Protein AF-W7PZG3-F1 (afdb_monomer)

Foldseek 3Di:
DDDCCPPPVNLVVLQVVLLVQLLQADDLQLFLASAFLSVVSCVVSVNDSVVSVVPPPYLVRVPDDPDPPDDDDDDQCCWFDLAPWKTAHFSQDPPPCQLQCQCPVQQNNNQWDWDDDDSPITIAGHVNDRPNPGPDQQQCSSQLRGRRSSMHTPLQADPSSHGHPPQFPDKDWDWQLFWQLTFTKIFRHDPNDRSWIWGDCDPRFHRTGGNCRTGVRCVVVDLLDDPFDKDFDPPQDDDPDPPDDSSCNVVGTDGDHPVVNVVVVLCVLVVCCVVPNLVSDAEEDELSDDLVVLLVRCCCSCVVSVALRFAYPCVQWCPLQQVLCCVFVVGSAWQDHLLLLLVWQEEEEEADACVPQPSSSVSSPQNSLVVNRAYEYHDLDDYPCVVSHNYYDRWDQVLLLLLLLQLVLLCLVVVLFDPVLCVVPHPCVVVSSVVSPVSHLVVSCVSGVDHRVVSNVVSCSQSPIPEYEYEYTRSQQNDPCNNSSSNSVSCSCSRSVQGDDRRGTYYYRGGGRRPPSSVQSPSHSQAHHNRHGCPPPVVVPPPDDPDPDPDPDDPDDDPCVVPDDDDDDDDDDDDDDDDDDDDDDDDDDDDDDYDDDDDDDDDDDDDDDDDDDDDDDDDDDDDDDDDDDDDDDDDDDDDDDDDDDDDDDDDDDDDDDDDDDDDDDDDDDDDDDDDDDDDD

Mean predicted aligned error: 13.72 Å

Structure (mmCIF, N/CA/C/O backbone):
data_AF-W7PZG3-F1
#
_entry.id   AF-W7PZG3-F1
#
loop_
_atom_site.group_PDB
_atom_site.id
_atom_site.type_symbol
_atom_site.label_atom_id
_atom_site.label_alt_id
_atom_site.label_comp_id
_atom_site.label_asym_id
_atom_site.label_entity_id
_atom_site.label_seq_id
_atom_site.pdbx_PDB_ins_code
_atom_site.Cartn_x
_atom_site.Cartn_y
_atom_site.Cartn_z
_atom_site.occupancy
_atom_site.B_iso_or_equiv
_atom_site.auth_seq_id
_atom_site.auth_comp_id
_atom_site.auth_asym_id
_atom_site.auth_atom_id
_atom_site.pdbx_PDB_model_num
ATOM 1 N N . MET A 1 1 ? 8.598 -28.013 33.749 1.00 58.12 1 MET A N 1
ATOM 2 C CA . MET A 1 1 ? 8.012 -26.715 34.149 1.00 58.12 1 MET A CA 1
ATOM 3 C C . MET A 1 1 ? 6.601 -26.993 34.663 1.00 58.12 1 MET A C 1
ATOM 5 O O . MET A 1 1 ? 5.776 -27.444 33.877 1.00 58.12 1 MET A O 1
ATOM 9 N N . VAL A 1 2 ? 6.338 -26.855 35.967 1.00 53.47 2 VAL A N 1
ATOM 10 C CA . VAL A 1 2 ? 4.988 -27.071 36.526 1.00 53.47 2 VAL A CA 1
ATOM 11 C C . VAL A 1 2 ? 4.120 -25.869 36.146 1.00 53.47 2 VAL A C 1
ATOM 13 O O . VAL A 1 2 ? 4.429 -24.744 36.526 1.00 53.47 2 VAL A O 1
ATOM 16 N N . LYS A 1 3 ? 3.059 -26.085 35.361 1.00 64.00 3 LYS A N 1
ATOM 17 C CA . LYS A 1 3 ? 2.112 -25.033 34.957 1.00 64.00 3 LYS A CA 1
ATOM 18 C C . LYS A 1 3 ? 1.044 -24.863 36.045 1.00 64.00 3 LYS A C 1
ATOM 20 O O . LYS A 1 3 ? 0.023 -25.536 36.009 1.00 64.00 3 LYS A O 1
ATOM 25 N N . SER A 1 4 ? 1.261 -23.960 37.004 1.00 74.06 4 SER A N 1
ATOM 26 C CA . SER A 1 4 ? 0.306 -23.667 38.096 1.00 74.06 4 SER A CA 1
ATOM 27 C C . SER A 1 4 ? -0.739 -22.593 37.742 1.00 74.06 4 SER A C 1
ATOM 29 O O . SER A 1 4 ? -1.218 -21.870 38.618 1.00 74.06 4 SER A O 1
ATOM 31 N N . ALA A 1 5 ? -1.114 -22.474 36.463 1.00 76.88 5 ALA A N 1
ATOM 32 C CA . ALA A 1 5 ? -1.972 -21.398 35.953 1.00 76.88 5 ALA A CA 1
ATOM 33 C C . ALA A 1 5 ? -3.360 -21.305 36.628 1.00 76.88 5 ALA A C 1
ATOM 35 O O . ALA A 1 5 ? -4.021 -20.274 36.504 1.00 76.88 5 ALA A O 1
ATOM 36 N N . THR A 1 6 ? -3.777 -22.357 37.336 1.00 82.94 6 THR A N 1
ATOM 37 C CA . THR A 1 6 ? -5.038 -22.479 38.085 1.00 82.94 6 THR A CA 1
ATOM 38 C C . THR A 1 6 ? -4.846 -22.533 39.606 1.00 82.94 6 THR A C 1
ATOM 40 O O . THR A 1 6 ? -5.796 -22.798 40.336 1.00 82.94 6 THR A O 1
ATOM 43 N N . SER A 1 7 ? -3.629 -22.310 40.114 1.00 89.44 7 SER A N 1
ATOM 44 C CA . SER A 1 7 ? -3.376 -22.313 41.560 1.00 89.44 7 SER A CA 1
ATOM 45 C C . SER A 1 7 ? -4.135 -21.191 42.270 1.00 89.44 7 SER A C 1
ATOM 47 O O . SER A 1 7 ? -4.341 -20.116 41.705 1.00 89.44 7 SER A O 1
ATOM 49 N N . GLY A 1 8 ? -4.488 -21.409 43.543 1.00 91.50 8 GLY A N 1
ATOM 50 C CA . GLY A 1 8 ? -5.160 -20.392 44.360 1.00 91.50 8 GLY A CA 1
ATOM 51 C C . GLY A 1 8 ? -4.385 -19.072 44.411 1.00 91.50 8 GLY A C 1
ATOM 52 O O . GLY A 1 8 ? -4.976 -18.012 44.243 1.00 91.50 8 GLY A O 1
ATOM 53 N N . ARG A 1 9 ? -3.049 -19.135 44.511 1.00 91.69 9 ARG A N 1
ATOM 54 C CA . ARG A 1 9 ? -2.181 -17.950 44.435 1.00 91.69 9 ARG A CA 1
ATOM 55 C C . ARG A 1 9 ? -2.325 -17.211 43.103 1.00 91.69 9 ARG A C 1
ATOM 57 O O . ARG A 1 9 ? -2.458 -15.997 43.107 1.00 91.69 9 ARG A O 1
ATOM 64 N N . ALA A 1 10 ? -2.313 -17.926 41.976 1.00 91.75 10 ALA A N 1
ATOM 65 C CA . ALA A 1 10 ? -2.466 -17.305 40.660 1.00 91.75 10 ALA A CA 1
ATOM 66 C C . ALA A 1 10 ? -3.841 -16.642 40.488 1.00 91.75 10 ALA A C 1
ATOM 68 O O . ALA A 1 10 ? -3.922 -15.589 39.863 1.00 91.75 10 ALA A O 1
ATOM 69 N N . ARG A 1 11 ? -4.903 -17.237 41.048 1.00 90.94 11 ARG A N 1
ATOM 70 C CA . ARG A 1 11 ? -6.247 -16.646 41.054 1.00 90.94 11 ARG A CA 1
ATOM 71 C C . ARG A 1 11 ? -6.278 -15.339 41.852 1.00 90.94 11 ARG A C 1
ATOM 73 O O . ARG A 1 11 ? -6.574 -14.306 41.268 1.00 90.94 11 ARG A O 1
ATOM 80 N N . VAL A 1 12 ? -5.859 -15.375 43.120 1.00 93.81 12 VAL A N 1
ATOM 81 C CA . VAL A 1 12 ? -5.831 -14.193 44.004 1.00 93.81 12 VAL A CA 1
ATOM 82 C C . VAL A 1 12 ? -4.977 -13.067 43.413 1.00 93.81 12 VAL A C 1
ATOM 84 O O . VAL A 1 12 ? -5.359 -11.906 43.468 1.00 93.81 12 VAL A O 1
ATOM 87 N N . SER A 1 13 ? -3.834 -13.384 42.794 1.00 94.62 13 SER A N 1
ATOM 88 C CA . SER A 1 13 ? -3.009 -12.362 42.137 1.00 94.62 13 SER A CA 1
ATOM 89 C C . SER A 1 13 ? -3.694 -11.714 40.929 1.00 94.62 13 SER A C 1
ATOM 91 O O . SER A 1 13 ? -3.491 -10.527 40.702 1.00 94.62 13 SER A O 1
ATOM 93 N N . ARG A 1 14 ? -4.481 -12.461 40.143 1.00 94.88 14 ARG A N 1
ATOM 94 C CA . ARG A 1 14 ? -5.234 -11.894 39.010 1.00 94.88 14 ARG A CA 1
ATOM 95 C C . ARG A 1 14 ? -6.373 -11.004 39.491 1.00 94.88 14 ARG A C 1
ATOM 97 O O . ARG A 1 14 ? -6.522 -9.917 38.952 1.00 94.88 14 ARG A O 1
ATOM 104 N N . GLU A 1 15 ? -7.117 -11.460 40.496 1.00 94.81 15 GLU A N 1
ATOM 105 C CA . GLU A 1 15 ? -8.186 -10.690 41.145 1.00 94.81 15 GLU A CA 1
ATOM 106 C C . GLU A 1 15 ? -7.625 -9.371 41.688 1.00 94.81 15 GLU A C 1
ATOM 108 O O . GLU A 1 15 ? -8.046 -8.316 41.235 1.00 94.81 15 GLU A O 1
ATOM 113 N N . GLY A 1 16 ? -6.570 -9.409 42.510 1.00 95.38 16 GLY A N 1
ATOM 114 C CA . GLY A 1 16 ? -5.981 -8.189 43.075 1.00 95.38 16 GLY A CA 1
ATOM 115 C C . GLY A 1 16 ? -5.428 -7.210 42.030 1.00 95.38 16 GLY A C 1
ATOM 116 O O . GLY A 1 16 ? -5.561 -6.000 42.187 1.00 95.38 16 GLY A O 1
ATOM 117 N N . VAL A 1 17 ? -4.833 -7.695 40.931 1.00 95.81 17 VAL A N 1
ATOM 118 C CA . VAL A 1 17 ? -4.424 -6.814 39.816 1.00 95.81 17 VAL A CA 1
ATOM 119 C C . VAL A 1 17 ? -5.640 -6.177 39.150 1.00 95.81 17 VAL A C 1
ATOM 121 O O . VAL A 1 17 ? -5.621 -4.987 38.856 1.00 95.81 17 VAL A O 1
ATOM 124 N N . MET A 1 18 ? -6.692 -6.957 38.917 1.00 96.50 18 MET A N 1
ATOM 125 C CA . MET A 1 18 ? -7.915 -6.483 38.285 1.00 96.50 18 MET A CA 1
ATOM 126 C C . MET A 1 18 ? -8.642 -5.448 39.158 1.00 96.50 18 MET A C 1
ATOM 128 O O . MET A 1 18 ? -9.078 -4.432 38.630 1.00 96.50 18 MET A O 1
ATOM 132 N N . GLU A 1 19 ? -8.697 -5.647 40.478 1.00 95.38 19 GLU A N 1
ATOM 133 C CA . GLU A 1 19 ? -9.223 -4.673 41.448 1.00 95.38 19 GLU A CA 1
ATOM 134 C C . GLU A 1 19 ? -8.441 -3.351 41.388 1.00 95.38 19 GLU A C 1
ATOM 136 O O . GLU A 1 19 ? -9.031 -2.285 41.217 1.00 95.38 19 GLU A O 1
ATOM 141 N N . MET A 1 20 ? -7.103 -3.411 41.424 1.00 92.75 20 MET A N 1
ATOM 142 C CA . MET A 1 20 ? -6.255 -2.214 41.326 1.00 92.75 20 MET A CA 1
ATOM 143 C C . MET A 1 20 ? -6.423 -1.445 40.012 1.00 92.75 20 MET A C 1
ATOM 145 O O . MET A 1 20 ? -6.200 -0.242 39.999 1.00 92.75 20 MET A O 1
ATOM 149 N N . LEU A 1 21 ? -6.782 -2.114 38.914 1.00 93.88 21 LEU A N 1
ATOM 150 C CA . LEU A 1 21 ? -7.073 -1.439 37.648 1.00 93.88 21 LEU A CA 1
ATOM 151 C C . LEU A 1 21 ? -8.509 -0.901 37.603 1.00 93.88 21 LEU A C 1
ATOM 153 O O . LEU A 1 21 ? -8.745 0.174 37.064 1.00 93.88 21 LEU A O 1
ATOM 157 N N . ALA A 1 22 ? -9.473 -1.643 38.153 1.00 93.38 22 ALA A N 1
ATOM 158 C CA . ALA A 1 22 ? -10.894 -1.305 38.112 1.00 93.38 22 ALA A CA 1
ATOM 159 C C . ALA A 1 22 ? -11.249 -0.068 38.945 1.00 93.38 22 ALA A C 1
ATOM 161 O O . ALA A 1 22 ? -12.187 0.644 38.588 1.00 93.38 22 ALA A O 1
ATOM 162 N N . VAL A 1 23 ? -10.494 0.209 40.015 1.00 90.50 23 VAL A N 1
ATOM 163 C CA . VAL A 1 23 ? -10.723 1.380 40.875 1.00 90.50 23 VAL A CA 1
ATOM 164 C C . VAL A 1 23 ? -10.655 2.703 40.105 1.00 90.50 23 VAL A C 1
ATOM 166 O O . VAL A 1 23 ? -11.455 3.598 40.364 1.00 90.50 23 VAL A O 1
ATOM 169 N N . ASP A 1 24 ? -9.752 2.793 39.124 1.00 87.12 24 ASP A N 1
ATOM 170 C CA . ASP A 1 24 ? -9.492 4.007 38.344 1.00 87.12 24 ASP A CA 1
ATOM 171 C C . ASP A 1 24 ? -10.247 4.033 37.004 1.00 87.12 24 ASP A C 1
ATOM 173 O O . ASP A 1 24 ? -10.208 5.032 36.296 1.00 87.12 24 ASP A O 1
ATOM 177 N N . GLN A 1 25 ? -10.953 2.958 36.638 1.00 90.12 25 GLN A N 1
ATOM 178 C CA . GLN A 1 25 ? -11.765 2.949 35.421 1.00 90.12 25 GLN A CA 1
ATOM 179 C C . GLN A 1 25 ? -13.061 3.742 35.599 1.00 90.12 25 GLN A C 1
ATOM 181 O O . GLN A 1 25 ? -13.634 3.729 36.694 1.00 90.12 25 GLN A O 1
ATOM 186 N N . PRO A 1 26 ? -13.606 4.339 34.523 1.00 89.75 26 PRO A N 1
ATOM 187 C CA . PRO A 1 26 ? -14.952 4.897 34.545 1.00 89.75 26 PRO A CA 1
ATOM 188 C C . PRO A 1 26 ? -15.987 3.814 34.873 1.00 89.75 26 PRO A C 1
ATOM 190 O O . PRO A 1 26 ? -15.759 2.619 34.661 1.00 89.75 26 PRO A O 1
ATOM 193 N N . ALA A 1 27 ? -17.154 4.211 35.385 1.00 89.94 27 ALA A N 1
ATOM 194 C CA . ALA A 1 27 ? -18.266 3.275 35.522 1.00 89.94 27 ALA A CA 1
ATOM 195 C C . ALA A 1 27 ? -18.656 2.705 34.143 1.00 89.94 27 ALA A C 1
ATOM 197 O O . ALA A 1 27 ? -18.513 3.362 33.107 1.00 89.94 27 ALA A O 1
ATOM 198 N N . ARG A 1 28 ? -19.096 1.443 34.112 1.00 92.81 28 ARG A N 1
ATOM 199 C CA . ARG A 1 28 ? -19.264 0.685 32.859 1.00 92.81 28 ARG A CA 1
ATOM 200 C C . ARG A 1 28 ? -20.287 1.316 31.909 1.00 92.81 28 ARG A C 1
ATOM 202 O O . ARG A 1 28 ? -20.135 1.212 30.697 1.00 92.81 28 ARG A O 1
ATOM 209 N N . ASP A 1 29 ? -21.309 1.971 32.441 1.00 90.75 29 ASP A N 1
ATOM 210 C CA . ASP A 1 29 ? -22.375 2.655 31.702 1.00 90.75 29 ASP A CA 1
ATOM 211 C C . ASP A 1 29 ? -21.929 3.974 31.047 1.00 90.75 29 ASP A C 1
ATOM 213 O O . ASP A 1 29 ? -22.498 4.379 30.030 1.00 90.75 29 ASP A O 1
ATOM 217 N N . VAL A 1 30 ? -20.891 4.612 31.592 1.00 89.88 30 VAL A N 1
ATOM 218 C CA . VAL A 1 30 ? -20.271 5.828 31.040 1.00 89.88 30 VAL A CA 1
ATOM 219 C C . VAL A 1 30 ? -18.936 5.557 30.338 1.00 89.88 30 VAL A C 1
ATOM 221 O O . VAL A 1 30 ? -18.286 6.486 29.873 1.00 89.88 30 VAL A O 1
ATOM 224 N N . SER A 1 31 ? -18.531 4.290 30.231 1.00 92.56 31 SER A N 1
ATOM 225 C CA . SER A 1 31 ? -17.278 3.881 29.596 1.00 92.56 31 SER A CA 1
ATOM 226 C C . SER A 1 31 ? -17.294 4.123 28.075 1.00 92.56 31 SER A C 1
ATOM 228 O O . SER A 1 31 ? -18.329 3.914 27.423 1.00 92.56 31 SER A O 1
ATOM 230 N N . PRO A 1 32 ? -16.146 4.484 27.468 1.00 94.12 32 PRO A N 1
ATOM 231 C CA . PRO A 1 32 ? -16.021 4.584 26.014 1.00 94.12 32 PRO A CA 1
ATOM 232 C C . PRO A 1 32 ? -16.207 3.242 25.299 1.00 94.12 32 PRO A C 1
ATOM 234 O O . PRO A 1 32 ? -16.589 3.223 24.130 1.00 94.12 32 PRO A O 1
ATOM 237 N N . ASP A 1 33 ? -16.006 2.118 25.992 1.00 96.31 33 ASP A N 1
ATOM 238 C CA . ASP A 1 33 ? -16.429 0.804 25.519 1.00 96.31 33 ASP A CA 1
ATOM 239 C C . ASP A 1 33 ? -16.905 -0.081 26.681 1.00 96.31 33 ASP A C 1
ATOM 241 O O . ASP A 1 33 ? -16.124 -0.767 27.349 1.00 96.31 33 ASP A O 1
ATOM 245 N N . ARG A 1 34 ? -18.226 -0.118 26.888 1.00 95.75 34 ARG A N 1
ATOM 246 C CA . ARG A 1 34 ? -18.875 -0.944 27.925 1.00 95.75 34 ARG A CA 1
ATOM 247 C C . ARG A 1 34 ? -18.689 -2.458 27.737 1.00 95.75 34 ARG A C 1
ATOM 249 O O . ARG A 1 34 ? -18.932 -3.235 28.667 1.00 95.75 34 ARG A O 1
ATOM 256 N N . SER A 1 35 ? -18.295 -2.875 26.534 1.00 95.75 35 SER A N 1
ATOM 257 C CA . SER A 1 35 ? -18.116 -4.273 26.129 1.00 95.75 35 SER A CA 1
ATOM 258 C C . SER A 1 35 ? -16.652 -4.646 25.899 1.00 95.75 35 SER A C 1
ATOM 260 O O . SER A 1 35 ? -16.376 -5.717 25.349 1.00 95.75 35 SER A O 1
ATOM 262 N N . SER A 1 36 ? -15.730 -3.788 26.340 1.00 96.44 36 SER A N 1
ATOM 263 C CA . SER A 1 36 ? -14.297 -3.942 26.122 1.00 96.44 36 SER A CA 1
ATOM 264 C C . SER A 1 36 ? -13.727 -5.235 26.707 1.00 96.44 36 SER A C 1
ATOM 266 O O . SER A 1 36 ? -14.294 -5.872 27.604 1.00 96.44 36 SER A O 1
ATOM 268 N N . HIS A 1 37 ? -12.549 -5.621 26.214 1.00 96.69 37 HIS A N 1
ATOM 269 C CA . HIS A 1 37 ? -11.813 -6.769 26.741 1.00 96.69 37 HIS A CA 1
ATOM 270 C C . HIS A 1 37 ? -11.514 -6.618 28.242 1.00 96.69 37 HIS A C 1
ATOM 272 O O . HIS A 1 37 ? -11.531 -7.605 28.973 1.00 96.69 37 HIS A O 1
ATOM 278 N N . PHE A 1 38 ? -11.285 -5.393 28.718 1.00 97.25 38 PHE A N 1
ATOM 279 C CA . PHE A 1 38 ? -11.128 -5.099 30.139 1.00 97.25 38 PHE A CA 1
ATOM 280 C C . PHE A 1 38 ? -12.335 -5.560 30.966 1.00 97.25 38 PHE A C 1
ATOM 282 O O . PHE A 1 38 ? -12.168 -6.325 31.916 1.00 97.25 38 PHE A O 1
ATOM 289 N N . TRP A 1 39 ? -13.551 -5.165 30.577 1.00 96.75 39 TRP A N 1
ATOM 290 C CA . TRP A 1 39 ? -14.765 -5.568 31.290 1.00 96.75 39 TRP A CA 1
ATOM 291 C C . TRP A 1 39 ? -15.026 -7.068 31.178 1.00 96.75 39 TRP A C 1
ATOM 293 O O . TRP A 1 39 ? -15.426 -7.688 32.157 1.00 96.75 39 TRP A O 1
ATOM 303 N N . ALA A 1 40 ? -14.717 -7.679 30.031 1.00 96.75 40 ALA A N 1
ATOM 304 C CA . ALA A 1 40 ? -14.791 -9.132 29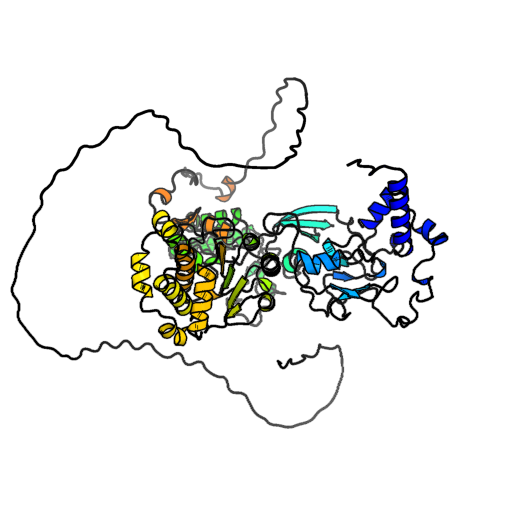.886 1.00 96.75 40 ALA A CA 1
ATOM 305 C C . ALA A 1 40 ? -13.858 -9.868 30.870 1.00 96.75 40 ALA A C 1
ATOM 307 O O . ALA A 1 40 ? -14.238 -10.898 31.426 1.00 96.75 40 ALA A O 1
ATOM 308 N N . MET A 1 41 ? -12.658 -9.333 31.118 1.00 96.38 41 MET A N 1
ATOM 309 C CA . MET A 1 41 ? -11.723 -9.877 32.107 1.00 96.38 41 MET A CA 1
ATOM 310 C C . MET A 1 41 ? -12.198 -9.655 33.548 1.00 96.38 41 MET A C 1
ATOM 312 O O . MET A 1 41 ? -12.063 -10.567 34.365 1.00 96.38 41 MET A O 1
ATOM 316 N N . ALA A 1 42 ? -12.774 -8.488 33.850 1.00 96.25 42 ALA A N 1
ATOM 317 C CA . ALA A 1 42 ? -13.382 -8.198 35.150 1.00 96.25 42 ALA A CA 1
ATOM 318 C C . ALA A 1 42 ? -14.513 -9.191 35.464 1.00 96.25 42 ALA A C 1
ATOM 320 O O . ALA A 1 42 ? -14.497 -9.840 36.511 1.00 96.25 42 ALA A O 1
ATOM 321 N N . ASP A 1 43 ? -15.421 -9.384 34.500 1.00 95.94 43 ASP A N 1
ATOM 322 C CA . ASP A 1 43 ? -16.542 -10.322 34.578 1.00 95.94 43 ASP A CA 1
ATOM 323 C C . ASP A 1 43 ? -16.034 -11.765 34.778 1.00 95.94 43 ASP A C 1
ATOM 325 O O . ASP A 1 43 ? -16.528 -12.501 35.633 1.00 95.94 43 ASP A O 1
ATOM 329 N N . GLN A 1 44 ? -14.995 -12.174 34.036 1.00 95.12 44 GLN A N 1
ATOM 330 C CA . GLN A 1 44 ? -14.407 -13.514 34.143 1.00 95.12 44 GLN A CA 1
ATOM 331 C C . GLN A 1 44 ? -13.781 -13.791 35.521 1.00 95.12 44 GLN A C 1
ATOM 333 O O . GLN A 1 44 ? -13.765 -14.940 35.970 1.00 95.12 44 GLN A O 1
ATOM 338 N N . LEU A 1 45 ? -13.236 -12.763 36.172 1.00 94.88 45 LEU A N 1
ATOM 339 C CA . LEU A 1 45 ? -12.630 -12.851 37.502 1.00 94.88 45 LEU A CA 1
ATOM 340 C C . LEU A 1 45 ? -13.623 -12.541 38.633 1.00 94.88 45 LEU A C 1
ATOM 342 O O . LEU A 1 45 ? -13.229 -12.607 39.793 1.00 94.88 45 LEU A O 1
ATOM 346 N N . ALA A 1 46 ? -14.885 -12.242 38.305 1.00 94.88 46 ALA A N 1
ATOM 347 C CA . ALA A 1 46 ? -15.921 -11.817 39.246 1.00 94.88 46 ALA A CA 1
ATOM 348 C C . ALA A 1 46 ? -15.515 -10.597 40.099 1.00 94.88 46 ALA A C 1
ATOM 350 O O . ALA A 1 46 ? -15.832 -10.527 41.285 1.00 94.88 46 ALA A O 1
ATOM 351 N N . VAL A 1 47 ? -14.805 -9.639 39.491 1.00 94.75 47 VAL A N 1
ATOM 352 C CA . VAL A 1 47 ? -14.411 -8.382 40.142 1.00 94.75 47 VAL A CA 1
ATOM 353 C C . VAL A 1 47 ? -15.488 -7.326 39.916 1.00 94.75 47 VAL A C 1
ATOM 355 O O . VAL A 1 47 ? -15.742 -6.921 38.783 1.00 94.75 47 VAL A O 1
ATOM 358 N N . ASP A 1 48 ? -16.094 -6.864 41.008 1.00 91.94 48 ASP A N 1
ATOM 359 C CA . ASP A 1 48 ? -17.063 -5.768 41.017 1.00 91.94 48 ASP A CA 1
ATOM 360 C C . ASP A 1 48 ? -16.339 -4.431 41.245 1.00 91.94 48 ASP A C 1
ATOM 362 O O . ASP A 1 48 ? -15.852 -4.147 42.341 1.00 91.94 48 ASP A O 1
ATOM 366 N N . ALA A 1 49 ? -16.258 -3.607 40.197 1.00 88.56 49 ALA A N 1
ATOM 367 C CA . ALA A 1 49 ? -15.580 -2.314 40.248 1.00 88.56 49 ALA A CA 1
ATOM 368 C C . ALA A 1 49 ? -16.218 -1.340 41.256 1.00 88.56 49 ALA A C 1
ATOM 370 O O . ALA A 1 49 ? -15.497 -0.565 41.884 1.00 88.56 49 ALA A O 1
ATOM 371 N N . ASP A 1 50 ? -17.539 -1.387 41.450 1.00 87.94 50 ASP A N 1
ATOM 372 C CA . ASP A 1 50 ? -18.230 -0.508 42.398 1.00 87.94 50 ASP A CA 1
ATOM 373 C C . ASP A 1 50 ? -17.927 -0.923 43.837 1.00 87.94 50 ASP A C 1
ATOM 375 O O . ASP A 1 50 ? -17.662 -0.069 44.684 1.00 87.94 50 ASP A O 1
ATOM 379 N N . ALA A 1 51 ? -17.883 -2.232 44.102 1.00 90.88 51 ALA A N 1
ATOM 380 C CA . ALA A 1 51 ? -17.440 -2.752 45.392 1.00 90.88 51 ALA A CA 1
ATOM 381 C C . ALA A 1 51 ? -15.975 -2.383 45.671 1.00 90.88 51 ALA A C 1
ATOM 383 O O . ALA A 1 51 ? -15.648 -1.990 46.789 1.00 90.88 51 ALA A O 1
ATOM 384 N N . VAL A 1 52 ? -15.097 -2.453 44.663 1.00 91.44 52 VAL A N 1
ATOM 385 C CA . VAL A 1 52 ? -13.680 -2.085 44.807 1.00 91.44 52 VAL A CA 1
ATOM 386 C C . VAL A 1 52 ? -13.499 -0.623 45.205 1.00 91.44 52 VAL A C 1
ATOM 388 O O . VAL A 1 52 ? -12.760 -0.339 46.147 1.00 91.44 52 VAL A O 1
ATOM 391 N N . ARG A 1 53 ? -14.211 0.302 44.552 1.00 88.50 53 ARG A N 1
ATOM 392 C CA . ARG A 1 53 ? -14.134 1.744 44.851 1.00 88.50 53 ARG A CA 1
ATOM 393 C C . ARG A 1 53 ? -14.582 2.104 46.272 1.00 88.50 53 ARG A C 1
ATOM 395 O O . ARG A 1 53 ? -14.222 3.164 46.765 1.00 88.50 53 ARG A O 1
ATOM 402 N N . GLN A 1 54 ? -15.341 1.240 46.952 1.00 88.12 54 GLN A N 1
ATOM 403 C CA . GLN A 1 54 ? -15.743 1.476 48.345 1.00 88.12 54 GLN A CA 1
ATOM 404 C C . GLN A 1 54 ? -14.601 1.276 49.350 1.00 88.12 54 GLN A C 1
ATOM 406 O O . GLN A 1 54 ? -14.672 1.818 50.452 1.00 88.12 54 GLN A O 1
ATOM 411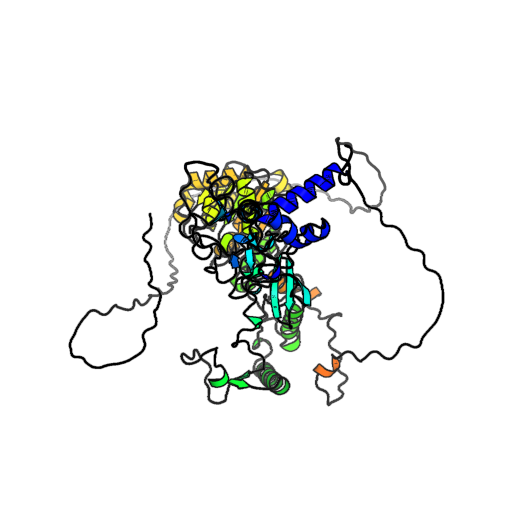 N N . TRP A 1 55 ? -13.572 0.490 49.013 1.00 88.06 55 TRP A N 1
ATOM 412 C CA . TRP A 1 55 ? -12.481 0.167 49.943 1.00 88.06 55 TRP A CA 1
ATOM 413 C C . TRP A 1 55 ? -11.091 0.558 49.435 1.00 88.06 55 TRP A C 1
ATOM 415 O O . TRP A 1 55 ? -10.194 0.784 50.249 1.00 88.06 55 TRP A O 1
ATOM 425 N N . LEU A 1 56 ? -10.902 0.654 48.118 1.00 86.31 56 LEU A N 1
ATOM 426 C CA . LEU A 1 56 ? -9.666 1.112 47.499 1.00 86.31 56 LEU A CA 1
ATOM 427 C C . LEU A 1 56 ? -9.879 2.537 46.953 1.00 86.31 56 LEU A C 1
ATOM 429 O O . LEU A 1 56 ? -10.747 2.718 46.103 1.00 86.31 56 LEU A O 1
ATOM 433 N N . PRO A 1 57 ? -9.118 3.550 47.408 1.00 77.75 57 PRO A N 1
ATOM 434 C CA . PRO A 1 57 ? -9.262 4.917 46.910 1.00 77.75 57 PRO A CA 1
ATOM 435 C C . PRO A 1 57 ? -8.710 5.056 45.485 1.00 77.75 57 PRO A C 1
ATOM 437 O O . PRO A 1 57 ? -7.630 4.540 45.167 1.00 77.75 57 PRO A O 1
ATOM 440 N N . GLY A 1 58 ? -9.432 5.795 44.640 1.00 72.19 58 GLY A N 1
ATOM 441 C CA . GLY A 1 58 ? -9.035 6.079 43.257 1.00 72.19 58 GLY A CA 1
ATOM 442 C C . GLY A 1 58 ? -7.872 7.075 43.142 1.00 72.19 58 GLY A C 1
ATOM 443 O O . GLY A 1 58 ? -7.414 7.665 44.119 1.00 72.19 58 GLY A O 1
ATOM 444 N N . GLN A 1 59 ? -7.349 7.287 41.933 1.00 65.00 59 GLN A N 1
ATOM 445 C CA . GLN A 1 59 ? -6.256 8.228 41.649 1.00 65.00 59 GLN A CA 1
ATOM 446 C C . GLN A 1 59 ? -6.607 9.669 42.037 1.00 65.00 59 GLN A C 1
ATOM 448 O O . GLN A 1 59 ? -5.778 10.342 42.642 1.00 65.00 59 GLN A O 1
ATOM 453 N N . GLY A 1 60 ? -7.831 10.126 41.751 1.00 61.97 60 GLY A N 1
ATOM 454 C CA . GLY A 1 60 ? -8.283 11.480 42.105 1.00 61.97 60 GLY A CA 1
ATOM 455 C C . GLY A 1 60 ? -8.372 11.733 43.615 1.00 61.97 60 GLY A C 1
ATOM 456 O O . GLY A 1 60 ? -8.253 12.871 44.059 1.00 61.97 60 GLY A O 1
ATOM 457 N N . GLU A 1 61 ? -8.526 10.673 44.410 1.00 57.94 61 GLU A N 1
ATOM 458 C CA . GLU A 1 61 ? -8.586 10.728 45.877 1.00 57.94 61 GLU A CA 1
ATOM 459 C C . GLU A 1 61 ? -7.205 10.534 46.524 1.00 57.94 61 GLU A C 1
ATOM 461 O O . GLU A 1 61 ? -6.994 10.883 47.687 1.00 57.94 61 GLU A O 1
ATOM 466 N N . ARG A 1 62 ? -6.218 10.053 45.755 1.00 54.72 62 ARG A N 1
ATOM 467 C CA . ARG A 1 62 ? -4.797 9.999 46.126 1.00 54.72 62 ARG A CA 1
ATOM 468 C C . ARG A 1 62 ? -4.154 11.383 45.939 1.00 54.72 62 ARG A C 1
ATOM 470 O O . ARG A 1 62 ? -3.181 11.545 45.214 1.00 54.72 62 ARG A O 1
ATOM 477 N N . GLY A 1 63 ? -4.699 12.394 46.617 1.00 45.47 63 GLY A N 1
ATOM 478 C CA . GLY A 1 63 ? -4.351 13.819 46.489 1.00 45.47 63 GLY A CA 1
ATOM 479 C C . GLY A 1 63 ? -2.974 14.251 47.018 1.00 45.47 63 GLY A C 1
ATOM 480 O O . GLY A 1 63 ? -2.776 15.431 47.291 1.00 45.47 63 GLY A O 1
ATOM 481 N N . GLN A 1 64 ? -2.018 13.336 47.198 1.00 46.38 64 GLN A N 1
ATOM 482 C CA . GLN A 1 64 ? -0.625 13.697 47.466 1.00 46.38 64 GLN A CA 1
ATOM 483 C C . GLN A 1 64 ? 0.259 13.157 46.343 1.00 46.38 64 GLN A C 1
ATOM 485 O O . GLN A 1 64 ? 0.314 11.937 46.160 1.00 46.38 64 GLN A O 1
ATOM 490 N N . PRO A 1 65 ? 1.000 14.021 45.623 1.00 48.16 65 PRO A N 1
ATOM 491 C CA . PRO A 1 65 ? 2.038 13.564 44.721 1.00 48.16 65 PRO A CA 1
ATOM 492 C C . PRO A 1 65 ? 2.987 12.659 45.508 1.00 48.16 65 PRO A C 1
ATOM 494 O O . PRO A 1 65 ? 3.716 13.115 46.387 1.00 48.16 65 PRO A O 1
ATOM 497 N N . THR A 1 66 ? 3.037 11.369 45.175 1.00 48.09 66 THR A N 1
ATOM 498 C CA . THR A 1 66 ? 4.033 10.436 45.739 1.00 48.09 66 THR A CA 1
ATOM 499 C C . THR A 1 66 ? 5.472 10.825 45.366 1.00 48.09 66 THR A C 1
ATOM 501 O O . THR A 1 66 ? 6.430 10.182 45.787 1.00 48.09 66 THR A O 1
ATOM 504 N N . VAL A 1 67 ? 5.640 11.878 44.557 1.00 47.31 67 VAL A N 1
ATOM 505 C CA . VAL A 1 67 ? 6.909 12.486 44.174 1.00 47.31 67 VAL A CA 1
ATOM 506 C C . VAL A 1 67 ? 6.785 14.003 44.361 1.00 47.31 67 VAL A C 1
ATOM 508 O O . VAL A 1 67 ? 6.022 14.643 43.645 1.00 47.31 67 VAL A O 1
ATOM 511 N N . HIS A 1 68 ? 7.560 14.591 45.277 1.00 47.41 68 HIS A N 1
ATOM 512 C CA . HIS A 1 68 ? 7.502 16.008 45.694 1.00 47.41 68 HIS A CA 1
ATOM 513 C C . HIS A 1 68 ? 7.832 17.065 44.606 1.00 47.41 68 HIS A C 1
ATOM 515 O O . HIS A 1 68 ? 8.101 18.219 44.934 1.00 47.41 68 HIS A O 1
ATOM 521 N N . HIS A 1 69 ? 7.867 16.696 43.322 1.00 49.00 69 HIS A N 1
ATOM 522 C CA . HIS A 1 69 ? 8.341 17.552 42.222 1.00 49.00 69 HIS A CA 1
ATOM 523 C C . HIS A 1 69 ? 7.442 17.535 40.977 1.00 49.00 69 HIS A C 1
ATOM 525 O O . HIS A 1 69 ? 7.851 18.041 39.935 1.00 49.00 69 HIS A O 1
ATOM 531 N N . VAL A 1 70 ? 6.251 16.936 41.044 1.00 46.09 70 VAL A N 1
ATOM 532 C CA . VAL A 1 70 ? 5.293 16.975 39.931 1.00 46.09 70 VAL A CA 1
ATOM 533 C C . VAL A 1 70 ? 4.266 18.052 40.255 1.00 46.09 70 VAL A C 1
ATOM 535 O O . VAL A 1 70 ? 3.577 17.946 41.265 1.00 46.09 70 VAL A O 1
ATOM 538 N N . ALA A 1 71 ? 4.239 19.117 39.452 1.00 47.38 71 ALA A N 1
ATOM 539 C CA . ALA A 1 71 ? 3.265 20.194 39.590 1.00 47.38 71 ALA A CA 1
ATOM 540 C C . ALA A 1 71 ? 1.835 19.653 39.438 1.00 47.38 71 ALA A C 1
ATOM 542 O O . ALA A 1 71 ? 1.603 18.738 38.644 1.00 47.38 71 ALA A O 1
ATOM 543 N N . ASP A 1 72 ? 0.896 20.236 40.185 1.00 46.09 72 ASP A N 1
ATOM 544 C CA . ASP A 1 72 ? -0.520 19.922 40.037 1.00 46.09 72 ASP A CA 1
ATOM 545 C C . ASP A 1 72 ? -1.045 20.336 38.657 1.00 46.09 72 ASP A C 1
ATOM 547 O O . ASP A 1 72 ? -0.602 21.295 38.025 1.00 46.09 72 ASP A O 1
ATOM 551 N N . ARG A 1 73 ? -1.987 19.523 38.196 1.00 49.69 73 ARG A N 1
ATOM 552 C CA . ARG A 1 73 ? -2.530 19.432 36.843 1.00 49.69 73 ARG A CA 1
ATOM 553 C C . ARG A 1 73 ? -3.302 20.689 36.418 1.00 49.69 73 ARG A C 1
ATOM 555 O O . ARG A 1 73 ? -4.419 20.898 36.879 1.00 49.69 73 ARG A O 1
ATOM 562 N N . GLU A 1 74 ? -2.805 21.421 35.421 1.00 40.72 74 GLU A N 1
ATOM 563 C CA . GLU A 1 74 ? -3.641 22.276 34.563 1.00 40.72 74 GLU A CA 1
ATOM 564 C C . GLU A 1 74 ? -3.898 21.572 33.217 1.00 40.72 74 GLU A C 1
ATOM 566 O O . GLU A 1 74 ? -2.982 21.278 32.458 1.00 40.72 74 GLU A O 1
ATOM 571 N N . ALA A 1 75 ? -5.173 21.243 32.976 1.00 41.38 75 ALA A N 1
ATOM 572 C CA . ALA A 1 75 ? -5.800 20.910 31.690 1.00 41.38 75 ALA A CA 1
ATOM 573 C C . ALA A 1 75 ? -5.029 20.001 30.700 1.00 41.38 75 ALA A C 1
ATOM 575 O O . ALA A 1 75 ? -4.774 20.381 29.563 1.00 41.38 75 ALA A O 1
ATOM 576 N N . SER A 1 76 ? -4.780 18.738 31.064 1.00 41.38 76 SER A N 1
ATOM 577 C CA . SER A 1 76 ? -4.667 17.682 30.041 1.00 41.38 76 SER A CA 1
ATOM 578 C C . SER A 1 76 ? -6.072 17.324 29.552 1.00 41.38 76 SER A C 1
ATOM 580 O O . SER A 1 76 ? -6.933 17.010 30.383 1.00 41.38 76 SER A O 1
ATOM 582 N N . LEU A 1 77 ? -6.304 17.336 28.234 1.00 55.97 77 LEU A N 1
ATOM 583 C CA . LEU A 1 77 ? -7.540 16.831 27.628 1.00 55.97 77 LEU A CA 1
ATOM 584 C C . LEU A 1 77 ? -7.616 15.318 27.860 1.00 55.97 77 LEU A C 1
ATOM 586 O O . LEU A 1 77 ? -7.028 14.529 27.130 1.00 55.97 77 LEU A O 1
ATOM 590 N N . VAL A 1 78 ? -8.306 14.917 28.925 1.00 69.12 78 VAL A N 1
ATOM 591 C CA . VAL A 1 78 ? -8.654 13.513 29.199 1.00 69.12 78 VAL A CA 1
ATOM 592 C C . VAL A 1 78 ? -9.351 12.901 27.997 1.00 69.12 78 VAL A C 1
ATOM 594 O O . VAL A 1 78 ? -9.061 11.781 27.588 1.00 69.12 78 VAL A O 1
ATOM 597 N N . GLN A 1 79 ? -10.265 13.679 27.433 1.00 84.69 79 GLN A N 1
ATOM 598 C CA . GLN A 1 79 ? -11.027 13.334 26.261 1.00 84.69 79 GLN A CA 1
ATOM 599 C C . GLN A 1 79 ? -10.540 14.198 25.112 1.00 84.69 79 GLN A C 1
ATOM 601 O O . GLN A 1 79 ? -10.610 15.426 25.173 1.00 84.69 79 GLN A O 1
ATOM 606 N N . ASP A 1 80 ? -10.073 13.548 24.056 1.00 89.88 80 ASP A N 1
ATOM 607 C CA . ASP A 1 80 ? -9.639 14.212 22.839 1.00 89.88 80 ASP A CA 1
ATOM 608 C C . ASP A 1 80 ? -10.463 13.707 21.644 1.00 89.88 80 ASP A C 1
ATOM 610 O O . ASP A 1 80 ? -10.695 12.507 21.435 1.00 89.88 80 ASP A O 1
ATOM 614 N N . ARG A 1 81 ? -10.998 14.678 20.903 1.00 91.81 81 ARG A N 1
ATOM 615 C CA . ARG A 1 81 ? -11.869 14.520 19.730 1.00 91.81 81 ARG A CA 1
ATOM 616 C C . ARG A 1 81 ? -11.353 15.330 18.535 1.00 91.81 81 ARG A C 1
ATOM 618 O O . ARG A 1 81 ? -12.080 15.517 17.565 1.00 91.81 81 ARG A O 1
ATOM 625 N N . SER A 1 82 ? -10.109 15.810 18.598 1.00 93.56 82 SER A N 1
ATOM 626 C CA . SER A 1 82 ? -9.456 16.565 17.522 1.00 93.56 82 SER A CA 1
ATOM 627 C C . SER A 1 82 ? -9.327 15.752 16.228 1.00 93.56 82 SER A C 1
ATOM 629 O O . SER A 1 82 ? -9.361 16.314 15.134 1.00 93.56 82 SER A O 1
ATOM 631 N N . HIS A 1 83 ? -9.217 14.421 16.320 1.00 94.69 83 HIS A N 1
ATOM 632 C CA . HIS A 1 83 ? -9.122 13.551 15.153 1.00 94.69 83 HIS A CA 1
ATOM 633 C C . HIS A 1 83 ? -10.505 13.149 14.612 1.00 94.69 83 HIS A C 1
ATOM 635 O O . HIS A 1 83 ? -11.357 12.610 15.311 1.00 94.69 83 HIS A O 1
ATOM 641 N N . SER A 1 84 ? -10.695 13.274 13.297 1.00 92.94 84 SER A N 1
ATOM 642 C CA . SER A 1 84 ? -11.966 12.981 12.607 1.00 92.94 84 SER A CA 1
ATOM 643 C C . SER A 1 84 ? -12.440 11.518 12.619 1.00 92.94 84 SER A C 1
ATOM 645 O O . SER A 1 84 ? -13.578 11.247 12.247 1.00 92.94 84 SER A O 1
ATOM 647 N N . ALA A 1 85 ? -11.586 10.565 12.995 1.00 94.06 85 ALA A N 1
ATOM 648 C CA . ALA A 1 85 ? -11.829 9.129 12.833 1.00 94.06 85 ALA A CA 1
ATOM 649 C C . ALA A 1 85 ? -11.522 8.321 14.098 1.00 94.06 85 ALA A C 1
ATOM 651 O O . ALA A 1 85 ? -11.919 7.159 14.189 1.00 94.06 85 ALA A O 1
ATOM 652 N N . MET A 1 86 ? -10.811 8.913 15.060 1.00 95.44 86 MET A N 1
ATOM 653 C CA . MET A 1 86 ? -10.444 8.270 16.314 1.00 95.44 86 MET A CA 1
ATOM 654 C C . MET A 1 86 ? -10.776 9.188 17.487 1.00 95.44 86 MET A C 1
ATOM 656 O O . MET A 1 86 ? -10.599 10.401 17.415 1.00 95.44 86 MET A O 1
ATOM 660 N N . ALA A 1 87 ? -11.248 8.573 18.559 1.00 95.50 87 ALA A N 1
ATOM 661 C CA . ALA A 1 87 ? -11.636 9.194 19.807 1.00 95.50 87 ALA A CA 1
ATOM 662 C C . ALA A 1 87 ? -10.702 8.689 20.913 1.00 95.50 87 ALA A C 1
ATOM 664 O O . ALA A 1 87 ? -10.476 7.481 21.025 1.00 95.50 87 ALA A O 1
ATOM 665 N N . VAL A 1 88 ? -10.162 9.609 21.713 1.00 95.00 88 VAL A N 1
ATOM 666 C CA . VAL A 1 88 ? -9.303 9.300 22.862 1.00 95.00 88 VAL A CA 1
ATOM 667 C C . VAL A 1 88 ? -10.058 9.604 24.151 1.00 95.00 88 VAL A C 1
ATOM 669 O O . VAL A 1 88 ? -10.671 10.665 24.269 1.00 95.00 88 VAL A O 1
ATOM 672 N N . ASP A 1 89 ? -10.030 8.681 25.102 1.00 93.31 89 ASP A N 1
ATOM 673 C CA . ASP A 1 89 ? -10.518 8.879 26.464 1.00 93.31 89 ASP A CA 1
ATOM 674 C C . ASP A 1 89 ? -9.551 8.215 27.453 1.00 93.31 89 ASP A C 1
ATOM 676 O O . ASP A 1 89 ? -9.552 6.997 27.651 1.00 93.31 89 ASP A O 1
ATOM 680 N N . LEU A 1 90 ? -8.659 9.022 28.025 1.00 91.81 90 LEU A N 1
ATOM 681 C CA . LEU A 1 90 ? -7.599 8.542 28.901 1.00 91.81 90 LEU A CA 1
ATOM 682 C C . LEU A 1 90 ? -8.082 8.203 30.316 1.00 91.81 90 LEU A C 1
ATOM 684 O O . LEU A 1 90 ? -7.333 7.519 31.010 1.00 91.81 90 LEU A O 1
ATOM 688 N N . ASP A 1 91 ? -9.311 8.557 30.717 1.00 87.62 91 ASP A N 1
ATOM 689 C CA . ASP A 1 91 ? -9.882 8.064 31.984 1.00 87.62 91 ASP A CA 1
ATOM 690 C C . ASP A 1 91 ? -10.088 6.542 31.926 1.00 87.62 91 ASP A C 1
ATOM 692 O O . ASP A 1 91 ? -9.976 5.842 32.927 1.00 87.62 91 ASP A O 1
ATOM 696 N N . ALA A 1 92 ? -10.317 5.988 30.731 1.00 92.75 92 ALA A N 1
ATOM 697 C CA . ALA A 1 92 ? -10.373 4.545 30.520 1.00 92.75 92 ALA A CA 1
ATOM 698 C C . ALA A 1 92 ? -8.987 3.905 30.298 1.00 92.75 92 ALA A C 1
ATOM 700 O O . ALA A 1 92 ? -8.897 2.704 30.023 1.00 92.75 92 ALA A O 1
ATOM 701 N N . CYS A 1 93 ? -7.880 4.646 30.373 1.00 93.50 93 CYS A N 1
ATOM 702 C CA . CYS A 1 93 ? -6.548 4.092 30.132 1.00 93.50 93 CYS A CA 1
ATOM 703 C C . CYS A 1 93 ? -6.045 3.280 31.337 1.00 93.50 93 CYS A C 1
ATOM 705 O O . CYS A 1 93 ? -6.126 3.714 32.475 1.00 93.50 93 CYS A O 1
ATOM 707 N N . ILE A 1 94 ? -5.454 2.112 31.070 1.00 94.38 94 ILE A N 1
ATOM 708 C CA . ILE A 1 94 ? -4.759 1.282 32.079 1.00 94.38 94 ILE A CA 1
ATOM 709 C C . ILE A 1 94 ? -3.239 1.253 31.874 1.00 94.38 94 ILE A C 1
ATOM 711 O O . ILE A 1 94 ? -2.562 0.347 32.351 1.00 94.38 94 ILE A O 1
ATOM 715 N N . GLU A 1 95 ? -2.708 2.155 31.044 1.00 93.31 95 GLU A N 1
ATOM 716 C CA . GLU A 1 95 ? -1.262 2.331 30.817 1.00 93.31 95 GLU A CA 1
ATOM 717 C C . GLU A 1 95 ? -0.518 1.055 30.368 1.00 93.31 95 GLU A C 1
ATOM 719 O O . GLU A 1 95 ? 0.699 0.920 30.497 1.00 93.31 95 GLU A O 1
ATOM 724 N N . CYS A 1 96 ? -1.232 0.112 29.749 1.00 96.19 96 CYS A N 1
ATOM 725 C CA . CYS A 1 96 ? -0.682 -1.176 29.313 1.00 96.19 96 CYS A CA 1
ATOM 726 C C . CYS A 1 96 ? 0.383 -1.075 28.202 1.00 96.19 96 CYS A C 1
ATOM 728 O O . CYS A 1 96 ? 0.968 -2.086 27.814 1.00 96.19 96 CYS A O 1
ATOM 730 N N . ASN A 1 97 ? 0.608 0.126 27.654 1.00 96.94 97 ASN A N 1
ATOM 731 C CA . ASN A 1 97 ? 1.533 0.423 26.558 1.00 96.94 97 ASN A CA 1
ATOM 732 C C . ASN A 1 97 ? 1.247 -0.317 25.234 1.00 96.94 97 ASN A C 1
ATOM 734 O O . ASN A 1 97 ? 2.043 -0.227 24.301 1.00 96.94 97 ASN A O 1
ATOM 738 N N . LEU A 1 98 ? 0.105 -1.000 25.083 1.00 98.00 98 LEU A N 1
ATOM 739 C CA . LEU A 1 98 ? -0.240 -1.675 23.824 1.00 98.00 98 LEU A CA 1
ATOM 740 C C . LEU A 1 98 ? -0.354 -0.692 22.652 1.00 98.00 98 LEU A C 1
ATOM 742 O O . LEU A 1 98 ? 0.129 -0.994 21.565 1.00 98.00 98 LEU A O 1
ATOM 746 N N . CYS A 1 99 ? -0.903 0.506 22.873 1.00 97.69 99 CYS A N 1
ATOM 747 C CA . CYS A 1 99 ? -0.971 1.562 21.859 1.00 97.69 99 CYS A CA 1
ATOM 748 C C . CYS A 1 99 ? 0.419 2.079 21.442 1.00 97.69 99 CYS A C 1
ATOM 750 O O . CYS A 1 99 ? 0.677 2.238 20.247 1.00 97.69 99 CYS A O 1
ATOM 752 N N . VAL A 1 100 ? 1.330 2.266 22.406 1.00 97.81 100 VAL A N 1
ATOM 753 C CA . VAL A 1 100 ? 2.732 2.648 22.169 1.00 97.81 100 VAL A CA 1
ATOM 754 C C . VAL A 1 100 ? 3.414 1.584 21.316 1.00 97.81 100 VAL A C 1
ATOM 756 O O . VAL A 1 100 ? 3.966 1.888 20.260 1.00 97.81 100 VAL A O 1
ATOM 759 N N . ARG A 1 101 ? 3.308 0.313 21.717 1.00 97.44 101 ARG A N 1
ATOM 760 C CA . ARG A 1 101 ? 3.901 -0.821 20.996 1.00 97.44 101 ARG A CA 1
ATOM 761 C C . ARG A 1 101 ? 3.290 -1.008 19.607 1.00 97.44 101 ARG A C 1
ATOM 763 O O . ARG A 1 101 ? 4.020 -1.227 18.649 1.00 97.44 101 ARG A O 1
ATOM 770 N N . ALA A 1 102 ? 1.981 -0.834 19.449 1.00 97.06 102 ALA A N 1
ATOM 771 C CA . ALA A 1 102 ? 1.315 -0.842 18.147 1.00 97.06 102 ALA A CA 1
ATOM 772 C C . ALA A 1 102 ? 1.856 0.258 17.210 1.00 97.06 102 ALA A C 1
ATOM 774 O O . ALA A 1 102 ? 2.204 -0.000 16.056 1.00 97.06 102 ALA A O 1
ATOM 775 N N . CYS A 1 103 ? 1.990 1.490 17.704 1.00 97.19 103 CYS A N 1
ATOM 776 C CA . CYS A 1 103 ? 2.499 2.604 16.904 1.00 97.19 103 CYS A CA 1
ATOM 777 C C . CYS A 1 103 ? 3.991 2.444 16.560 1.00 97.19 103 CYS A C 1
ATOM 779 O O . CYS A 1 103 ? 4.410 2.673 15.420 1.00 97.19 103 CYS A O 1
ATOM 781 N N . ARG A 1 104 ? 4.791 2.014 17.539 1.00 95.06 104 ARG A N 1
ATOM 782 C CA . ARG A 1 104 ? 6.247 1.894 17.442 1.00 95.06 104 ARG A CA 1
ATOM 783 C C . ARG A 1 104 ? 6.687 0.599 16.776 1.00 95.06 104 ARG A C 1
ATOM 785 O O . ARG A 1 104 ? 7.379 0.657 15.771 1.00 95.06 104 ARG A O 1
ATOM 792 N N . GLU A 1 105 ? 6.308 -0.558 17.301 1.00 93.69 105 GLU A N 1
ATOM 793 C CA . GLU A 1 105 ? 6.808 -1.870 16.861 1.00 93.69 105 GLU A CA 1
ATOM 794 C C . GLU A 1 105 ? 6.105 -2.348 15.583 1.00 93.69 105 GLU A C 1
ATOM 796 O O . GLU A 1 105 ? 6.753 -2.864 14.674 1.00 93.69 105 GLU A O 1
ATOM 801 N N . VAL A 1 106 ? 4.784 -2.157 15.483 1.00 93.94 106 VAL A N 1
ATOM 802 C CA . VAL A 1 106 ? 3.987 -2.714 14.376 1.00 93.94 106 VAL A CA 1
ATOM 803 C C . VAL A 1 106 ? 3.982 -1.788 13.161 1.00 93.94 106 VAL A C 1
ATOM 805 O O . VAL A 1 106 ? 4.253 -2.247 12.049 1.00 93.94 106 VAL A O 1
ATOM 808 N N . GLN A 1 107 ? 3.680 -0.501 13.360 1.00 94.00 107 GLN A N 1
ATOM 809 C CA . GLN A 1 107 ? 3.525 0.482 12.276 1.00 94.00 107 GLN A CA 1
ATOM 810 C C . GLN A 1 107 ? 4.807 1.286 11.986 1.00 94.00 107 GLN A C 1
ATOM 812 O O . GLN A 1 107 ? 5.015 1.745 10.858 1.00 94.00 107 GLN A O 1
ATOM 817 N N . GLY A 1 108 ? 5.680 1.453 12.985 1.00 93.31 108 GLY A N 1
ATOM 818 C CA . GLY A 1 108 ? 6.917 2.225 12.864 1.00 93.31 108 GLY A CA 1
ATOM 819 C C . GLY A 1 108 ? 6.673 3.715 12.623 1.00 93.31 108 GLY A C 1
ATOM 820 O O . GLY A 1 108 ? 7.269 4.295 11.715 1.00 93.31 108 GLY A O 1
ATOM 821 N N . ASN A 1 109 ? 5.729 4.322 13.344 1.00 92.75 109 ASN A N 1
ATOM 822 C CA . ASN A 1 109 ? 5.483 5.767 13.258 1.00 92.75 109 ASN A CA 1
ATOM 823 C C . ASN A 1 109 ? 6.024 6.539 14.471 1.00 92.75 109 ASN A C 1
ATOM 825 O O . ASN A 1 109 ? 6.313 7.713 14.317 1.00 92.75 109 ASN A O 1
ATOM 829 N N . ASP A 1 110 ? 6.180 5.887 15.632 1.00 93.12 110 ASP A N 1
ATOM 830 C CA . ASP A 1 110 ? 6.755 6.478 16.859 1.00 93.12 110 ASP A CA 1
ATOM 831 C C . ASP A 1 110 ? 6.042 7.745 17.379 1.00 93.12 110 ASP A C 1
ATOM 833 O O . ASP A 1 110 ? 6.649 8.559 18.058 1.00 93.12 110 ASP A O 1
ATOM 837 N N . VAL A 1 111 ? 4.738 7.873 17.111 1.00 96.12 111 VAL A N 1
ATOM 838 C CA . VAL A 1 111 ? 3.924 9.042 17.509 1.00 96.12 111 VAL A CA 1
ATOM 839 C C . VAL A 1 111 ? 3.437 8.959 18.958 1.00 96.12 111 VAL A C 1
ATOM 841 O O . VAL A 1 111 ? 3.229 9.974 19.606 1.00 96.12 111 VAL A O 1
ATOM 844 N N . ILE A 1 112 ? 3.203 7.748 19.477 1.00 96.75 112 ILE A N 1
ATOM 845 C CA . ILE A 1 112 ? 2.593 7.552 20.803 1.00 96.75 112 ILE A CA 1
ATOM 846 C C . ILE A 1 112 ? 3.686 7.256 21.829 1.00 96.75 112 ILE A C 1
ATOM 848 O O . ILE A 1 112 ? 4.458 6.311 21.646 1.00 96.75 112 ILE A O 1
ATOM 852 N N . GLY A 1 113 ? 3.705 8.017 22.923 1.00 94.69 113 GLY A N 1
ATOM 853 C CA . GLY A 1 113 ? 4.615 7.851 24.055 1.00 94.69 113 GLY A CA 1
ATOM 854 C C . GLY A 1 113 ? 3.895 7.643 25.390 1.00 94.69 113 GLY A C 1
ATOM 855 O O . GLY A 1 113 ? 2.670 7.708 25.473 1.00 94.69 113 GLY A O 1
ATOM 856 N N . LEU A 1 114 ? 4.684 7.400 26.441 1.00 93.06 114 LEU A N 1
ATOM 857 C CA . LEU A 1 114 ? 4.251 7.421 27.840 1.00 93.06 114 LEU A CA 1
ATOM 858 C C . LEU A 1 114 ? 5.054 8.511 28.559 1.00 93.06 114 LEU A C 1
ATOM 860 O O . LEU A 1 114 ? 6.274 8.391 28.682 1.00 93.06 114 LEU A O 1
ATOM 864 N N . ALA A 1 115 ? 4.385 9.573 28.994 1.00 87.81 115 ALA A N 1
ATOM 865 C CA . ALA A 1 115 ? 5.003 10.680 29.717 1.00 87.81 115 ALA A CA 1
ATOM 866 C C . ALA A 1 115 ? 4.851 10.518 31.237 1.00 87.81 115 ALA A C 1
ATOM 868 O O . ALA A 1 115 ? 4.027 9.738 31.712 1.00 87.81 115 ALA A O 1
ATOM 869 N N . HIS A 1 116 ? 5.632 11.301 31.987 1.00 85.38 116 HIS A N 1
ATOM 870 C CA . HIS A 1 116 ? 5.658 11.349 33.457 1.00 85.38 116 HIS A CA 1
ATOM 871 C C . HIS A 1 116 ? 6.047 10.011 34.128 1.00 85.38 116 HIS A C 1
ATOM 873 O O . HIS A 1 116 ? 6.794 9.217 33.555 1.00 85.38 116 HIS A O 1
ATOM 879 N N . ARG A 1 117 ? 5.667 9.806 35.401 1.00 82.44 117 ARG A N 1
ATOM 880 C CA . ARG A 1 117 ? 6.081 8.648 36.213 1.00 82.44 117 ARG A CA 1
ATOM 881 C C . ARG A 1 117 ? 5.083 8.331 37.329 1.00 82.44 117 ARG A C 1
ATOM 883 O O . ARG A 1 117 ? 4.600 9.241 37.998 1.00 82.44 117 ARG A O 1
ATOM 890 N N . GLY A 1 118 ? 4.905 7.041 37.623 1.00 82.56 118 GLY A N 1
ATOM 891 C CA . GLY A 1 118 ? 4.031 6.573 38.705 1.00 82.56 118 GLY A CA 1
ATOM 892 C C . GLY A 1 118 ? 2.568 6.848 38.373 1.00 82.56 118 GLY A C 1
ATOM 893 O O . GLY A 1 118 ? 2.213 6.828 37.210 1.00 82.56 118 GLY A O 1
ATOM 894 N N . ALA A 1 119 ? 1.741 7.176 39.364 1.00 77.19 119 ALA A N 1
ATOM 895 C CA . ALA A 1 119 ? 0.319 7.468 39.139 1.00 77.19 119 ALA A CA 1
ATOM 896 C C . ALA A 1 119 ? 0.047 8.687 38.230 1.00 77.19 119 ALA A C 1
ATOM 898 O O . ALA A 1 119 ? -1.082 8.891 37.812 1.00 77.19 119 ALA A O 1
ATOM 899 N N . ALA A 1 120 ? 1.063 9.504 37.935 1.00 75.94 120 ALA A N 1
ATOM 900 C CA . ALA A 1 120 ? 0.946 10.628 37.010 1.00 75.94 120 ALA A CA 1
ATOM 901 C C . ALA A 1 120 ? 1.270 10.252 35.555 1.00 75.94 120 ALA A C 1
ATOM 903 O O . ALA A 1 120 ? 1.293 11.144 34.705 1.00 75.94 120 ALA A O 1
ATOM 904 N N . SER A 1 121 ? 1.616 8.989 35.262 1.00 85.81 121 SER A N 1
ATOM 905 C CA . SER A 1 121 ? 1.914 8.601 33.887 1.00 85.81 121 SER A CA 1
ATOM 906 C C . SER A 1 121 ? 0.698 8.750 32.981 1.00 85.81 121 SER A C 1
ATOM 908 O O . SER A 1 121 ? -0.445 8.707 33.419 1.00 85.81 121 SER A O 1
ATOM 910 N N . LYS A 1 122 ? 0.946 9.018 31.700 1.00 87.12 122 LYS A N 1
ATOM 911 C CA . LYS A 1 122 ? -0.130 9.087 30.711 1.00 87.12 122 LYS A CA 1
ATOM 912 C C . LYS A 1 122 ? 0.384 8.823 29.314 1.00 87.12 122 LYS A C 1
ATOM 914 O O . LYS A 1 122 ? 1.556 9.058 29.007 1.00 87.12 122 LYS A O 1
ATOM 919 N N . ILE A 1 123 ? -0.520 8.357 28.466 1.00 93.12 123 ILE A N 1
ATOM 920 C CA . ILE A 1 123 ? -0.271 8.272 27.033 1.00 93.12 123 ILE A CA 1
ATOM 921 C C . ILE A 1 123 ? -0.267 9.685 26.450 1.00 93.12 123 ILE A C 1
ATOM 923 O O . ILE A 1 123 ? -1.158 10.472 26.753 1.00 93.12 123 ILE A O 1
ATOM 927 N N . VAL A 1 124 ? 0.727 9.979 25.616 1.00 93.38 124 VAL A N 1
ATOM 928 C CA . VAL A 1 124 ? 0.873 11.261 24.909 1.00 93.38 124 VAL A CA 1
ATOM 929 C C . VAL A 1 124 ? 1.090 11.027 23.420 1.00 93.38 124 VAL A C 1
ATOM 931 O O . VAL A 1 124 ? 1.588 9.966 23.026 1.00 93.38 124 VAL A O 1
ATOM 934 N N . PHE A 1 125 ? 0.740 12.014 22.600 1.00 94.75 125 PHE A N 1
ATOM 935 C CA . PHE A 1 125 ? 1.030 12.036 21.166 1.00 94.75 125 PHE A CA 1
ATOM 936 C C . PHE A 1 125 ? 2.072 13.121 20.893 1.00 94.75 125 PHE A C 1
ATOM 938 O O . PHE A 1 125 ? 1.910 14.241 21.365 1.00 94.75 125 PHE A O 1
ATOM 945 N N . ASP A 1 126 ? 3.152 12.785 20.187 1.00 94.31 126 ASP A N 1
ATOM 946 C CA . ASP A 1 126 ? 4.307 13.665 19.961 1.00 94.31 126 ASP A CA 1
ATOM 947 C C . ASP A 1 126 ? 4.749 14.422 21.227 1.00 94.31 126 ASP A C 1
ATOM 949 O O . ASP A 1 126 ? 5.260 13.800 22.162 1.00 94.31 126 ASP A O 1
ATOM 953 N N . PHE A 1 127 ? 4.546 15.744 21.279 1.00 90.06 127 PHE A N 1
ATOM 954 C CA . PHE A 1 127 ? 4.892 16.600 22.415 1.00 90.06 127 PHE A CA 1
ATOM 955 C C . PHE A 1 127 ? 3.687 16.902 23.318 1.00 90.06 127 PHE A C 1
ATOM 957 O O . PHE A 1 127 ? 3.568 18.010 23.832 1.00 90.06 127 PHE A O 1
ATOM 964 N N . ASP A 1 128 ? 2.842 15.890 23.550 1.00 89.44 128 ASP A N 1
ATOM 965 C CA . ASP A 1 128 ? 1.552 16.011 24.256 1.00 89.44 128 ASP A CA 1
ATOM 966 C C . ASP A 1 128 ? 0.515 16.836 23.473 1.00 89.44 128 ASP A C 1
ATOM 968 O O . ASP A 1 128 ? -0.369 17.473 24.043 1.00 89.44 128 ASP A O 1
ATOM 972 N N . ASP A 1 129 ? 0.624 16.795 22.144 1.00 91.94 129 ASP A N 1
ATOM 973 C CA . ASP A 1 129 ? -0.317 17.429 21.227 1.00 91.94 129 ASP A CA 1
ATOM 974 C C . ASP A 1 129 ? -1.651 16.655 21.204 1.00 91.94 129 ASP A C 1
ATOM 976 O O . ASP A 1 129 ? -1.667 15.428 21.395 1.00 91.94 129 ASP A O 1
ATOM 980 N N . PRO A 1 130 ? -2.785 17.314 20.896 1.00 92.19 130 PRO A N 1
ATOM 981 C CA . PRO A 1 130 ? -4.005 16.605 20.525 1.00 92.19 130 PRO A CA 1
ATOM 982 C C . PRO A 1 130 ? -3.733 15.612 19.385 1.00 92.19 130 PRO A C 1
ATOM 984 O O . PRO A 1 130 ? -2.995 15.897 18.440 1.00 92.19 130 PRO A O 1
ATOM 987 N N . MET A 1 131 ? -4.354 14.435 19.423 1.00 93.56 131 MET A N 1
ATOM 988 C CA . MET A 1 131 ? -4.116 13.345 18.478 1.00 93.56 131 MET A CA 1
ATOM 989 C C . MET A 1 131 ? -4.293 13.783 17.019 1.00 93.56 131 MET A C 1
ATOM 991 O O . MET A 1 131 ? -3.515 13.372 16.158 1.00 93.56 131 MET A O 1
ATOM 995 N N . GLY A 1 132 ? -5.313 14.595 16.733 1.00 93.44 132 GLY A N 1
ATOM 996 C CA . GLY A 1 132 ? -5.593 15.131 15.400 1.00 93.44 132 GLY A CA 1
ATOM 997 C C . GLY A 1 132 ? -4.596 16.190 14.926 1.00 93.44 132 GLY A C 1
ATOM 998 O O . GLY A 1 132 ? -4.530 16.452 13.727 1.00 93.44 132 GLY A O 1
ATOM 999 N N . GLU A 1 133 ? -3.821 16.768 15.842 1.00 94.31 133 GLU A N 1
ATOM 1000 C CA . GLU A 1 133 ? -2.793 17.781 15.570 1.00 94.31 133 GLU A CA 1
ATOM 1001 C C . GLU A 1 133 ? -1.372 17.188 15.556 1.00 94.31 133 GLU A C 1
ATOM 1003 O O . GLU A 1 133 ? -0.462 17.785 14.984 1.00 94.31 133 GLU A O 1
ATOM 1008 N N . SER A 1 134 ? -1.197 15.984 16.108 1.00 95.31 134 SER A N 1
ATOM 1009 C CA . SER A 1 134 ? 0.051 15.217 16.050 1.00 95.31 134 SER A CA 1
ATOM 1010 C C . SER A 1 134 ? 0.408 14.732 14.631 1.00 95.31 134 SER A C 1
ATOM 1012 O O . SER A 1 134 ? -0.393 14.730 13.695 1.00 95.31 134 SER A O 1
ATOM 1014 N N . THR A 1 135 ? 1.610 14.186 14.480 1.00 95.12 135 THR A N 1
ATOM 1015 C CA . THR A 1 135 ? 2.138 13.510 13.286 1.00 95.12 135 THR A CA 1
ATOM 1016 C C . THR A 1 135 ? 1.494 12.141 13.011 1.00 95.12 135 THR A C 1
ATOM 1018 O O . THR A 1 135 ? 1.934 11.394 12.127 1.00 95.12 135 THR A O 1
ATOM 1021 N N . CYS A 1 136 ? 0.422 11.789 13.729 1.00 95.12 136 CYS A N 1
ATOM 1022 C CA . CYS A 1 136 ? -0.348 10.570 13.520 1.00 95.12 136 CYS A CA 1
ATOM 1023 C C . CYS A 1 136 ? -0.839 10.437 12.070 1.00 95.12 136 CYS A C 1
ATOM 1025 O O . CYS A 1 136 ? -1.573 11.263 11.539 1.00 95.12 136 CYS A O 1
ATOM 1027 N N . VAL A 1 137 ? -0.515 9.308 11.434 1.00 94.12 137 VAL A N 1
ATOM 1028 C CA . VAL A 1 137 ? -0.945 8.994 10.055 1.00 94.12 137 VAL A CA 1
ATOM 1029 C C . VAL A 1 137 ? -2.310 8.296 9.978 1.00 94.12 137 VAL A C 1
ATOM 1031 O O . VAL A 1 137 ? -2.650 7.697 8.955 1.00 94.12 137 VAL A O 1
ATOM 1034 N N . ALA A 1 138 ? -3.069 8.293 11.075 1.00 95.19 138 ALA A N 1
ATOM 1035 C CA . ALA A 1 138 ? -4.406 7.711 11.164 1.00 95.19 138 ALA A CA 1
ATOM 1036 C C . ALA A 1 138 ? -4.504 6.214 10.794 1.00 95.19 138 ALA A C 1
ATOM 1038 O O . ALA A 1 138 ? -5.509 5.751 10.258 1.00 95.19 138 ALA A O 1
ATOM 1039 N N . CYS A 1 139 ? -3.462 5.415 11.061 1.00 95.75 139 CYS A N 1
ATOM 1040 C CA . CYS A 1 139 ? -3.491 3.977 10.750 1.00 95.75 139 CYS A CA 1
ATOM 1041 C C . CYS A 1 139 ? -4.464 3.172 11.631 1.00 95.75 139 CYS A C 1
ATOM 1043 O O . CYS A 1 139 ? -4.871 2.090 11.219 1.00 95.75 139 CYS A O 1
ATOM 1045 N N . GLY A 1 140 ? -4.806 3.685 12.821 1.00 96.44 140 GLY A N 1
ATOM 1046 C CA . GLY A 1 140 ? -5.700 3.072 13.812 1.00 96.44 140 GLY A CA 1
ATOM 1047 C C . GLY A 1 140 ? -5.251 1.714 14.362 1.00 96.44 140 GLY A C 1
ATOM 1048 O O . GLY A 1 140 ? -6.074 0.956 14.864 1.00 96.44 140 GLY A O 1
ATOM 1049 N N . GLU A 1 141 ? -3.956 1.395 14.294 1.00 97.06 141 GLU A N 1
ATOM 1050 C CA . GLU A 1 141 ? -3.410 0.199 14.956 1.00 97.06 141 GLU A CA 1
ATOM 1051 C C . GLU A 1 141 ? -3.548 0.288 16.483 1.00 97.06 141 GLU A C 1
ATOM 1053 O O . GLU A 1 141 ? -3.831 -0.701 17.148 1.00 97.06 141 GLU A O 1
ATOM 1058 N N . CYS A 1 142 ? -3.395 1.493 17.039 1.00 96.69 142 CYS A N 1
ATOM 1059 C CA . CYS A 1 142 ? -3.561 1.748 18.466 1.00 96.69 142 CYS A CA 1
ATOM 1060 C C . CYS A 1 142 ? -5.003 1.528 18.947 1.00 96.69 142 CYS A C 1
ATOM 1062 O O . CYS A 1 142 ? -5.189 1.025 20.050 1.00 96.69 142 CYS A O 1
ATOM 1064 N N . VAL A 1 143 ? -5.994 1.846 18.107 1.00 96.19 143 VAL A N 1
ATOM 1065 C CA . VAL A 1 143 ? -7.418 1.589 18.364 1.00 96.19 143 VAL A CA 1
ATOM 1066 C C . VAL A 1 143 ? -7.688 0.087 18.406 1.00 96.19 143 VAL A C 1
ATOM 1068 O O . VAL A 1 143 ? -8.258 -0.403 19.369 1.00 96.19 143 VAL A O 1
ATOM 1071 N N . GLN A 1 144 ? -7.192 -0.666 17.418 1.00 94.75 144 GLN A N 1
ATOM 1072 C CA . GLN A 1 144 ? -7.329 -2.130 17.396 1.00 94.75 144 GLN A CA 1
ATOM 1073 C C . GLN A 1 144 ? -6.650 -2.813 18.594 1.00 94.75 144 GLN A C 1
ATOM 1075 O O . GLN A 1 144 ? -7.090 -3.867 19.039 1.00 94.75 144 GLN A O 1
ATOM 1080 N N . ALA A 1 145 ? -5.559 -2.237 19.101 1.00 96.44 145 ALA A N 1
ATOM 1081 C CA . ALA A 1 145 ? -4.802 -2.798 20.214 1.00 96.44 145 ALA A CA 1
ATOM 1082 C C . ALA A 1 145 ? -5.339 -2.401 21.603 1.00 96.44 145 ALA A C 1
ATOM 1084 O O . ALA A 1 145 ? -4.875 -2.954 22.601 1.00 96.44 145 ALA A O 1
ATOM 1085 N N . CYS A 1 146 ? -6.247 -1.424 21.702 1.00 97.62 146 CYS A N 1
ATOM 1086 C CA . CYS A 1 146 ? -6.696 -0.883 22.982 1.00 97.62 146 CYS A CA 1
ATOM 1087 C C . CYS A 1 146 ? -7.698 -1.829 23.673 1.00 97.62 146 CYS A C 1
ATOM 1089 O O . CYS A 1 146 ? -8.770 -2.074 23.126 1.00 97.62 146 CYS A O 1
ATOM 1091 N N . PRO A 1 147 ? -7.413 -2.342 24.887 1.00 97.50 147 PRO A N 1
ATOM 1092 C CA . PRO A 1 147 ? -8.283 -3.322 25.537 1.00 97.50 147 PRO A CA 1
ATOM 1093 C C . PRO A 1 147 ? -9.442 -2.709 26.336 1.00 97.50 147 PRO A C 1
ATOM 1095 O O . PRO A 1 147 ? -10.309 -3.456 26.781 1.00 97.50 147 PRO A O 1
ATOM 1098 N N . THR A 1 148 ? -9.439 -1.394 26.570 1.00 96.56 148 THR A N 1
ATOM 1099 C CA . THR A 1 148 ? -10.399 -0.698 27.450 1.00 96.56 148 THR A CA 1
ATOM 1100 C C . THR A 1 148 ? -11.364 0.221 26.708 1.00 96.56 148 THR A C 1
ATOM 1102 O O . THR A 1 148 ? -12.336 0.676 27.299 1.00 96.56 148 THR A O 1
ATOM 1105 N N . GLY A 1 149 ? -11.096 0.524 25.434 1.00 95.31 149 GLY A N 1
ATOM 1106 C CA . GLY A 1 149 ? -11.799 1.579 24.701 1.00 95.31 149 GLY A CA 1
ATOM 1107 C C . GLY A 1 149 ? -11.246 2.989 24.940 1.00 95.31 149 GLY A C 1
ATOM 1108 O O . GLY A 1 149 ? -11.833 3.953 24.466 1.00 95.31 149 GLY A O 1
ATOM 1109 N N . ALA A 1 150 ? -10.098 3.142 25.611 1.00 96.06 150 ALA A N 1
ATOM 1110 C CA . ALA A 1 150 ? -9.428 4.445 25.728 1.00 96.06 150 ALA A CA 1
ATOM 1111 C C . ALA A 1 150 ? -9.031 5.051 24.367 1.00 96.06 150 ALA A C 1
ATOM 1113 O O . ALA A 1 150 ? -8.849 6.258 24.242 1.00 96.06 150 ALA A O 1
ATOM 1114 N N . LEU A 1 151 ? -8.879 4.214 23.338 1.00 96.62 151 LEU A N 1
ATOM 1115 C CA . LEU A 1 151 ? -8.722 4.618 21.944 1.00 96.62 151 LEU A CA 1
ATOM 1116 C C . LEU A 1 151 ? -9.763 3.866 21.119 1.00 96.62 151 LEU A C 1
ATOM 1118 O O . LEU A 1 151 ? -9.686 2.643 21.016 1.00 96.62 151 LEU A O 1
ATOM 1122 N N . MET A 1 152 ? -10.706 4.587 20.519 1.00 95.81 152 MET A N 1
ATOM 1123 C CA . MET A 1 152 ? -11.846 4.015 19.794 1.00 95.81 152 MET A CA 1
ATOM 1124 C C . MET A 1 152 ? -12.017 4.659 18.415 1.00 95.81 152 MET A C 1
ATOM 1126 O O . MET A 1 152 ? -11.593 5.799 18.214 1.00 95.81 152 MET A O 1
ATOM 1130 N N . PRO A 1 153 ? -12.654 3.983 17.441 1.00 95.62 153 PRO A N 1
ATOM 1131 C CA . PRO A 1 153 ? -13.170 4.655 16.255 1.00 95.62 153 PRO A CA 1
ATOM 1132 C C . PRO A 1 153 ? -14.196 5.715 16.672 1.00 95.62 153 PRO A C 1
ATOM 1134 O O . PRO A 1 153 ? -15.102 5.413 17.450 1.00 95.62 153 PRO A O 1
ATOM 1137 N N . SER A 1 154 ? -14.121 6.930 16.123 1.00 93.50 154 SER A N 1
ATOM 1138 C CA . SER A 1 154 ? -15.079 7.998 16.465 1.00 93.50 154 SER A CA 1
ATOM 1139 C C . SER A 1 154 ? -16.527 7.633 16.125 1.00 93.50 154 SER A C 1
ATOM 1141 O O . SER A 1 154 ? -17.450 8.183 16.709 1.00 93.50 154 SER A O 1
ATOM 1143 N N . THR A 1 155 ? -16.747 6.688 15.205 1.00 91.81 155 THR A N 1
ATOM 1144 C CA . THR A 1 155 ? -18.082 6.186 14.845 1.00 91.81 155 THR A CA 1
ATOM 1145 C C . THR A 1 155 ? -18.736 5.325 15.929 1.00 91.81 155 THR A C 1
ATOM 1147 O O . THR A 1 155 ? -19.941 5.093 15.858 1.00 91.81 155 THR A O 1
ATOM 1150 N N . LEU A 1 156 ? -17.972 4.847 16.918 1.00 94.00 156 LEU A N 1
ATOM 1151 C CA . LEU A 1 156 ? -18.460 4.000 18.014 1.00 94.00 156 LEU A CA 1
ATOM 1152 C C . LEU A 1 156 ? -18.738 4.761 19.312 1.00 94.00 156 LEU A C 1
ATOM 1154 O O . LEU A 1 156 ? -19.194 4.152 20.278 1.00 94.00 156 LEU A O 1
ATOM 1158 N N . VAL A 1 157 ? -18.456 6.063 19.346 1.00 93.50 157 VAL A N 1
ATOM 1159 C CA . VAL A 1 157 ? -18.487 6.862 20.570 1.00 93.50 157 VAL A CA 1
ATOM 1160 C C . VAL A 1 157 ? -19.430 8.051 20.390 1.00 93.50 157 VAL A C 1
ATOM 1162 O O . VAL A 1 157 ? -19.385 8.740 19.373 1.00 93.50 157 VAL A O 1
ATOM 1165 N N . ASP A 1 158 ? -20.303 8.290 21.369 1.00 92.19 158 ASP A N 1
ATOM 1166 C CA . ASP A 1 158 ? -21.225 9.427 21.368 1.00 92.19 158 ASP A CA 1
ATOM 1167 C C . ASP A 1 158 ? -20.536 10.749 21.775 1.00 92.19 158 ASP A C 1
ATOM 1169 O O . ASP A 1 158 ? -19.357 10.797 22.137 1.00 92.19 158 ASP A O 1
ATOM 1173 N N . ALA A 1 159 ? -21.285 11.855 21.726 1.00 88.06 159 ALA A N 1
ATOM 1174 C CA . ALA A 1 159 ? -20.776 13.178 22.097 1.00 88.06 159 ALA A CA 1
ATOM 1175 C C . ALA A 1 159 ? -20.343 13.284 23.573 1.00 88.06 159 ALA A C 1
ATOM 1177 O O . ALA A 1 159 ? -19.553 14.162 23.906 1.00 88.06 159 ALA A O 1
ATOM 1178 N N . ALA A 1 160 ? -20.848 12.402 24.443 1.00 87.12 160 ALA A N 1
ATOM 1179 C CA . ALA A 1 160 ? -20.477 12.321 25.853 1.00 87.12 160 ALA A CA 1
ATOM 1180 C C . ALA A 1 160 ? -19.308 11.349 26.102 1.00 87.12 160 ALA A C 1
ATOM 1182 O O . ALA A 1 160 ? -18.920 11.143 27.247 1.00 87.12 160 ALA A O 1
ATOM 1183 N N . GLY A 1 161 ? -18.753 10.744 25.049 1.00 88.44 161 GLY A N 1
ATOM 1184 C CA . GLY A 1 161 ? -17.638 9.816 25.155 1.00 88.44 161 GLY A CA 1
ATOM 1185 C C . GLY A 1 161 ? -18.012 8.373 25.460 1.00 88.44 161 GLY A C 1
ATOM 1186 O O . GLY A 1 161 ? -17.120 7.582 25.732 1.00 88.44 161 GLY A O 1
ATOM 1187 N N . ARG A 1 162 ? -19.291 8.001 25.358 1.00 93.31 162 ARG A N 1
ATOM 1188 C CA . ARG A 1 162 ? -19.775 6.651 25.676 1.00 93.31 162 ARG A CA 1
ATOM 1189 C C . ARG A 1 162 ? -19.913 5.807 24.418 1.00 93.31 162 ARG A C 1
ATOM 1191 O O . ARG A 1 162 ? -20.415 6.291 23.403 1.00 93.31 162 ARG A O 1
ATOM 1198 N N . GLY A 1 163 ? -19.542 4.532 24.496 1.00 94.38 163 GLY A N 1
ATOM 1199 C CA . GLY A 1 163 ? -19.559 3.633 23.340 1.00 94.38 163 GLY A CA 1
ATOM 1200 C C . GLY A 1 163 ? -19.791 2.163 23.681 1.00 94.38 163 GLY A C 1
ATOM 1201 O O . GLY A 1 163 ? -20.060 1.786 24.828 1.00 94.38 163 GLY A O 1
ATOM 1202 N N . ASP A 1 164 ? -19.787 1.330 22.642 1.00 95.19 164 ASP A N 1
ATOM 1203 C CA . ASP A 1 164 ? -19.948 -0.124 22.749 1.00 95.19 164 ASP A CA 1
ATOM 1204 C C . ASP A 1 164 ? -19.422 -0.829 21.490 1.00 95.19 164 ASP A C 1
ATOM 1206 O O . ASP A 1 164 ? -20.002 -0.699 20.408 1.00 95.19 164 ASP A O 1
ATOM 1210 N N . SER A 1 165 ? -18.343 -1.602 21.623 1.00 91.25 165 SER A N 1
ATOM 1211 C CA . SER A 1 165 ? -17.778 -2.381 20.513 1.00 91.25 165 SER A CA 1
ATOM 1212 C C . SER A 1 165 ? -18.663 -3.555 20.074 1.00 91.25 165 SER A C 1
ATOM 1214 O O . SER A 1 165 ? -18.564 -4.004 18.935 1.00 91.25 165 SER A O 1
ATOM 1216 N N . LYS A 1 166 ? -19.594 -4.025 20.916 1.00 93.19 166 LYS A N 1
ATOM 1217 C CA . LYS A 1 166 ? -20.514 -5.133 20.591 1.00 93.19 166 LYS A CA 1
ATOM 1218 C C . LYS A 1 166 ? -21.835 -4.688 19.973 1.00 93.19 166 LYS A C 1
ATOM 1220 O O . LYS A 1 166 ? -22.745 -5.498 19.824 1.00 93.19 166 LYS A O 1
ATOM 1225 N N . VAL A 1 167 ? -21.959 -3.419 19.592 1.00 94.50 167 VAL A N 1
ATOM 1226 C CA . VAL A 1 167 ? -23.203 -2.895 19.012 1.00 94.50 167 VAL A CA 1
ATOM 1227 C C . VAL A 1 167 ? -23.457 -3.373 17.570 1.00 94.50 167 VAL A C 1
ATOM 1229 O O . VAL A 1 167 ? -24.557 -3.179 17.050 1.00 94.50 167 VAL A O 1
ATOM 1232 N N . ALA A 1 168 ? -22.458 -3.969 16.912 1.00 94.81 168 ALA A N 1
ATOM 1233 C CA . ALA A 1 168 ? -22.605 -4.554 15.583 1.00 94.81 168 ALA A CA 1
ATOM 1234 C C . ALA A 1 168 ? -23.547 -5.775 15.605 1.00 94.81 168 ALA A C 1
ATOM 1236 O O . ALA A 1 168 ? -23.439 -6.635 16.477 1.00 94.81 168 ALA A O 1
ATOM 1237 N N . ASP A 1 169 ? -24.452 -5.867 14.627 1.00 96.00 169 ASP A N 1
ATOM 1238 C CA . ASP A 1 169 ? -25.392 -6.987 14.486 1.00 96.00 169 ASP A CA 1
ATOM 1239 C C . ASP A 1 169 ? -24.778 -8.183 13.740 1.00 96.00 169 ASP A C 1
ATOM 1241 O O . ASP A 1 169 ? -25.149 -9.335 13.986 1.00 96.00 169 ASP A O 1
ATOM 1245 N N . ARG A 1 170 ? -23.806 -7.930 12.854 1.00 96.94 170 ARG A N 1
ATOM 1246 C CA . ARG A 1 170 ? -23.062 -8.960 12.122 1.00 96.94 170 ARG A CA 1
ATOM 1247 C C . ARG A 1 170 ? -21.666 -8.508 11.725 1.00 96.94 170 ARG A C 1
ATOM 1249 O O . ARG A 1 170 ? -21.377 -7.319 11.588 1.00 96.94 170 ARG A O 1
ATOM 1256 N N . THR A 1 171 ? -20.824 -9.494 11.437 1.00 97.50 171 THR A N 1
ATOM 1257 C CA . THR A 1 171 ? -19.493 -9.292 10.866 1.00 97.50 171 THR A CA 1
ATOM 1258 C C . THR A 1 171 ? -19.368 -9.960 9.501 1.00 97.50 171 THR A C 1
ATOM 1260 O O . THR A 1 171 ? -20.018 -10.970 9.223 1.00 97.50 171 THR A O 1
ATOM 1263 N N . VAL A 1 172 ? -18.562 -9.371 8.613 1.00 97.56 172 VAL A N 1
ATOM 1264 C CA . VAL A 1 172 ? -18.309 -9.900 7.264 1.00 97.56 172 VAL A CA 1
ATOM 1265 C C . VAL A 1 172 ? -16.830 -9.775 6.918 1.00 97.56 172 VAL A C 1
ATOM 1267 O O . VAL A 1 172 ? -16.297 -8.671 6.816 1.00 97.56 172 VAL A O 1
ATOM 1270 N N . ASP A 1 173 ? -16.185 -10.911 6.673 1.00 98.00 173 ASP A N 1
ATOM 1271 C CA . ASP A 1 173 ? -14.805 -10.964 6.194 1.00 98.00 173 ASP A CA 1
ATOM 1272 C C . ASP A 1 173 ? -14.705 -10.554 4.723 1.00 98.00 173 ASP A C 1
ATOM 1274 O O . ASP A 1 173 ? -15.504 -10.973 3.882 1.00 98.00 173 ASP A O 1
ATOM 1278 N N . SER A 1 174 ? -13.698 -9.743 4.402 1.00 96.06 174 SER A N 1
ATOM 1279 C CA . SER A 1 174 ? -13.482 -9.226 3.052 1.00 96.06 174 SER A CA 1
ATOM 1280 C C . SER A 1 174 ? -12.028 -8.781 2.820 1.00 96.06 174 SER A C 1
ATOM 1282 O O . SER A 1 174 ? -11.108 -9.109 3.575 1.00 96.06 174 SER A O 1
ATOM 1284 N N . VAL A 1 175 ? -11.808 -8.046 1.728 1.00 95.81 175 VAL A N 1
ATOM 1285 C CA . VAL A 1 175 ? -10.516 -7.509 1.298 1.00 95.81 175 VAL A CA 1
ATOM 1286 C C . VAL A 1 175 ? -10.644 -6.016 1.000 1.00 95.81 175 VAL A C 1
ATOM 1288 O O . VAL A 1 175 ? -11.631 -5.542 0.443 1.00 95.81 175 VAL A O 1
ATOM 1291 N N . CYS A 1 176 ? -9.607 -5.264 1.351 1.00 96.56 176 CYS A N 1
ATOM 1292 C CA . CYS A 1 176 ? -9.498 -3.831 1.121 1.00 96.56 176 CYS A CA 1
ATOM 1293 C C . CYS A 1 176 ? -9.586 -3.459 -0.382 1.00 96.56 176 CYS A C 1
ATOM 1295 O O . CYS A 1 176 ? -8.730 -3.884 -1.163 1.00 96.56 176 CYS A O 1
ATOM 1297 N N . PRO A 1 177 ? -10.529 -2.591 -0.810 1.00 95.50 177 PRO A N 1
ATOM 1298 C CA . PRO A 1 177 ? -10.723 -2.234 -2.223 1.00 95.50 177 PRO A CA 1
ATOM 1299 C C . PRO A 1 177 ? -9.791 -1.107 -2.720 1.00 95.50 177 PRO A C 1
ATOM 1301 O O . PRO A 1 177 ? -10.030 -0.486 -3.761 1.00 95.50 177 PRO A O 1
ATOM 1304 N N . TYR A 1 178 ? -8.733 -0.770 -1.974 1.00 96.06 178 TYR A N 1
ATOM 1305 C CA . TYR A 1 178 ? -7.888 0.392 -2.267 1.00 96.06 178 TYR A CA 1
ATOM 1306 C C . TYR A 1 178 ? -6.682 0.074 -3.146 1.00 96.06 178 TYR A C 1
ATOM 1308 O O . TYR A 1 178 ? -6.740 0.297 -4.360 1.00 96.06 178 TYR A O 1
ATOM 1316 N N . CYS A 1 179 ? -5.579 -0.357 -2.533 1.00 95.25 179 CYS A N 1
ATOM 1317 C CA . CYS A 1 179 ? -4.311 -0.571 -3.219 1.00 95.25 179 CYS A CA 1
ATOM 1318 C C . CYS A 1 179 ? -4.007 -2.059 -3.428 1.00 95.25 179 CYS A C 1
ATOM 1320 O O . CYS A 1 179 ? -4.636 -2.921 -2.816 1.00 95.25 179 CYS A O 1
ATOM 1322 N N . GLY A 1 180 ? -3.011 -2.353 -4.263 1.00 94.44 180 GLY A N 1
ATOM 1323 C CA . GLY A 1 180 ? -2.587 -3.707 -4.627 1.00 94.44 180 GLY A CA 1
ATOM 1324 C C . GLY A 1 180 ? -1.940 -4.529 -3.506 1.00 94.44 180 GLY A C 1
ATOM 1325 O O . GLY A 1 180 ? -1.466 -5.623 -3.780 1.00 94.44 180 GLY A O 1
ATOM 1326 N N . VAL A 1 181 ? -1.904 -4.035 -2.259 1.00 96.69 181 VAL A N 1
ATOM 1327 C CA . VAL A 1 181 ? -1.454 -4.833 -1.100 1.00 96.69 181 VAL A CA 1
ATOM 1328 C C . VAL A 1 181 ? -2.450 -5.952 -0.788 1.00 96.69 181 VAL A C 1
ATOM 1330 O O . VAL A 1 181 ? -2.036 -7.032 -0.386 1.00 96.69 181 VAL A O 1
ATOM 1333 N N . GLY A 1 182 ? -3.753 -5.699 -0.967 1.00 95.50 182 GLY A N 1
ATOM 1334 C CA . GLY A 1 182 ? -4.792 -6.704 -0.728 1.00 95.50 182 GLY A CA 1
ATOM 1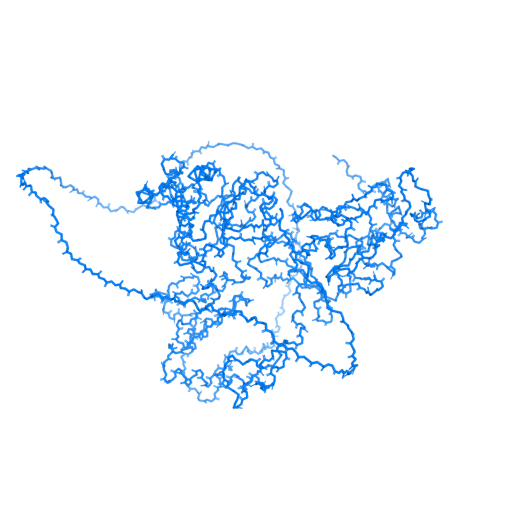335 C C . GLY A 1 182 ? -5.028 -7.037 0.749 1.00 95.50 182 GLY A C 1
ATOM 1336 O O . GLY A 1 182 ? -5.292 -8.191 1.069 1.00 95.50 182 GLY A O 1
ATOM 1337 N N . CYS A 1 183 ? -4.937 -6.049 1.653 1.00 97.44 183 CYS A N 1
ATOM 1338 C CA . CYS A 1 183 ? -5.138 -6.272 3.089 1.00 97.44 183 CYS A CA 1
ATOM 1339 C C . CYS A 1 183 ? -6.480 -6.957 3.385 1.00 97.44 183 CYS A C 1
ATOM 1341 O O . CYS A 1 183 ? -7.526 -6.485 2.931 1.00 97.44 183 CYS A O 1
ATOM 1343 N N . GLN A 1 184 ? -6.440 -8.016 4.193 1.00 97.44 184 GLN A N 1
ATOM 1344 C CA . GLN A 1 184 ? -7.633 -8.704 4.675 1.00 97.44 184 GLN A CA 1
ATOM 1345 C C . GLN A 1 184 ? -8.233 -7.955 5.865 1.00 97.44 184 GLN A C 1
ATOM 1347 O O . GLN A 1 184 ? -7.504 -7.446 6.722 1.00 97.44 184 GLN A O 1
ATOM 1352 N N . LEU A 1 185 ? -9.559 -7.871 5.902 1.00 97.62 185 LEU A N 1
ATOM 1353 C CA . LEU A 1 185 ? -10.296 -7.094 6.894 1.00 97.62 185 LEU A CA 1
ATOM 1354 C C . LEU A 1 185 ? -11.627 -7.754 7.246 1.00 97.62 185 LEU A C 1
ATOM 1356 O O . LEU A 1 185 ? -12.124 -8.596 6.496 1.00 97.62 185 LEU A O 1
ATOM 1360 N N . THR A 1 186 ? -12.208 -7.320 8.357 1.00 97.75 186 THR A N 1
ATOM 1361 C CA . THR A 1 186 ? -13.553 -7.700 8.788 1.00 97.75 186 THR A CA 1
ATOM 1362 C C . THR A 1 186 ? -14.383 -6.433 8.965 1.00 97.75 186 THR A C 1
ATOM 1364 O O . THR A 1 186 ? -14.005 -5.517 9.699 1.00 97.75 186 THR A O 1
ATOM 1367 N N . TYR A 1 187 ? -15.505 -6.364 8.251 1.00 97.38 187 TYR A N 1
ATOM 1368 C CA . TYR A 1 187 ? -16.513 -5.326 8.425 1.00 97.38 187 TYR A CA 1
ATOM 1369 C C . TYR A 1 187 ? -17.379 -5.655 9.632 1.00 97.38 187 TYR A C 1
ATOM 1371 O O . TYR A 1 187 ? -17.915 -6.759 9.709 1.00 97.38 187 TYR A O 1
ATOM 1379 N N . HIS A 1 188 ? -17.575 -4.680 10.513 1.00 96.75 188 HIS A N 1
ATOM 1380 C CA . HIS A 1 188 ? -18.581 -4.725 11.567 1.00 96.75 188 HIS A CA 1
ATOM 1381 C C . HIS A 1 188 ? -19.772 -3.886 11.127 1.00 96.75 188 HIS A C 1
ATOM 1383 O O . HIS A 1 188 ? -19.615 -2.713 10.779 1.00 96.75 188 HIS A O 1
ATOM 1389 N N . ILE A 1 189 ? -20.944 -4.507 11.054 1.00 95.88 189 ILE A N 1
ATOM 1390 C CA . ILE A 1 189 ? -22.131 -3.944 10.410 1.00 95.88 189 ILE A CA 1
ATOM 1391 C C . ILE A 1 189 ? -23.216 -3.724 11.459 1.00 95.88 189 ILE A C 1
ATOM 1393 O O . ILE A 1 189 ? -23.328 -4.482 12.419 1.00 95.88 189 ILE A O 1
ATOM 1397 N N . LYS A 1 190 ? -23.990 -2.656 11.277 1.00 94.50 190 LYS A N 1
ATOM 1398 C CA . LYS A 1 190 ? -25.228 -2.396 12.003 1.00 94.50 190 LYS A CA 1
ATOM 1399 C C . LYS A 1 190 ? -26.222 -1.723 11.068 1.00 94.50 190 LYS A C 1
ATOM 1401 O O . LYS A 1 190 ? -25.845 -0.775 10.379 1.00 94.50 190 LYS A O 1
ATOM 1406 N N . ASP A 1 191 ? -27.467 -2.191 11.033 1.00 94.38 191 ASP A N 1
ATOM 1407 C CA . ASP A 1 191 ? -28.533 -1.597 10.208 1.00 94.38 191 ASP A CA 1
ATOM 1408 C C . ASP A 1 191 ? -28.129 -1.488 8.718 1.00 94.38 191 ASP A C 1
ATOM 1410 O O . ASP A 1 191 ? -28.345 -0.467 8.059 1.00 94.38 191 ASP A O 1
ATOM 1414 N N . GLU A 1 192 ? -27.469 -2.533 8.197 1.00 93.31 192 GLU A N 1
ATOM 1415 C CA . GLU A 1 192 ? -26.900 -2.595 6.836 1.00 93.31 192 GLU A CA 1
ATOM 1416 C C . GLU A 1 192 ? -25.858 -1.505 6.512 1.00 93.31 192 GLU A C 1
ATOM 1418 O O . GLU A 1 192 ? -25.543 -1.249 5.346 1.00 93.31 192 GLU A O 1
ATOM 1423 N N . LYS A 1 193 ? -25.271 -0.880 7.537 1.00 93.50 193 LYS A N 1
ATOM 1424 C CA . LYS A 1 193 ? -24.178 0.085 7.405 1.00 93.50 193 LYS A CA 1
ATOM 1425 C C . LYS A 1 193 ? -22.901 -0.440 8.040 1.00 93.50 193 LYS A C 1
ATOM 1427 O O . LYS A 1 193 ? -22.909 -1.016 9.123 1.00 93.50 193 LYS A O 1
ATOM 1432 N N . ILE A 1 194 ? -21.785 -0.198 7.361 1.00 94.94 194 ILE A N 1
ATOM 1433 C CA . ILE A 1 194 ? -20.442 -0.439 7.894 1.00 94.94 194 ILE A CA 1
ATOM 1434 C C . ILE A 1 194 ? -20.230 0.546 9.041 1.00 94.94 194 ILE A C 1
ATOM 1436 O O . ILE A 1 194 ? -20.166 1.754 8.817 1.00 94.94 194 ILE A O 1
ATOM 1440 N N . LEU A 1 195 ? -20.137 0.016 10.254 1.00 93.31 195 LEU A N 1
ATOM 1441 C CA . LEU A 1 195 ? -19.954 0.789 11.472 1.00 93.31 195 LEU A CA 1
ATOM 1442 C C . LEU A 1 195 ? -18.471 1.092 11.710 1.00 93.31 195 LEU A C 1
ATOM 1444 O O . LEU A 1 195 ? -18.092 2.239 11.951 1.00 93.31 195 LEU A O 1
ATOM 1448 N N . TYR A 1 196 ? -17.633 0.060 11.616 1.00 94.75 196 TYR A N 1
ATOM 1449 C CA . TYR A 1 196 ? -16.177 0.161 11.682 1.00 94.75 196 TYR A CA 1
ATOM 1450 C C . TYR A 1 196 ? -15.513 -1.071 11.048 1.00 94.75 196 TYR A C 1
ATOM 1452 O O . TYR A 1 196 ? -16.186 -2.029 10.653 1.00 94.75 196 TYR A O 1
ATOM 1460 N N . VAL A 1 197 ? -14.185 -1.026 10.904 1.00 96.50 197 VAL A N 1
ATOM 1461 C CA . VAL A 1 197 ? -13.400 -2.075 10.241 1.00 96.50 197 VAL A CA 1
ATOM 1462 C C . VAL A 1 197 ? -12.181 -2.453 11.064 1.00 96.50 197 VAL A C 1
ATOM 1464 O O . VAL A 1 197 ? -11.436 -1.593 11.540 1.00 96.50 197 VAL A O 1
ATOM 1467 N N . GLU A 1 198 ? -11.942 -3.756 11.161 1.00 95.19 198 GLU A N 1
ATOM 1468 C CA . GLU A 1 198 ? -10.764 -4.332 11.803 1.00 95.19 198 GLU A CA 1
ATOM 1469 C C . GLU A 1 198 ? -9.889 -5.059 10.787 1.00 95.19 198 GLU A C 1
ATOM 1471 O O . GLU A 1 198 ? -10.361 -5.571 9.768 1.00 95.19 198 GLU A O 1
ATOM 1476 N N . GLY A 1 199 ? -8.583 -5.081 11.047 1.00 96.62 199 GLY A N 1
ATOM 1477 C CA . GLY A 1 199 ? -7.653 -5.838 10.229 1.00 96.62 199 GLY A CA 1
ATOM 1478 C C . GLY A 1 199 ? -7.715 -7.309 10.598 1.00 96.62 199 GLY A C 1
ATOM 1479 O O . GLY A 1 199 ? -7.617 -7.660 11.769 1.00 96.62 199 GLY A O 1
ATOM 1480 N N . ARG A 1 200 ? -7.828 -8.168 9.586 1.00 96.00 200 ARG A N 1
ATOM 1481 C CA . ARG A 1 200 ? -7.807 -9.619 9.757 1.00 96.00 200 ARG A CA 1
ATOM 1482 C C . ARG A 1 200 ? -6.415 -10.165 9.468 1.00 96.00 200 ARG A C 1
ATOM 1484 O O . ARG A 1 200 ? -5.686 -9.615 8.632 1.00 96.00 200 ARG A O 1
ATOM 1491 N N . ASP A 1 201 ? -6.053 -11.248 10.144 1.00 94.19 201 ASP A N 1
ATOM 1492 C CA . ASP A 1 201 ? -4.765 -11.892 9.941 1.00 94.19 201 ASP A CA 1
ATOM 1493 C C . ASP A 1 201 ? -4.731 -12.481 8.539 1.00 94.19 201 ASP A C 1
ATOM 1495 O O . ASP A 1 201 ? -5.674 -13.136 8.094 1.00 94.19 201 ASP A O 1
ATOM 1499 N N . GLY A 1 202 ? -3.662 -12.186 7.813 1.00 90.88 202 GLY A N 1
ATOM 1500 C CA . GLY A 1 202 ? -3.615 -12.438 6.388 1.00 90.88 202 GLY A CA 1
ATOM 1501 C C . GLY A 1 202 ? -2.205 -12.316 5.831 1.00 90.88 202 GLY A C 1
ATOM 1502 O O . GLY A 1 202 ? -1.384 -11.565 6.369 1.00 90.88 202 GLY A O 1
ATOM 1503 N N . PRO A 1 203 ? -1.924 -13.000 4.709 1.00 90.38 203 PRO A N 1
ATOM 1504 C CA . PRO A 1 203 ? -0.584 -13.118 4.139 1.00 90.38 203 PRO A CA 1
ATOM 1505 C C . PRO A 1 203 ? -0.036 -11.796 3.592 1.00 90.38 203 PRO A C 1
ATOM 1507 O O . PRO A 1 203 ? 1.119 -11.736 3.206 1.00 90.38 203 PRO A O 1
ATOM 1510 N N . SER A 1 204 ? -0.844 -10.743 3.510 1.00 93.00 204 SER A N 1
ATOM 1511 C CA . SER A 1 204 ? -0.425 -9.415 3.052 1.00 93.00 204 SER A CA 1
ATOM 1512 C C . SER A 1 204 ? -0.215 -8.421 4.193 1.00 93.00 204 SER A C 1
ATOM 1514 O O . SER A 1 204 ? 0.521 -7.449 4.049 1.00 93.00 204 SER A O 1
ATOM 1516 N N . ASN A 1 205 ? -0.908 -8.593 5.317 1.00 95.62 205 ASN A N 1
ATOM 1517 C CA . ASN A 1 205 ? -1.059 -7.514 6.290 1.00 95.62 205 ASN A CA 1
ATOM 1518 C C . ASN A 1 205 ? -0.891 -7.935 7.749 1.00 95.62 205 ASN A C 1
ATOM 1520 O O . ASN A 1 205 ? -0.554 -7.068 8.549 1.00 95.62 205 ASN A O 1
ATOM 1524 N N . GLN A 1 206 ? -1.056 -9.214 8.096 1.00 94.81 206 GLN A N 1
ATOM 1525 C CA . GLN A 1 206 ? -0.955 -9.709 9.474 1.00 94.81 206 GLN A CA 1
ATOM 1526 C C . GLN A 1 206 ? -1.735 -8.829 10.475 1.00 94.81 206 GLN A C 1
ATOM 1528 O O . GLN A 1 206 ? -1.161 -8.282 11.416 1.00 94.81 206 GLN A O 1
ATOM 1533 N N . ASN A 1 207 ? -3.033 -8.615 10.218 1.00 94.81 207 ASN A N 1
ATOM 1534 C CA . ASN A 1 207 ? -3.942 -7.724 10.965 1.00 94.81 207 ASN A CA 1
ATOM 1535 C C . ASN A 1 207 ? -3.696 -6.207 10.828 1.00 94.81 207 ASN A C 1
ATOM 1537 O O . ASN A 1 207 ? -4.480 -5.416 11.353 1.00 94.81 207 ASN A O 1
ATOM 1541 N N . ARG A 1 208 ? -2.661 -5.758 10.107 1.00 95.94 208 ARG A N 1
ATOM 1542 C CA . ARG A 1 208 ? -2.410 -4.321 9.893 1.00 95.94 208 ARG A CA 1
ATOM 1543 C C . ARG A 1 208 ? -3.388 -3.730 8.880 1.00 95.94 208 ARG A C 1
ATOM 1545 O O . ARG A 1 208 ? -3.731 -4.363 7.880 1.00 95.94 208 ARG A O 1
ATOM 1552 N N . LEU A 1 209 ? -3.752 -2.466 9.072 1.00 97.31 209 LEU A N 1
ATOM 1553 C CA . LEU A 1 209 ? -4.449 -1.642 8.079 1.00 97.31 209 LEU A CA 1
ATOM 1554 C C . LEU A 1 209 ? -3.839 -0.236 8.036 1.00 97.31 209 LEU A C 1
ATOM 1556 O O . LEU A 1 209 ? -3.074 0.158 8.913 1.00 97.31 209 LEU A O 1
ATOM 1560 N N . CYS A 1 210 ? -4.179 0.520 6.993 1.00 97.06 210 CYS A N 1
ATOM 1561 C CA . CYS A 1 210 ? -3.912 1.958 6.917 1.00 97.06 210 CYS A CA 1
ATOM 1562 C C . CYS A 1 210 ? -5.221 2.744 7.041 1.00 97.06 210 CYS A C 1
ATOM 1564 O O . CYS A 1 210 ? -6.295 2.151 6.951 1.00 97.06 210 CYS A O 1
ATOM 1566 N N . VAL A 1 211 ? -5.133 4.075 7.135 1.00 96.12 211 VAL A N 1
ATOM 1567 C CA . VAL A 1 211 ? -6.299 4.974 7.244 1.00 96.12 211 VAL A CA 1
ATOM 1568 C C . VAL A 1 211 ? -7.412 4.650 6.242 1.00 96.12 211 VAL A C 1
ATOM 1570 O O . VAL A 1 211 ? -8.572 4.522 6.620 1.00 96.12 211 VAL A O 1
ATOM 1573 N N . LYS A 1 212 ? -7.057 4.395 4.975 1.00 96.12 212 LYS A N 1
ATOM 1574 C CA . LYS A 1 212 ? -8.022 4.071 3.913 1.00 96.12 212 LYS A CA 1
ATOM 1575 C C . LYS A 1 212 ? -8.769 2.771 4.205 1.00 96.12 212 LYS A C 1
ATOM 1577 O O . LYS A 1 212 ? -9.984 2.718 4.109 1.00 96.12 212 LYS A O 1
ATOM 1582 N N . GLY A 1 213 ? -8.026 1.728 4.571 1.00 96.06 213 GLY A N 1
ATOM 1583 C CA . GLY A 1 213 ? -8.580 0.399 4.820 1.00 96.06 213 GLY A CA 1
ATOM 1584 C C . GLY A 1 213 ? -9.265 0.250 6.175 1.00 96.06 213 GLY A C 1
ATOM 1585 O O . GLY A 1 213 ? -9.928 -0.757 6.367 1.00 96.06 213 GLY A O 1
ATOM 1586 N N . ARG A 1 214 ? -9.093 1.203 7.099 1.00 96.62 214 ARG A N 1
ATOM 1587 C CA . ARG A 1 214 ? -9.695 1.160 8.438 1.00 96.62 214 ARG A CA 1
ATOM 1588 C C . ARG A 1 214 ? -10.885 2.108 8.588 1.00 96.62 214 ARG A C 1
ATOM 1590 O O . ARG A 1 214 ? -11.872 1.740 9.209 1.00 96.62 214 ARG A O 1
ATOM 1597 N N . PHE A 1 215 ? -10.810 3.295 7.986 1.00 96.12 215 PHE A N 1
ATOM 1598 C CA . PHE A 1 215 ? -11.803 4.356 8.180 1.00 96.12 215 PHE A CA 1
ATOM 1599 C C . PHE A 1 215 ? -12.480 4.830 6.885 1.00 96.12 215 PHE A C 1
ATOM 1601 O O . PHE A 1 215 ? -13.510 5.486 6.946 1.00 96.12 215 PHE A O 1
ATOM 1608 N N . GLY A 1 216 ? -11.955 4.494 5.703 1.00 95.06 216 GLY A N 1
ATOM 1609 C CA . GLY A 1 216 ? -12.395 5.072 4.424 1.00 95.06 216 GLY A CA 1
ATOM 1610 C C . GLY A 1 216 ? -13.728 4.569 3.852 1.00 95.06 216 GLY A C 1
ATOM 1611 O O . GLY A 1 216 ? -13.895 4.597 2.642 1.00 95.06 216 GLY A O 1
ATOM 1612 N N . PHE A 1 217 ? -14.675 4.066 4.642 1.00 94.88 217 PHE A N 1
ATOM 1613 C CA . PHE A 1 217 ? -15.885 3.402 4.116 1.00 94.88 217 PHE A CA 1
ATOM 1614 C C . PHE A 1 217 ? -17.169 4.236 4.211 1.00 94.88 217 PHE A C 1
ATOM 1616 O O . PHE A 1 217 ? -18.265 3.684 4.264 1.00 94.88 217 PHE A O 1
ATOM 1623 N N . ASP A 1 218 ? -17.046 5.558 4.193 1.00 91.19 218 ASP A N 1
ATOM 1624 C CA . ASP A 1 218 ? -18.154 6.518 4.174 1.00 91.19 218 ASP A CA 1
ATOM 1625 C C . ASP A 1 218 ? -18.751 6.724 2.766 1.00 91.19 218 ASP A C 1
ATOM 1627 O O . ASP A 1 218 ? -19.964 6.890 2.612 1.00 91.19 218 ASP A O 1
ATOM 1631 N N . TYR A 1 219 ? -17.927 6.628 1.717 1.00 93.44 219 TYR A N 1
ATOM 1632 C CA . TYR A 1 219 ? -18.339 6.851 0.325 1.00 93.44 219 TYR A CA 1
ATOM 1633 C C . TYR A 1 219 ? -19.521 5.997 -0.192 1.00 93.44 219 TYR A C 1
ATOM 1635 O O . TYR A 1 219 ? -20.256 6.502 -1.046 1.00 93.44 219 TYR A O 1
ATOM 1643 N N . PRO A 1 220 ? -19.789 4.752 0.269 1.00 93.62 220 PRO A N 1
ATOM 1644 C CA . PRO A 1 220 ? -20.976 4.005 -0.152 1.00 93.62 220 PRO A CA 1
ATOM 1645 C C . PRO A 1 220 ? -22.293 4.667 0.272 1.00 93.62 220 PRO A C 1
ATOM 1647 O O . PRO A 1 220 ? -23.326 4.370 -0.329 1.00 93.62 220 PRO A O 1
ATOM 1650 N N . TYR A 1 221 ? -22.266 5.545 1.275 1.00 91.69 221 TYR A N 1
ATOM 1651 C CA . TYR A 1 221 ? -23.437 6.257 1.797 1.00 91.69 221 TYR A CA 1
ATOM 1652 C C . TYR A 1 221 ? -23.437 7.739 1.420 1.00 91.69 221 TYR A C 1
ATOM 1654 O O . TYR A 1 221 ? -24.335 8.475 1.829 1.00 91.69 221 TYR A O 1
ATOM 1662 N N . HIS A 1 222 ? -22.441 8.190 0.655 1.00 92.94 222 HIS A N 1
ATOM 1663 C CA . HIS A 1 222 ? -22.346 9.583 0.253 1.00 92.94 222 HIS A CA 1
ATOM 1664 C C . HIS A 1 222 ? -23.558 9.973 -0.617 1.00 92.94 222 HIS A C 1
ATOM 1666 O O . HIS A 1 222 ? -23.883 9.230 -1.550 1.00 92.94 222 HIS A O 1
ATOM 1672 N N . PRO A 1 223 ? -24.200 11.137 -0.387 1.00 90.00 223 PRO A N 1
ATOM 1673 C CA . PRO A 1 223 ? -25.389 11.557 -1.139 1.00 90.00 223 PRO A CA 1
ATOM 1674 C C . PRO A 1 223 ? -25.194 11.616 -2.660 1.00 90.00 223 PRO A C 1
ATOM 1676 O O . PRO A 1 223 ? -26.137 11.405 -3.413 1.00 90.00 223 PRO A O 1
ATOM 1679 N N . SER A 1 224 ? -23.964 11.850 -3.129 1.00 90.56 224 SER A N 1
ATOM 1680 C CA . SER A 1 224 ? -23.630 11.854 -4.565 1.00 90.56 224 SER A CA 1
ATOM 1681 C C . SER A 1 224 ? -23.552 10.462 -5.209 1.00 90.56 224 SER A C 1
ATOM 1683 O O . SER A 1 224 ? -23.274 10.361 -6.405 1.00 90.56 224 SER A O 1
ATOM 1685 N N . ARG A 1 225 ? -23.741 9.367 -4.460 1.00 92.81 225 ARG A N 1
ATOM 1686 C CA . ARG A 1 225 ? -23.740 8.016 -5.032 1.00 92.81 225 ARG A CA 1
ATOM 1687 C C . ARG A 1 225 ? -24.946 7.841 -5.955 1.00 92.81 225 ARG A C 1
ATOM 1689 O O . ARG A 1 225 ? -26.090 7.924 -5.524 1.00 92.81 225 ARG A O 1
ATOM 1696 N N . LEU A 1 226 ? -24.688 7.505 -7.217 1.00 93.88 226 LEU A N 1
ATOM 1697 C CA . LEU A 1 226 ? -25.747 7.165 -8.165 1.00 93.88 226 LEU A CA 1
ATOM 1698 C C . LEU A 1 226 ? -26.381 5.815 -7.797 1.00 93.88 226 LEU A C 1
ATOM 1700 O O . LEU A 1 226 ? -25.690 4.798 -7.717 1.00 93.88 226 LEU A O 1
ATOM 1704 N N . THR A 1 227 ? -27.698 5.808 -7.592 1.00 94.00 227 THR A N 1
ATOM 1705 C CA . THR A 1 227 ? -28.490 4.615 -7.231 1.00 94.00 227 THR A CA 1
ATOM 1706 C C . THR A 1 227 ? -29.444 4.165 -8.339 1.00 94.00 227 THR A C 1
ATOM 1708 O O . THR A 1 227 ? -30.023 3.083 -8.249 1.00 94.00 227 THR A O 1
ATOM 1711 N N . ARG A 1 228 ? -29.590 4.964 -9.404 1.00 96.12 228 ARG A N 1
ATOM 1712 C CA . ARG A 1 228 ? -30.427 4.673 -10.575 1.00 96.12 228 ARG A CA 1
ATOM 1713 C C . ARG A 1 228 ? -29.675 4.976 -11.876 1.00 96.12 228 ARG A C 1
ATOM 1715 O O . ARG A 1 228 ? -28.829 5.874 -11.882 1.00 96.12 228 ARG A O 1
ATOM 1722 N N . PRO A 1 229 ? -29.972 4.264 -12.978 1.00 97.81 229 PRO A N 1
ATOM 1723 C CA . PRO A 1 229 ? -29.482 4.630 -14.301 1.00 97.81 229 PRO A CA 1
ATOM 1724 C C . PRO A 1 229 ? -29.885 6.057 -14.683 1.00 97.81 229 PRO A C 1
ATOM 1726 O O . PRO A 1 229 ? -31.009 6.491 -14.422 1.00 97.81 229 PRO A O 1
ATOM 1729 N N . LEU A 1 230 ? -28.968 6.771 -15.336 1.00 96.62 230 LEU A N 1
ATOM 1730 C CA . LEU A 1 230 ? -29.172 8.139 -15.797 1.00 96.62 230 LEU A CA 1
ATOM 1731 C C . LEU A 1 230 ? -28.964 8.232 -17.313 1.00 96.62 230 LEU A C 1
ATOM 1733 O O . LEU A 1 230 ? -27.954 7.767 -17.842 1.00 96.62 230 LEU A O 1
ATOM 1737 N N . ILE A 1 231 ? -29.897 8.883 -18.009 1.00 96.50 231 ILE A N 1
ATOM 1738 C CA . ILE A 1 231 ? -29.820 9.174 -19.446 1.00 96.50 231 ILE A CA 1
ATOM 1739 C C . ILE A 1 231 ? -29.670 10.683 -19.624 1.00 96.50 231 ILE A C 1
ATOM 1741 O O . ILE A 1 231 ? -30.404 11.466 -19.023 1.00 96.50 231 ILE A O 1
ATOM 1745 N N . ARG A 1 232 ? -28.713 11.116 -20.451 1.00 94.25 232 ARG A N 1
ATOM 1746 C CA . ARG A 1 232 ? -28.504 12.545 -20.732 1.00 94.25 232 ARG A CA 1
ATOM 1747 C C . ARG A 1 232 ? -29.759 13.145 -21.372 1.00 94.25 232 ARG A C 1
ATOM 1749 O O . ARG A 1 232 ? -30.347 12.539 -22.267 1.00 94.25 232 ARG A O 1
ATOM 1756 N N . ARG A 1 233 ? -30.168 14.332 -20.919 1.00 95.00 233 ARG A N 1
ATOM 1757 C CA . ARG A 1 233 ? -31.331 15.043 -21.466 1.00 95.00 233 ARG A CA 1
ATOM 1758 C C . ARG A 1 233 ? -31.074 15.474 -22.911 1.00 95.00 233 ARG A C 1
ATOM 1760 O O . ARG A 1 233 ? -29.948 15.792 -23.289 1.00 95.00 233 ARG A O 1
ATOM 1767 N N . SER A 1 234 ? -32.138 15.504 -23.713 1.00 93.19 234 SER A N 1
ATOM 1768 C CA . SER A 1 234 ? -32.074 16.055 -25.070 1.00 93.19 234 SER A CA 1
ATOM 1769 C C . SER A 1 234 ? -31.724 17.545 -25.026 1.00 93.19 234 SER A C 1
ATOM 1771 O O . SER A 1 234 ? -32.146 18.246 -24.109 1.00 93.19 234 SER A O 1
ATOM 1773 N N . GLY A 1 235 ? -30.944 18.020 -25.996 1.00 89.25 235 GLY A N 1
ATOM 1774 C CA . GLY A 1 235 ? -30.497 19.416 -26.074 1.00 89.25 235 GLY A CA 1
ATOM 1775 C C . GLY A 1 235 ? -29.335 19.782 -25.145 1.00 89.25 235 GLY A C 1
ATOM 1776 O O . GLY A 1 235 ? -28.740 20.836 -25.336 1.00 89.25 235 GLY A O 1
ATOM 1777 N N . VAL A 1 236 ? -28.955 18.914 -24.198 1.00 91.19 236 VAL A N 1
ATOM 1778 C CA . VAL A 1 236 ? -27.786 19.138 -23.337 1.00 91.19 236 VAL A CA 1
ATOM 1779 C C . VAL A 1 236 ? -26.523 18.636 -24.053 1.00 91.19 236 VAL A C 1
ATOM 1781 O O . VAL A 1 236 ? -26.397 17.423 -24.278 1.00 91.19 236 VAL A O 1
ATOM 1784 N N . PRO A 1 237 ? -25.577 19.520 -24.422 1.00 86.94 237 PRO A N 1
ATOM 1785 C CA . PRO A 1 237 ? -24.393 19.134 -25.180 1.00 86.94 237 PRO A CA 1
ATOM 1786 C C . PRO A 1 237 ? -23.473 18.199 -24.382 1.00 86.94 237 PRO A C 1
ATOM 1788 O O . PRO A 1 237 ? -23.495 18.136 -23.152 1.00 86.94 237 PRO A O 1
ATOM 1791 N N . LYS A 1 238 ? -22.656 17.426 -25.104 1.00 88.19 238 LYS A N 1
ATOM 1792 C CA . LYS A 1 238 ? -21.533 16.684 -24.518 1.00 88.19 238 LYS A CA 1
ATOM 1793 C C . LYS A 1 238 ? -20.311 17.601 -24.523 1.00 88.19 238 LYS A C 1
ATOM 1795 O O . LYS A 1 238 ? -19.955 18.110 -25.580 1.00 88.19 238 LYS A O 1
ATOM 1800 N N . GLY A 1 239 ? -19.655 17.767 -23.381 1.00 82.94 239 GLY A N 1
ATOM 1801 C CA . GLY A 1 239 ? -18.448 18.581 -23.272 1.00 82.94 239 GLY A CA 1
ATOM 1802 C C . GLY A 1 239 ? -17.949 18.689 -21.836 1.00 82.94 239 GLY A C 1
ATOM 1803 O O . GLY A 1 239 ? -18.548 18.122 -20.921 1.00 82.94 239 GLY A O 1
ATOM 1804 N N . LEU A 1 240 ? -16.842 19.413 -21.670 1.00 82.06 240 LEU A N 1
ATOM 1805 C CA . LEU A 1 240 ? -16.446 19.970 -20.381 1.00 82.06 240 LEU A CA 1
ATOM 1806 C C . LEU A 1 240 ? -17.414 21.108 -20.086 1.00 82.06 240 LEU A C 1
ATOM 1808 O O . LEU A 1 240 ? -17.264 22.204 -20.620 1.00 82.06 240 LEU A O 1
ATOM 1812 N N . ASP A 1 241 ? -18.448 20.791 -19.322 1.00 78.62 241 ASP A N 1
ATOM 1813 C CA . ASP A 1 241 ? -19.434 21.770 -18.906 1.00 78.62 241 ASP A CA 1
ATOM 1814 C C . ASP A 1 241 ? -18.975 22.383 -17.575 1.00 78.62 241 ASP A C 1
ATOM 1816 O O . ASP A 1 241 ? -18.888 21.649 -16.584 1.00 78.62 241 ASP A O 1
ATOM 1820 N N . PRO A 1 242 ? -18.610 23.677 -17.542 1.00 78.69 242 PRO A N 1
ATOM 1821 C CA . PRO A 1 242 ? -18.197 24.334 -16.307 1.00 78.69 242 PRO A CA 1
ATOM 1822 C C . PRO A 1 242 ? -19.334 24.420 -15.277 1.00 78.69 242 PRO A C 1
ATOM 1824 O O . PRO A 1 242 ? -19.041 24.545 -14.090 1.00 78.69 242 PRO A O 1
ATOM 1827 N N . ASP A 1 243 ? -20.595 24.299 -15.709 1.00 82.31 243 ASP A N 1
ATOM 1828 C CA . ASP A 1 243 ? -21.783 24.381 -14.856 1.00 82.31 243 ASP A CA 1
ATOM 1829 C C . ASP A 1 243 ? -22.275 22.992 -14.401 1.00 82.31 243 ASP A C 1
ATOM 1831 O O . ASP A 1 243 ? -23.250 22.880 -13.650 1.00 82.31 243 ASP A O 1
ATOM 1835 N N . PHE A 1 244 ? -21.623 21.902 -14.832 1.00 87.75 244 PHE A N 1
ATOM 1836 C CA . PHE A 1 244 ? -21.957 20.564 -14.351 1.00 87.75 244 PHE A CA 1
ATOM 1837 C C . PHE A 1 244 ? -21.458 20.358 -12.921 1.00 87.75 244 PHE A C 1
ATOM 1839 O O . PHE A 1 244 ? -20.271 20.141 -12.675 1.00 87.75 244 PHE A O 1
ATOM 1846 N N . ASP A 1 245 ? -22.402 20.326 -11.987 1.00 87.62 245 ASP A N 1
ATOM 1847 C CA . ASP A 1 245 ? -22.168 19.905 -10.614 1.00 87.62 245 ASP A CA 1
ATOM 1848 C C . ASP A 1 245 ? -22.482 18.399 -10.442 1.00 87.62 245 ASP A C 1
ATOM 1850 O O . ASP A 1 245 ? -23.643 17.983 -10.560 1.00 87.62 245 ASP A O 1
ATOM 1854 N N . PRO A 1 246 ? -21.481 17.552 -10.122 1.00 85.44 246 PRO A N 1
ATOM 1855 C CA . PRO A 1 246 ? -21.691 16.132 -9.847 1.00 85.44 246 PRO A CA 1
ATOM 1856 C C . PRO A 1 246 ? -22.628 15.849 -8.666 1.00 85.44 246 PRO A C 1
ATOM 1858 O O . PRO A 1 246 ? -23.168 14.745 -8.586 1.00 85.44 246 PRO A O 1
ATOM 1861 N N . ALA A 1 247 ? -22.823 16.802 -7.748 1.00 87.06 247 ALA A N 1
ATOM 1862 C CA . ALA A 1 247 ? -23.782 16.664 -6.656 1.00 87.06 247 ALA A CA 1
ATOM 1863 C C . ALA A 1 247 ? -25.236 16.846 -7.122 1.00 87.06 247 ALA A C 1
ATOM 1865 O O . ALA A 1 247 ? -26.154 16.358 -6.463 1.00 87.06 247 ALA A O 1
ATOM 1866 N N . THR A 1 248 ? -25.460 17.470 -8.281 1.00 89.25 248 THR A N 1
ATOM 1867 C CA . THR A 1 248 ? -26.788 17.707 -8.860 1.00 89.25 248 THR A CA 1
ATOM 1868 C C . THR A 1 248 ? -26.874 17.218 -10.315 1.00 89.25 248 THR A C 1
ATOM 1870 O O . THR A 1 248 ? -27.200 17.974 -11.237 1.00 89.25 248 THR A O 1
ATOM 1873 N N . PRO A 1 249 ? -26.673 15.906 -10.568 1.00 91.56 249 PRO A N 1
ATOM 1874 C CA . PRO A 1 249 ? -26.552 15.374 -11.927 1.00 91.56 249 PRO A CA 1
ATOM 1875 C C . PRO A 1 249 ? -27.838 15.521 -12.760 1.00 91.56 249 PRO A C 1
ATOM 1877 O O . PRO A 1 249 ? -27.798 15.484 -13.989 1.00 91.56 249 PRO A O 1
ATOM 1880 N N . LEU A 1 250 ? -28.999 15.721 -12.128 1.00 92.88 250 LEU A N 1
ATOM 1881 C CA . LEU A 1 250 ? -30.295 15.805 -12.811 1.00 92.88 250 LEU A CA 1
ATOM 1882 C C . LEU A 1 250 ? -30.516 17.098 -13.618 1.00 92.88 250 LEU A C 1
ATOM 1884 O O . LEU A 1 250 ? -31.482 17.187 -14.386 1.00 92.88 250 LEU A O 1
ATOM 1888 N N . THR A 1 251 ? -29.610 18.070 -13.488 1.00 91.38 251 THR A N 1
ATOM 1889 C CA . THR A 1 251 ? -29.521 19.246 -14.370 1.00 91.38 251 THR A CA 1
ATOM 1890 C C . THR A 1 251 ? -29.229 18.827 -15.816 1.00 91.38 251 THR A C 1
ATOM 1892 O O . THR A 1 251 ? -29.847 19.325 -16.754 1.00 91.38 251 THR A O 1
ATOM 1895 N N . HIS A 1 252 ? -28.361 17.829 -15.998 1.00 93.62 252 HIS A N 1
ATOM 1896 C CA . HIS A 1 252 ? -27.899 17.358 -17.308 1.00 93.62 252 HIS A CA 1
ATOM 1897 C C . HIS A 1 252 ? -28.492 16.004 -17.702 1.00 93.62 252 HIS A C 1
ATOM 1899 O O . HIS A 1 252 ? -28.567 15.656 -18.885 1.00 93.62 252 HIS A O 1
ATOM 1905 N N . PHE A 1 253 ? -28.923 15.226 -16.715 1.00 95.50 253 PHE A N 1
ATOM 1906 C CA . PHE A 1 253 ? -29.442 13.881 -16.894 1.00 95.50 253 PHE A CA 1
ATOM 1907 C C . PHE A 1 253 ? -30.878 13.764 -16.380 1.00 95.50 253 PHE A C 1
ATOM 1909 O O . PHE A 1 253 ? -31.365 14.583 -15.605 1.00 95.50 253 PHE A O 1
ATOM 1916 N N . ARG A 1 254 ? -31.585 12.734 -16.826 1.00 96.62 254 ARG A N 1
ATOM 1917 C CA . ARG A 1 254 ? -32.836 12.274 -16.226 1.00 96.62 254 ARG A CA 1
ATOM 1918 C C . ARG A 1 254 ? -32.658 10.846 -15.743 1.00 96.62 254 ARG A C 1
ATOM 1920 O O . ARG A 1 254 ? -31.855 10.101 -16.304 1.00 96.62 254 ARG A O 1
ATOM 1927 N N . GLU A 1 255 ? -33.433 10.470 -14.741 1.00 97.50 255 GLU A N 1
ATOM 1928 C CA . GLU A 1 255 ? -33.514 9.074 -14.330 1.00 97.50 255 GLU A CA 1
ATOM 1929 C C . GLU A 1 255 ? -34.163 8.217 -15.424 1.00 97.50 255 GLU A C 1
ATOM 1931 O O . GLU A 1 255 ? -34.976 8.695 -16.226 1.00 97.50 255 GLU A O 1
ATOM 1936 N N . ALA A 1 256 ? -33.771 6.949 -15.444 1.00 97.81 256 ALA A N 1
ATOM 1937 C CA . ALA A 1 256 ? -34.321 5.901 -16.287 1.00 97.81 256 ALA A CA 1
ATOM 1938 C C . ALA A 1 256 ? -34.392 4.593 -15.491 1.00 97.81 256 ALA A C 1
ATOM 1940 O O . ALA A 1 256 ? -33.686 4.416 -14.491 1.00 97.81 256 ALA A O 1
ATOM 1941 N N . ASP A 1 257 ? -35.239 3.666 -15.929 1.00 98.06 257 ASP A N 1
ATOM 1942 C CA . ASP A 1 257 ? -35.138 2.284 -15.471 1.00 98.06 257 ASP A CA 1
ATOM 1943 C C . ASP A 1 257 ? -34.015 1.536 -16.213 1.00 98.06 257 ASP A C 1
ATOM 1945 O O . ASP A 1 257 ? -33.377 2.045 -17.142 1.00 98.06 257 ASP A O 1
ATOM 1949 N N . TRP A 1 258 ? -33.726 0.320 -15.751 1.00 98.25 258 TRP A N 1
ATOM 1950 C CA . TRP A 1 258 ? -32.670 -0.502 -16.333 1.00 98.25 258 TRP A CA 1
ATOM 1951 C C . TRP A 1 258 ? -32.980 -0.948 -17.763 1.00 98.25 258 TRP A C 1
ATOM 1953 O O . TRP A 1 258 ? -32.053 -1.032 -18.566 1.00 98.25 258 TRP A O 1
ATOM 1963 N N . GLU A 1 259 ? -34.240 -1.231 -18.096 1.00 98.25 259 GLU A N 1
ATOM 1964 C CA . GLU A 1 259 ? -34.612 -1.722 -19.426 1.00 98.25 259 GLU A CA 1
ATOM 1965 C C . GLU A 1 259 ? -34.428 -0.622 -20.472 1.00 98.25 259 GLU A C 1
ATOM 1967 O O . GLU A 1 259 ? -33.765 -0.848 -21.485 1.00 98.25 259 GLU A O 1
ATOM 1972 N N . GLU A 1 260 ? -34.918 0.586 -20.190 1.00 97.75 260 GLU A N 1
ATOM 1973 C CA . GLU A 1 260 ? -34.753 1.762 -21.037 1.00 97.75 260 GLU A CA 1
ATOM 1974 C C . GLU A 1 260 ? -33.271 2.110 -21.230 1.00 97.75 260 GLU A C 1
ATOM 1976 O O . GLU A 1 260 ? -32.810 2.291 -22.361 1.00 97.75 260 GLU A O 1
ATOM 1981 N N . ALA A 1 261 ? -32.509 2.195 -20.134 1.00 97.94 261 ALA A N 1
ATOM 1982 C CA . ALA A 1 261 ? -31.104 2.584 -20.190 1.00 97.94 261 ALA A CA 1
ATOM 1983 C C . ALA A 1 261 ? -30.256 1.573 -20.977 1.00 97.94 261 ALA A C 1
ATOM 1985 O O . ALA A 1 261 ? -29.429 1.967 -21.807 1.00 97.94 261 ALA A O 1
ATOM 1986 N N . LEU A 1 262 ? -30.471 0.273 -20.748 1.00 97.81 262 LEU A N 1
ATOM 1987 C CA . LEU A 1 262 ? -29.751 -0.787 -21.451 1.00 97.81 262 LEU A CA 1
ATOM 1988 C C . LEU A 1 262 ? -30.165 -0.886 -22.920 1.00 97.81 262 LEU A C 1
ATOM 1990 O O . LEU A 1 262 ? -29.293 -1.068 -23.767 1.00 97.81 262 LEU A O 1
ATOM 1994 N N . ASP A 1 263 ? -31.452 -0.741 -23.245 1.00 98.19 263 ASP A N 1
ATOM 1995 C CA . ASP A 1 263 ? -31.932 -0.762 -24.630 1.00 98.19 263 ASP A CA 1
ATOM 1996 C C . ASP A 1 263 ? -31.385 0.429 -25.430 1.00 98.19 263 ASP A C 1
ATOM 1998 O O . ASP A 1 263 ? -30.877 0.248 -26.540 1.00 98.19 263 ASP A O 1
ATOM 2002 N N . LEU A 1 264 ? -31.378 1.632 -24.843 1.00 97.25 264 LEU A N 1
ATOM 2003 C CA . LEU A 1 264 ? -30.775 2.814 -25.460 1.00 97.25 264 LEU A CA 1
ATOM 2004 C C . LEU A 1 264 ? -29.273 2.614 -25.716 1.00 97.25 264 LEU A C 1
ATOM 2006 O O . LEU A 1 264 ? -28.795 2.864 -26.828 1.00 97.25 264 LEU A O 1
ATOM 2010 N N . ALA A 1 265 ? -28.530 2.142 -24.709 1.00 95.88 265 ALA A N 1
ATOM 2011 C CA . ALA A 1 265 ? -27.097 1.886 -24.832 1.00 95.88 265 ALA A CA 1
ATOM 2012 C C . ALA A 1 265 ? -26.803 0.806 -25.887 1.00 95.88 265 ALA A C 1
ATOM 2014 O O . ALA A 1 265 ? -25.958 1.003 -26.764 1.00 95.88 265 ALA A O 1
ATOM 2015 N N . ALA A 1 266 ? -27.533 -0.312 -25.853 1.00 96.56 266 ALA A N 1
ATOM 2016 C CA . ALA A 1 266 ? -27.363 -1.419 -26.786 1.00 96.56 266 ALA A CA 1
ATOM 2017 C C . ALA A 1 266 ? -27.680 -1.010 -28.229 1.00 96.56 266 ALA A C 1
ATOM 2019 O O . ALA A 1 266 ? -26.894 -1.314 -29.125 1.00 96.56 266 ALA A O 1
ATOM 2020 N N . LYS A 1 267 ? -28.780 -0.282 -28.466 1.00 97.69 267 LYS A N 1
ATOM 2021 C CA . LYS A 1 267 ? -29.134 0.239 -29.798 1.00 97.69 267 LYS A CA 1
ATOM 2022 C C . LYS A 1 267 ? -28.033 1.126 -30.367 1.00 97.69 267 LYS A C 1
ATOM 2024 O O . LYS A 1 267 ? -27.665 0.953 -31.528 1.00 97.69 267 LYS A O 1
ATOM 2029 N N . GLY A 1 268 ? -27.473 2.024 -29.553 1.00 95.88 268 GLY A N 1
ATOM 2030 C CA . GLY A 1 268 ? -26.353 2.875 -29.958 1.00 95.88 268 GLY A CA 1
ATOM 2031 C C . GLY A 1 268 ? -25.118 2.063 -30.363 1.00 95.88 268 GLY A C 1
ATOM 2032 O O . GLY A 1 268 ? -24.580 2.260 -31.452 1.00 95.88 268 GLY A O 1
ATOM 2033 N N . LEU A 1 269 ? -24.707 1.105 -29.526 1.00 96.19 269 LEU A N 1
ATOM 2034 C CA . LEU A 1 269 ? -23.543 0.249 -29.787 1.00 96.19 269 LEU A CA 1
ATOM 2035 C C . LEU A 1 269 ? -23.738 -0.643 -31.024 1.00 96.19 269 LEU A C 1
ATOM 2037 O O . LEU A 1 269 ? -22.847 -0.738 -31.866 1.00 96.19 269 LEU A O 1
ATOM 2041 N N . VAL A 1 270 ? -24.910 -1.270 -31.167 1.00 97.06 270 VAL A N 1
ATOM 2042 C CA . VAL A 1 270 ? -25.246 -2.114 -32.326 1.00 97.06 270 VAL A CA 1
ATOM 2043 C C . VAL A 1 270 ? -25.302 -1.288 -33.608 1.00 97.06 270 VAL A C 1
ATOM 2045 O O . VAL A 1 270 ? -24.780 -1.729 -34.630 1.00 97.06 270 VAL A O 1
ATOM 2048 N N . GLY A 1 271 ? -25.890 -0.089 -33.558 1.00 97.88 271 GLY A N 1
ATOM 2049 C CA . GLY A 1 271 ? -25.942 0.827 -34.696 1.00 97.88 271 GLY A CA 1
ATOM 2050 C C . GLY A 1 271 ? -24.548 1.231 -35.173 1.00 97.88 271 GLY A C 1
ATOM 2051 O O . GLY A 1 271 ? -24.249 1.105 -36.359 1.00 97.88 271 GLY A O 1
ATOM 2052 N N . LEU A 1 272 ? -23.665 1.627 -34.249 1.00 97.06 272 LEU A N 1
ATOM 2053 C CA . LEU A 1 272 ? -22.271 1.961 -34.563 1.00 97.06 272 LEU A CA 1
ATOM 2054 C C . LEU A 1 272 ? -21.514 0.768 -35.151 1.00 97.06 272 LEU A C 1
ATOM 2056 O O . LEU A 1 272 ? -20.844 0.916 -36.170 1.00 97.06 272 LEU A O 1
ATOM 2060 N N . LYS A 1 273 ? -21.669 -0.424 -34.564 1.00 96.50 273 LYS A N 1
ATOM 2061 C CA . LYS A 1 273 ? -21.065 -1.655 -35.090 1.00 96.50 273 LYS A CA 1
ATOM 2062 C C . LYS A 1 273 ? -21.555 -1.984 -36.502 1.00 96.50 273 LYS A C 1
ATOM 2064 O O . LYS A 1 273 ? -20.761 -2.423 -37.328 1.00 96.50 273 LYS A O 1
ATOM 2069 N N . ALA A 1 274 ? -22.842 -1.792 -36.789 1.00 97.00 274 ALA A N 1
ATOM 2070 C CA . ALA A 1 274 ? -23.400 -2.030 -38.119 1.00 97.00 274 ALA A CA 1
ATOM 2071 C C . ALA A 1 274 ? -22.901 -1.007 -39.153 1.00 97.00 274 ALA A C 1
ATOM 2073 O O . ALA A 1 274 ? -22.652 -1.376 -40.296 1.00 97.00 274 ALA A O 1
ATOM 2074 N N . ALA A 1 275 ? -22.740 0.257 -38.750 1.00 98.19 275 ALA A N 1
ATOM 2075 C CA . ALA A 1 275 ? -22.314 1.340 -39.634 1.00 98.19 275 ALA A CA 1
ATOM 2076 C C . ALA A 1 275 ? -20.796 1.367 -39.894 1.00 98.19 275 ALA A C 1
ATOM 2078 O O . ALA A 1 275 ? -20.375 1.705 -40.997 1.00 98.19 275 ALA A O 1
ATOM 2079 N N . HIS A 1 276 ? -19.977 1.021 -38.895 1.00 97.88 276 HIS A N 1
ATOM 2080 C CA . HIS A 1 276 ? -18.520 1.222 -38.923 1.00 97.88 276 HIS A CA 1
ATOM 2081 C C . HIS A 1 276 ? -17.700 -0.047 -38.643 1.00 97.88 276 HIS A C 1
ATOM 2083 O O . HIS A 1 276 ? -16.472 0.001 -38.657 1.00 97.88 276 HIS A O 1
ATOM 2089 N N . GLY A 1 277 ? -18.353 -1.186 -38.403 1.00 96.56 277 GLY A N 1
ATOM 2090 C CA . GLY A 1 277 ? -17.693 -2.442 -38.051 1.00 96.56 277 GLY A CA 1
ATOM 2091 C C . GLY A 1 277 ? -17.377 -2.581 -36.552 1.00 96.56 277 GLY A C 1
ATOM 2092 O O . GLY A 1 277 ? -17.589 -1.656 -35.765 1.00 96.56 277 GLY A O 1
ATOM 2093 N N . PRO A 1 278 ? -16.891 -3.761 -36.123 1.00 95.06 278 PRO A N 1
ATOM 2094 C CA . PRO A 1 278 ? -16.618 -4.062 -34.712 1.00 95.06 278 PRO A CA 1
ATOM 2095 C C . PRO A 1 278 ? -15.497 -3.203 -34.106 1.00 95.06 278 PRO A C 1
ATOM 2097 O O . PRO A 1 278 ? -15.536 -2.897 -32.915 1.00 95.06 278 PRO A O 1
ATOM 2100 N N . ASP A 1 279 ? -14.538 -2.771 -34.923 1.00 95.00 279 ASP A N 1
ATOM 2101 C CA . ASP A 1 279 ? -13.368 -2.001 -34.490 1.00 95.00 279 ASP A CA 1
ATOM 2102 C C . ASP A 1 279 ? -13.709 -0.562 -34.071 1.00 95.00 279 ASP A C 1
ATOM 2104 O O . ASP A 1 279 ? -12.921 0.087 -33.387 1.00 95.00 279 ASP A O 1
ATOM 2108 N N . ALA A 1 280 ? -14.912 -0.079 -34.400 1.00 96.88 280 ALA A N 1
ATOM 2109 C CA . ALA A 1 280 ? -15.423 1.209 -33.934 1.00 96.88 280 ALA A CA 1
ATOM 2110 C C . ALA A 1 280 ? -15.816 1.214 -32.444 1.00 96.88 280 ALA A C 1
ATOM 2112 O O . ALA A 1 280 ? -16.119 2.271 -31.889 1.00 96.88 280 ALA A O 1
ATOM 2113 N N . LEU A 1 281 ? -15.843 0.046 -31.794 1.00 96.69 281 LEU A N 1
ATOM 2114 C CA . LEU A 1 281 ? -16.188 -0.103 -30.384 1.00 96.69 281 LEU A CA 1
ATOM 2115 C C . LEU A 1 281 ? -14.956 -0.454 -29.548 1.00 96.69 281 LEU A C 1
ATOM 2117 O O . LEU A 1 281 ? -14.109 -1.244 -29.969 1.00 96.69 281 LEU A O 1
ATOM 2121 N N . ALA A 1 282 ? -14.910 0.083 -28.330 1.00 96.44 282 ALA A N 1
ATOM 2122 C CA . ALA A 1 282 ? -13.900 -0.223 -27.325 1.00 96.44 282 ALA A CA 1
ATOM 2123 C C . ALA A 1 282 ? -14.530 -0.318 -25.928 1.00 96.44 282 ALA A C 1
ATOM 2125 O O . ALA A 1 282 ? -15.580 0.274 -25.666 1.00 96.44 282 ALA A O 1
ATOM 2126 N N . GLY A 1 283 ? -13.881 -1.056 -25.028 1.00 95.88 283 GLY A N 1
ATOM 2127 C CA . GLY A 1 283 ? -14.275 -1.182 -23.629 1.00 95.88 283 GLY A CA 1
ATOM 2128 C C . GLY A 1 283 ? -13.111 -0.901 -22.684 1.00 95.88 283 GLY A C 1
ATOM 2129 O O . GLY A 1 283 ? -12.061 -1.528 -22.781 1.00 95.88 283 GLY A O 1
ATOM 2130 N N . PHE A 1 284 ? -13.327 0.001 -21.728 1.00 96.12 284 PHE A N 1
ATOM 2131 C CA . PHE A 1 284 ? -12.382 0.287 -20.650 1.00 96.12 284 PHE A CA 1
ATOM 2132 C C . PHE A 1 284 ? -12.919 -0.281 -19.344 1.00 96.12 284 PHE A C 1
ATOM 2134 O O . PHE A 1 284 ? -13.900 0.227 -18.801 1.00 96.12 284 PHE A O 1
ATOM 2141 N N . GLY A 1 285 ? -12.304 -1.356 -18.863 1.00 94.81 285 GLY A N 1
ATOM 2142 C CA . GLY A 1 285 ? -12.724 -1.992 -17.623 1.00 94.81 285 GLY A CA 1
ATOM 2143 C C . GLY A 1 285 ? -11.984 -1.453 -16.402 1.00 94.81 285 GLY A C 1
ATOM 2144 O O . GLY A 1 285 ? -11.003 -0.712 -16.502 1.00 94.81 285 GLY A O 1
ATOM 2145 N N . SER A 1 286 ? -12.478 -1.823 -15.223 1.00 95.38 286 SER A N 1
ATOM 2146 C CA . SER A 1 286 ? -12.003 -1.298 -13.944 1.00 95.38 286 SER A CA 1
ATOM 2147 C C . SER A 1 286 ? -11.256 -2.361 -13.148 1.00 95.38 286 SER A C 1
ATOM 2149 O O . SER A 1 286 ? -11.802 -3.423 -12.869 1.00 95.38 286 SER A O 1
ATOM 2151 N N . ALA A 1 287 ? -10.043 -2.048 -12.690 1.00 94.69 287 ALA A N 1
ATOM 2152 C CA . ALA A 1 287 ? -9.313 -2.892 -11.739 1.00 94.69 287 ALA A CA 1
ATOM 2153 C C . ALA A 1 287 ? -9.736 -2.669 -10.274 1.00 94.69 287 ALA A C 1
ATOM 2155 O O . ALA A 1 287 ? -9.091 -3.177 -9.356 1.00 94.69 287 ALA A O 1
ATOM 2156 N N . LYS A 1 288 ? -10.800 -1.887 -10.042 1.00 94.94 288 LYS A N 1
ATOM 2157 C CA . LYS A 1 288 ? -11.511 -1.855 -8.756 1.00 94.94 288 LYS A CA 1
ATOM 2158 C C . LYS A 1 288 ? -12.523 -2.992 -8.626 1.00 94.94 288 LYS A C 1
ATOM 2160 O O . LYS A 1 288 ? -12.846 -3.367 -7.504 1.00 94.94 288 LYS A O 1
ATOM 2165 N N . CYS A 1 289 ? -12.990 -3.513 -9.759 1.00 95.38 289 CYS A N 1
ATOM 2166 C CA . CYS A 1 289 ? -13.917 -4.633 -9.859 1.00 95.38 289 CYS A CA 1
ATOM 2167 C C . CYS A 1 289 ? -13.220 -5.979 -9.615 1.00 95.38 289 CYS A C 1
ATOM 2169 O O . CYS A 1 289 ? -11.989 -6.075 -9.598 1.00 95.38 289 CYS A O 1
ATOM 2171 N N . SER A 1 290 ? -14.031 -7.016 -9.438 1.00 96.31 290 SER A N 1
ATOM 2172 C CA . SER A 1 290 ? -13.600 -8.404 -9.244 1.00 96.31 290 SER A CA 1
ATOM 2173 C C . SER A 1 290 ? -13.007 -9.039 -10.514 1.00 96.31 290 SER A C 1
ATOM 2175 O O . SER A 1 290 ? -13.096 -8.486 -11.615 1.00 96.31 290 SER A O 1
ATOM 2177 N N . ASN A 1 291 ? -12.396 -10.220 -10.368 1.00 96.00 291 ASN A N 1
ATOM 2178 C CA . ASN A 1 291 ? -11.870 -10.994 -11.500 1.00 96.00 291 ASN A CA 1
ATOM 2179 C C . ASN A 1 291 ? -12.996 -11.487 -12.408 1.00 96.00 291 ASN A C 1
ATOM 2181 O O . ASN A 1 291 ? -12.864 -11.505 -13.629 1.00 96.00 291 ASN A O 1
ATOM 2185 N N . GLU A 1 292 ? -14.115 -11.857 -11.801 1.00 97.50 292 GLU A N 1
ATOM 2186 C CA . GLU A 1 292 ? -15.322 -12.338 -12.450 1.00 97.50 292 GLU A CA 1
ATOM 2187 C C . GLU A 1 292 ? -15.925 -11.244 -13.336 1.00 97.50 292 GLU A C 1
ATOM 2189 O O . GLU A 1 292 ? -16.224 -11.483 -14.508 1.00 97.50 292 GLU A O 1
ATOM 2194 N N . GLU A 1 293 ? -16.035 -10.020 -12.818 1.00 97.31 293 GLU A N 1
ATOM 2195 C CA . GLU A 1 293 ? -16.501 -8.861 -13.584 1.00 97.31 293 GLU A CA 1
ATOM 2196 C C . GLU A 1 293 ? -15.521 -8.486 -14.699 1.00 97.31 293 GLU A C 1
ATOM 2198 O O . GLU A 1 293 ? -15.957 -8.224 -15.820 1.00 97.31 293 GLU A O 1
ATOM 2203 N N . ALA A 1 294 ? -14.208 -8.514 -14.439 1.00 97.31 294 ALA A N 1
ATOM 2204 C CA . ALA A 1 294 ? -13.195 -8.285 -15.470 1.00 97.31 294 ALA A CA 1
ATOM 2205 C C . ALA A 1 294 ? -13.296 -9.318 -16.606 1.00 97.31 294 ALA A C 1
ATOM 2207 O O . ALA A 1 294 ? -13.252 -8.960 -17.787 1.00 97.31 294 ALA A O 1
ATOM 2208 N N . TRP A 1 295 ? -13.507 -10.593 -16.263 1.00 97.12 295 TRP A N 1
ATOM 2209 C CA . TRP A 1 295 ? -13.702 -11.665 -17.235 1.00 97.12 295 TRP A CA 1
ATOM 2210 C C . TRP A 1 295 ? -14.986 -11.480 -18.050 1.00 97.12 295 TRP A C 1
ATOM 2212 O O . TRP A 1 295 ? -14.959 -11.609 -19.278 1.00 97.12 295 TRP A O 1
ATOM 2222 N N . LEU A 1 296 ? -16.106 -11.149 -17.396 1.00 97.75 296 LEU A N 1
ATOM 2223 C CA . LEU A 1 296 ? -17.375 -10.859 -18.070 1.00 97.75 296 LEU A CA 1
ATOM 2224 C C . LEU A 1 296 ? -17.241 -9.656 -19.006 1.00 97.75 296 LEU A C 1
ATOM 2226 O O . LEU A 1 296 ? -17.717 -9.702 -20.142 1.00 97.75 296 LEU A O 1
ATOM 2230 N N . PHE A 1 297 ? -16.555 -8.606 -18.557 1.00 97.50 297 PHE A N 1
ATOM 2231 C CA . PHE A 1 297 ? -16.361 -7.383 -19.321 1.00 97.50 297 PHE A CA 1
ATOM 2232 C C . PHE A 1 297 ? -15.516 -7.620 -20.573 1.00 97.50 297 PHE A C 1
ATOM 2234 O O . PHE A 1 297 ? -15.943 -7.281 -21.677 1.00 97.50 297 PHE A O 1
ATOM 2241 N N . GLN A 1 298 ? -14.355 -8.273 -20.452 1.00 96.88 298 GLN A N 1
ATOM 2242 C CA . GLN A 1 298 ? -13.546 -8.570 -21.636 1.00 96.88 298 GLN A CA 1
ATOM 2243 C C . GLN A 1 298 ? -14.268 -9.520 -22.596 1.00 96.88 298 GLN A C 1
ATOM 2245 O O . GLN A 1 298 ? -14.162 -9.368 -23.813 1.00 96.88 298 GLN A O 1
ATOM 2250 N N . LYS A 1 299 ? -15.067 -10.459 -22.066 1.00 96.50 299 LYS A N 1
ATOM 2251 C CA . LYS A 1 299 ? -15.871 -11.370 -22.882 1.00 96.50 299 LYS A CA 1
ATOM 2252 C C . LYS A 1 299 ? -16.942 -10.607 -23.652 1.00 96.50 299 LYS A C 1
ATOM 2254 O O . LYS A 1 299 ? -17.143 -10.897 -24.830 1.00 96.50 299 LYS A O 1
ATOM 2259 N N . LEU A 1 300 ? -17.603 -9.629 -23.030 1.00 96.06 300 LEU A N 1
ATOM 2260 C CA . LEU A 1 300 ? -18.559 -8.745 -23.699 1.00 96.06 300 LEU A CA 1
ATOM 2261 C C . LEU A 1 300 ? -17.900 -7.997 -24.863 1.00 96.06 300 LEU A C 1
ATOM 2263 O O . LEU A 1 300 ? -18.458 -7.980 -25.958 1.00 96.06 300 LEU A O 1
ATOM 2267 N N . VAL A 1 301 ? -16.707 -7.437 -24.664 1.00 96.75 301 VAL A N 1
ATOM 2268 C CA . VAL A 1 301 ? -15.982 -6.736 -25.736 1.00 96.75 301 VAL A CA 1
ATOM 2269 C C . VAL A 1 301 ? -15.609 -7.713 -26.858 1.00 96.75 301 VAL A C 1
ATOM 2271 O O . VAL A 1 301 ? -16.007 -7.533 -28.008 1.00 96.75 301 VAL A O 1
ATOM 2274 N N . ARG A 1 302 ? -14.951 -8.827 -26.531 1.00 95.44 302 ARG A N 1
ATOM 2275 C CA . ARG A 1 302 ? -14.463 -9.773 -27.545 1.00 95.44 302 ARG A CA 1
ATOM 2276 C C . ARG A 1 302 ? -15.561 -10.500 -28.303 1.00 95.44 302 ARG A C 1
ATOM 2278 O O . ARG A 1 302 ? -15.454 -10.675 -29.509 1.00 95.44 302 ARG A O 1
ATOM 2285 N N . THR A 1 303 ? -16.619 -10.925 -27.620 1.00 94.12 303 THR A N 1
ATOM 2286 C CA . THR A 1 303 ? -17.689 -11.729 -28.237 1.00 94.12 303 THR A CA 1
ATOM 2287 C C . THR A 1 303 ? -18.894 -10.892 -28.654 1.00 94.12 303 THR A C 1
ATOM 2289 O O . THR A 1 303 ? -19.473 -11.132 -29.711 1.00 94.12 303 THR A O 1
ATOM 2292 N N . GLY A 1 304 ? -19.264 -9.890 -27.854 1.00 92.25 304 GLY A N 1
ATOM 2293 C CA . GLY A 1 304 ? -20.376 -8.989 -28.142 1.00 92.25 304 GLY A CA 1
ATOM 2294 C C . GLY A 1 304 ? -19.989 -7.933 -29.173 1.00 92.25 304 GLY A C 1
ATOM 2295 O O . GLY A 1 304 ? -20.632 -7.828 -30.225 1.00 92.25 304 GLY A O 1
ATOM 2296 N N . PHE A 1 305 ? -18.914 -7.178 -28.920 1.00 94.81 305 PHE A N 1
ATOM 2297 C CA . PHE A 1 305 ? -18.449 -6.172 -29.884 1.00 94.81 305 PHE A CA 1
ATOM 2298 C C . PHE A 1 305 ? -17.751 -6.844 -31.061 1.00 94.81 305 PHE A C 1
ATOM 2300 O O . PHE A 1 305 ? -18.020 -6.473 -32.201 1.00 94.81 305 PHE A O 1
ATOM 2307 N N . GLY A 1 306 ? -17.012 -7.930 -30.823 1.00 93.56 306 GLY A N 1
ATOM 2308 C CA . GLY A 1 306 ? -16.284 -8.644 -31.874 1.00 93.56 306 GLY A CA 1
ATOM 2309 C C . GLY A 1 306 ? -14.915 -8.032 -32.160 1.00 93.56 306 GLY A C 1
ATOM 2310 O O . GLY A 1 306 ? -14.423 -8.179 -33.272 1.00 93.56 306 GLY A O 1
ATOM 2311 N N . SER A 1 307 ? -14.338 -7.318 -31.190 1.00 93.00 307 SER A N 1
ATOM 2312 C CA . SER A 1 307 ? -13.033 -6.663 -31.295 1.00 93.00 307 SER A CA 1
ATOM 2313 C C . SER A 1 307 ? -12.163 -6.996 -30.082 1.00 93.00 307 SER A C 1
ATOM 2315 O O . SER A 1 307 ? -12.652 -7.402 -29.029 1.00 93.00 307 SER A O 1
ATOM 2317 N N . ASN A 1 308 ? -10.852 -6.800 -30.215 1.00 95.19 308 ASN A N 1
ATOM 2318 C CA . ASN A 1 308 ? -9.905 -6.906 -29.101 1.00 95.19 308 ASN A CA 1
ATOM 2319 C C . ASN A 1 308 ? -9.636 -5.548 -28.431 1.00 95.19 308 ASN A C 1
ATOM 2321 O O . ASN A 1 308 ? -8.673 -5.411 -27.684 1.00 95.19 308 ASN A O 1
ATOM 2325 N N . HIS A 1 309 ? -10.474 -4.537 -28.679 1.00 96.06 309 HIS A N 1
ATOM 2326 C CA . HIS A 1 309 ? -10.327 -3.188 -28.125 1.00 96.06 309 HIS A CA 1
ATOM 2327 C C . HIS A 1 309 ? -10.801 -3.122 -26.667 1.00 96.06 309 HIS A C 1
ATOM 2329 O O . HIS A 1 309 ? -11.720 -2.383 -26.318 1.00 96.06 309 HIS A O 1
ATOM 2335 N N . VAL A 1 310 ? -10.186 -3.936 -25.814 1.00 96.38 310 VAL A N 1
ATOM 2336 C CA . VAL A 1 310 ? -10.380 -3.938 -24.367 1.00 96.38 310 VAL A CA 1
ATOM 2337 C C . VAL A 1 310 ? -9.102 -3.467 -23.689 1.00 96.38 310 VAL A C 1
ATOM 2339 O O . VAL A 1 310 ? -8.016 -3.914 -24.047 1.00 96.38 310 VAL A O 1
ATOM 2342 N N . ASP A 1 311 ? -9.219 -2.578 -22.711 1.00 95.94 311 ASP A N 1
ATOM 2343 C CA . ASP A 1 311 ? -8.080 -2.152 -21.898 1.00 95.94 311 ASP A CA 1
ATOM 2344 C C . ASP A 1 311 ? -8.516 -1.814 -20.468 1.00 95.94 311 ASP A C 1
ATOM 2346 O O . ASP A 1 311 ? -9.709 -1.764 -20.148 1.00 95.94 311 ASP A O 1
ATOM 2350 N N . HIS A 1 312 ? -7.543 -1.562 -19.593 1.00 95.12 312 HIS A N 1
ATOM 2351 C CA . HIS A 1 312 ? -7.793 -1.087 -18.231 1.00 95.12 312 HIS A CA 1
ATOM 2352 C C . HIS A 1 312 ? -6.647 -0.225 -17.697 1.00 95.12 312 HIS A C 1
ATOM 2354 O O . HIS A 1 312 ? -5.668 0.065 -18.386 1.00 95.12 312 HIS A O 1
ATOM 2360 N N . CYS A 1 313 ? -6.754 0.190 -16.436 1.00 93.56 313 CYS A N 1
ATOM 2361 C CA . CYS A 1 313 ? -5.831 1.130 -15.802 1.00 93.56 313 CYS A CA 1
ATOM 2362 C C . CYS A 1 313 ? -4.355 0.679 -15.778 1.00 93.56 313 CYS A C 1
ATOM 2364 O O . CYS A 1 313 ? -3.474 1.534 -15.655 1.00 93.56 313 CYS A O 1
ATOM 2366 N N . THR A 1 314 ? -4.043 -0.619 -15.945 1.00 90.81 314 THR A N 1
ATOM 2367 C CA . THR A 1 314 ? -2.641 -1.081 -16.037 1.00 90.81 314 THR A CA 1
ATOM 2368 C C . THR A 1 314 ? -1.875 -0.392 -17.161 1.00 90.81 314 THR A C 1
ATOM 2370 O O . THR A 1 314 ? -0.674 -0.164 -17.005 1.00 90.81 314 THR A O 1
ATOM 2373 N N . ARG A 1 315 ? -2.563 0.001 -18.250 1.00 92.00 315 ARG A N 1
ATOM 2374 C CA . ARG A 1 315 ? -1.972 0.713 -19.391 1.00 92.00 315 ARG A CA 1
ATOM 2375 C C . ARG A 1 315 ? -1.161 1.922 -18.947 1.00 92.00 315 ARG A C 1
ATOM 2377 O O . ARG A 1 315 ? -0.050 2.118 -19.425 1.00 92.00 315 ARG A O 1
ATOM 2384 N N . LEU A 1 316 ? -1.716 2.687 -18.008 1.00 88.94 316 LEU A N 1
ATOM 2385 C CA . LEU A 1 316 ? -1.110 3.900 -17.470 1.00 88.94 316 LEU A CA 1
ATOM 2386 C C . LEU A 1 316 ? -0.158 3.619 -16.307 1.00 88.94 316 LEU A C 1
ATOM 2388 O O . LEU A 1 316 ? 0.773 4.388 -16.098 1.00 88.94 316 LEU A O 1
ATOM 2392 N N . CYS A 1 317 ? -0.390 2.565 -15.520 1.00 90.81 317 CYS A N 1
ATOM 2393 C CA . CYS A 1 317 ? 0.390 2.321 -14.305 1.00 90.81 317 CYS A CA 1
ATOM 2394 C C . CYS A 1 317 ? 1.607 1.414 -14.507 1.00 90.81 317 CYS A C 1
ATOM 2396 O O . CYS A 1 317 ? 2.695 1.791 -14.099 1.00 90.81 317 CYS A O 1
ATOM 2398 N N . HIS A 1 318 ? 1.452 0.207 -15.058 1.00 94.31 318 HIS A N 1
ATOM 2399 C CA . HIS A 1 318 ? 2.511 -0.818 -15.031 1.00 94.31 318 HIS A CA 1
ATOM 2400 C C . HIS A 1 318 ? 2.600 -1.662 -16.310 1.00 94.31 318 HIS A C 1
ATOM 2402 O O . HIS A 1 318 ? 3.200 -2.736 -16.289 1.00 94.31 318 HIS A O 1
ATOM 2408 N N . ALA A 1 319 ? 2.041 -1.203 -17.432 1.00 92.56 319 ALA A N 1
ATOM 2409 C CA . ALA A 1 319 ? 2.163 -1.915 -18.703 1.00 92.56 319 ALA A CA 1
ATOM 2410 C C . ALA A 1 319 ? 3.628 -2.128 -19.121 1.00 92.56 319 ALA A C 1
ATOM 2412 O O . ALA A 1 319 ? 3.979 -3.222 -19.552 1.00 92.56 319 ALA A O 1
ATOM 2413 N N . SER A 1 320 ? 4.493 -1.133 -18.911 1.00 94.81 320 SER A N 1
ATOM 2414 C CA . SER A 1 320 ? 5.940 -1.248 -19.139 1.00 94.81 320 SER A CA 1
ATOM 2415 C C . SER A 1 320 ? 6.601 -2.295 -18.240 1.00 94.81 320 SER A C 1
ATOM 2417 O O . SER A 1 320 ? 7.414 -3.085 -18.710 1.00 94.81 320 SER A O 1
ATOM 2419 N N . SER A 1 321 ? 6.203 -2.369 -16.964 1.00 95.31 321 SER A N 1
ATOM 2420 C CA . SER A 1 321 ? 6.685 -3.411 -16.048 1.00 95.31 321 SER A CA 1
ATOM 2421 C C . SER A 1 321 ? 6.235 -4.808 -16.482 1.00 95.31 321 SER A C 1
ATOM 2423 O O . SER A 1 321 ? 7.035 -5.731 -16.444 1.00 95.31 321 SER A O 1
ATOM 2425 N N . VAL A 1 322 ? 4.976 -4.965 -16.915 1.00 93.25 322 VAL A N 1
ATOM 2426 C CA . VAL A 1 322 ? 4.457 -6.247 -17.430 1.00 93.25 322 VAL A CA 1
ATOM 2427 C C . VAL A 1 322 ? 5.228 -6.675 -18.672 1.00 93.25 322 VAL A C 1
ATOM 2429 O O . VAL A 1 322 ? 5.612 -7.834 -18.759 1.00 93.25 322 VAL A O 1
ATOM 2432 N N . ALA A 1 323 ? 5.474 -5.753 -19.606 1.00 93.75 323 ALA A N 1
ATOM 2433 C CA . ALA A 1 323 ? 6.216 -6.046 -20.826 1.00 93.75 323 ALA A CA 1
ATOM 2434 C C . ALA A 1 323 ? 7.640 -6.535 -20.519 1.00 93.75 323 ALA A C 1
ATOM 2436 O O . ALA A 1 323 ? 8.024 -7.602 -20.988 1.00 93.75 323 ALA A O 1
ATOM 2437 N N . ALA A 1 324 ? 8.382 -5.807 -19.677 1.00 96.38 324 ALA A N 1
ATOM 2438 C CA . ALA A 1 324 ? 9.749 -6.174 -19.309 1.00 96.38 324 ALA A CA 1
ATOM 2439 C C . ALA A 1 324 ? 9.817 -7.494 -18.520 1.00 96.38 324 ALA A C 1
ATOM 2441 O O . ALA A 1 324 ? 10.672 -8.331 -18.786 1.00 96.38 324 ALA A O 1
ATOM 2442 N N . LEU A 1 325 ? 8.904 -7.714 -17.569 1.00 95.94 325 LEU A N 1
ATOM 2443 C CA . LEU A 1 325 ? 8.874 -8.954 -16.789 1.00 95.94 325 LEU A CA 1
ATOM 2444 C C . LEU A 1 325 ? 8.478 -10.167 -17.644 1.00 95.94 325 LEU A C 1
ATOM 2446 O O . LEU A 1 325 ? 9.073 -11.231 -17.502 1.00 95.94 325 LEU A O 1
ATOM 2450 N N . MET A 1 326 ? 7.534 -10.012 -18.574 1.00 93.56 326 MET A N 1
ATOM 2451 C CA . MET A 1 326 ? 7.204 -11.077 -19.524 1.00 93.56 326 MET A CA 1
ATOM 2452 C C . MET A 1 326 ? 8.382 -11.427 -20.430 1.00 93.56 326 MET A C 1
ATOM 2454 O O . MET A 1 326 ? 8.641 -12.603 -20.648 1.00 93.56 326 MET A O 1
ATOM 2458 N N . GLU A 1 327 ? 9.104 -10.425 -20.929 1.00 94.19 327 GLU A N 1
ATOM 2459 C CA . GLU A 1 327 ? 10.265 -10.626 -21.799 1.00 94.19 327 GLU A CA 1
ATOM 2460 C C . GLU A 1 327 ? 11.439 -11.291 -21.069 1.00 94.19 327 GLU A C 1
ATOM 2462 O O . GLU A 1 327 ? 12.046 -12.210 -21.607 1.00 94.19 327 GLU A O 1
ATOM 2467 N N . CYS A 1 328 ? 11.756 -10.843 -19.852 1.00 95.62 328 CYS A N 1
ATOM 2468 C CA . CYS A 1 328 ? 12.986 -11.246 -19.167 1.00 95.62 328 CYS A CA 1
ATOM 2469 C C . CYS A 1 328 ? 12.804 -12.373 -18.136 1.00 95.62 328 CYS A C 1
ATOM 2471 O O . CYS A 1 328 ? 13.760 -13.083 -17.846 1.00 95.62 328 CYS A O 1
ATOM 2473 N N . ILE A 1 329 ? 11.611 -12.522 -17.547 1.00 94.88 329 ILE A N 1
ATOM 2474 C CA . ILE A 1 329 ? 11.304 -13.535 -16.514 1.00 94.88 329 ILE A CA 1
ATOM 2475 C C . ILE A 1 329 ? 10.288 -14.573 -17.022 1.00 94.88 329 ILE A C 1
ATOM 2477 O O . ILE A 1 329 ? 10.194 -15.667 -16.469 1.00 94.88 329 ILE A O 1
ATOM 2481 N N . GLY A 1 330 ? 9.509 -14.250 -18.060 1.00 92.12 330 GLY A N 1
ATOM 2482 C CA . GLY A 1 330 ? 8.439 -15.115 -18.571 1.00 92.12 330 GLY A CA 1
ATOM 2483 C C . GLY A 1 330 ? 7.121 -15.015 -17.795 1.00 92.12 330 GLY A C 1
ATOM 2484 O O . GLY A 1 330 ? 6.226 -15.830 -18.002 1.00 92.12 330 GLY A O 1
ATOM 2485 N N . SER A 1 331 ? 6.980 -14.036 -16.896 1.00 90.81 331 SER A N 1
ATOM 2486 C CA . SER A 1 331 ? 5.752 -13.801 -16.129 1.00 90.81 331 SER A CA 1
ATOM 2487 C C . SER A 1 331 ? 5.513 -12.312 -15.928 1.00 90.81 331 SER A C 1
ATOM 2489 O O . SER A 1 331 ? 6.428 -11.581 -15.585 1.00 90.81 331 SER A O 1
ATOM 2491 N N . GLY A 1 332 ? 4.269 -11.854 -16.079 1.00 88.94 332 GLY A N 1
ATOM 2492 C CA . GLY A 1 332 ? 3.873 -10.458 -15.861 1.00 88.94 332 GLY A CA 1
ATOM 2493 C C . GLY A 1 332 ? 3.621 -10.099 -14.393 1.00 88.94 332 GLY A C 1
ATOM 2494 O O . GLY A 1 332 ? 3.096 -9.016 -14.123 1.00 88.94 332 GLY A O 1
ATOM 2495 N N . ALA A 1 333 ? 3.934 -10.998 -13.458 1.00 91.94 333 ALA A N 1
ATOM 2496 C CA . ALA A 1 333 ? 3.673 -10.864 -12.026 1.00 91.94 333 ALA A CA 1
ATOM 2497 C C . ALA A 1 333 ? 4.949 -10.567 -11.213 1.00 91.94 333 ALA A C 1
ATOM 2499 O O . ALA A 1 333 ? 6.061 -10.543 -11.735 1.00 91.94 333 ALA A O 1
ATOM 2500 N N . VAL A 1 334 ? 4.780 -10.304 -9.915 1.00 94.44 334 VAL A N 1
ATOM 2501 C CA . VAL A 1 334 ? 5.899 -10.134 -8.971 1.00 94.44 334 VAL A CA 1
ATOM 2502 C C . VAL A 1 334 ? 6.612 -11.473 -8.739 1.00 94.44 334 VAL A C 1
ATOM 2504 O O . VAL A 1 334 ? 5.965 -12.518 -8.784 1.00 94.44 334 VAL A O 1
ATOM 2507 N N . THR A 1 335 ? 7.914 -11.467 -8.430 1.00 95.88 335 THR A N 1
ATOM 2508 C CA . THR A 1 335 ? 8.659 -12.721 -8.174 1.00 95.88 335 THR A CA 1
ATOM 2509 C C . THR A 1 335 ? 8.701 -13.115 -6.697 1.00 95.88 335 THR A C 1
ATOM 2511 O O . THR A 1 335 ? 9.019 -14.254 -6.375 1.00 95.88 335 THR A O 1
ATOM 2514 N N . ALA A 1 336 ? 8.418 -12.177 -5.789 1.00 94.69 336 ALA A N 1
ATOM 2515 C CA . ALA A 1 336 ? 8.444 -12.388 -4.344 1.00 94.69 336 ALA A CA 1
ATOM 2516 C C . ALA A 1 336 ? 7.453 -11.454 -3.633 1.00 94.69 336 ALA A C 1
ATOM 2518 O O . ALA A 1 336 ? 7.136 -10.373 -4.131 1.00 94.69 336 ALA A O 1
ATOM 2519 N N . SER A 1 337 ? 6.972 -11.851 -2.451 1.00 94.56 337 SER A N 1
ATOM 2520 C CA . SER A 1 337 ? 6.166 -10.977 -1.585 1.00 94.56 337 SER A CA 1
ATOM 2521 C C . SER A 1 337 ? 7.013 -9.829 -1.034 1.00 94.56 337 SER A C 1
ATOM 2523 O O . SER A 1 337 ? 8.178 -10.029 -0.703 1.00 94.56 337 SER A O 1
ATOM 2525 N N . PHE A 1 338 ? 6.426 -8.644 -0.841 1.00 95.75 338 PHE A N 1
ATOM 2526 C CA . PHE A 1 338 ? 7.130 -7.522 -0.208 1.00 95.75 338 PHE A CA 1
ATOM 2527 C C . PHE A 1 338 ? 7.558 -7.805 1.236 1.00 95.75 338 PHE A C 1
ATOM 2529 O O . PHE A 1 338 ? 8.493 -7.179 1.724 1.00 95.75 338 PHE A O 1
ATOM 2536 N N . MET A 1 339 ? 6.932 -8.775 1.911 1.00 95.31 339 MET A N 1
ATOM 2537 C CA . MET A 1 339 ? 7.340 -9.182 3.259 1.00 95.31 339 MET A CA 1
ATOM 2538 C C . MET A 1 339 ? 8.708 -9.874 3.283 1.00 95.31 339 MET A C 1
ATOM 2540 O O . MET A 1 339 ? 9.351 -9.882 4.326 1.00 95.31 339 MET A O 1
ATOM 2544 N N . GLN A 1 340 ? 9.182 -10.406 2.148 1.00 96.38 340 GLN A N 1
ATOM 2545 C CA . GLN A 1 340 ? 10.531 -10.979 2.037 1.00 96.38 340 GLN A CA 1
ATOM 2546 C C . GLN A 1 340 ? 11.637 -9.937 2.245 1.00 96.38 340 GLN A C 1
ATOM 2548 O O . GLN A 1 340 ? 12.775 -10.313 2.500 1.00 96.38 340 GLN A O 1
ATOM 2553 N N . ALA A 1 341 ? 11.302 -8.641 2.245 1.00 97.25 341 ALA A N 1
ATOM 2554 C CA . ALA A 1 341 ? 12.226 -7.592 2.659 1.00 97.25 341 ALA A CA 1
ATOM 2555 C C . ALA A 1 341 ? 12.739 -7.780 4.099 1.00 97.25 341 ALA A C 1
ATOM 2557 O O . ALA A 1 341 ? 13.831 -7.316 4.400 1.00 97.25 341 ALA A O 1
ATOM 2558 N N . LEU A 1 342 ? 11.988 -8.469 4.973 1.00 96.81 342 LEU A N 1
ATOM 2559 C CA . LEU A 1 342 ? 12.436 -8.810 6.331 1.00 96.81 342 LEU A CA 1
ATOM 2560 C C . LEU A 1 342 ? 13.606 -9.806 6.353 1.00 96.81 342 LEU A C 1
ATOM 2562 O O . LEU A 1 342 ? 14.335 -9.848 7.339 1.00 96.81 342 LEU A O 1
ATOM 2566 N N . ASP A 1 343 ? 13.768 -10.593 5.286 1.00 97.12 343 ASP A N 1
ATOM 2567 C CA . ASP A 1 343 ? 14.813 -11.610 5.142 1.00 97.12 343 ASP A CA 1
ATOM 2568 C C . ASP A 1 343 ? 15.982 -11.132 4.256 1.00 97.12 343 ASP A C 1
ATOM 2570 O O . ASP A 1 343 ? 16.916 -11.900 4.013 1.00 97.12 343 ASP A O 1
ATOM 2574 N N . ALA A 1 344 ? 15.919 -9.899 3.738 1.00 98.31 344 ALA A N 1
ATOM 2575 C CA . ALA A 1 344 ? 16.896 -9.328 2.813 1.00 98.31 344 ALA A CA 1
ATOM 2576 C C . ALA A 1 344 ? 17.986 -8.523 3.542 1.00 98.31 344 ALA A C 1
ATOM 2578 O O . ALA A 1 344 ? 17.717 -7.841 4.533 1.00 98.31 344 ALA A O 1
ATOM 2579 N N . ASP A 1 345 ? 19.204 -8.521 2.997 1.00 98.38 345 ASP A N 1
ATOM 2580 C CA . ASP A 1 345 ? 20.319 -7.702 3.492 1.00 98.38 345 ASP A CA 1
ATOM 2581 C C . ASP A 1 345 ? 20.280 -6.288 2.901 1.00 98.38 345 ASP A C 1
ATOM 2583 O O . ASP A 1 345 ? 20.623 -5.305 3.565 1.00 98.38 345 ASP A O 1
ATOM 2587 N N . VAL A 1 346 ? 19.856 -6.181 1.637 1.00 98.81 346 VAL A N 1
ATOM 2588 C CA . VAL A 1 346 ? 19.756 -4.926 0.884 1.00 98.81 346 VAL A CA 1
ATOM 2589 C C . VAL A 1 346 ? 18.413 -4.852 0.171 1.00 98.81 346 VAL A C 1
ATOM 2591 O O . VAL A 1 346 ? 17.975 -5.795 -0.482 1.00 98.81 346 VAL A O 1
ATOM 2594 N N . VAL A 1 347 ? 17.760 -3.698 0.248 1.00 98.81 347 VAL A N 1
ATOM 2595 C CA . VAL A 1 347 ? 16.510 -3.444 -0.473 1.00 98.81 347 VAL A CA 1
ATOM 2596 C C . VAL A 1 347 ? 16.628 -2.133 -1.229 1.00 98.81 347 VAL A C 1
ATOM 2598 O O . VAL A 1 347 ? 16.871 -1.090 -0.627 1.00 98.81 347 VAL A O 1
ATOM 2601 N N . ILE A 1 348 ? 16.412 -2.173 -2.541 1.00 98.75 348 ILE A N 1
ATOM 2602 C CA . ILE A 1 348 ? 16.287 -0.980 -3.378 1.00 98.75 348 ILE A CA 1
ATOM 2603 C C . ILE A 1 348 ? 14.805 -0.626 -3.500 1.00 98.75 348 ILE A C 1
ATOM 2605 O O . ILE A 1 348 ? 14.004 -1.431 -3.971 1.00 98.75 348 ILE A O 1
ATOM 2609 N N . LEU A 1 349 ? 14.445 0.592 -3.103 1.00 98.56 349 LEU A N 1
ATOM 2610 C CA . LEU A 1 349 ? 13.145 1.209 -3.358 1.00 98.56 349 LEU A CA 1
ATOM 2611 C C . LEU A 1 349 ? 13.344 2.292 -4.417 1.00 98.56 349 LEU A C 1
ATOM 2613 O O . LEU A 1 349 ? 14.008 3.293 -4.146 1.00 98.56 349 LEU A O 1
ATOM 2617 N N . THR A 1 350 ? 12.794 2.115 -5.619 1.00 98.00 350 THR A N 1
ATOM 2618 C CA . THR A 1 350 ? 13.033 3.055 -6.721 1.00 98.00 350 THR A CA 1
ATOM 2619 C C . THR A 1 350 ? 11.773 3.511 -7.449 1.00 98.00 350 THR A C 1
ATOM 2621 O O . THR A 1 350 ? 10.884 2.722 -7.766 1.00 98.00 350 THR A O 1
ATOM 2624 N N . GLY A 1 351 ? 11.643 4.822 -7.668 1.00 95.81 351 GLY A N 1
ATOM 2625 C CA . GLY A 1 351 ? 10.452 5.402 -8.297 1.00 95.81 351 GLY A CA 1
ATOM 2626 C C . GLY A 1 351 ? 9.144 5.060 -7.564 1.00 95.81 351 GLY A C 1
ATOM 2627 O O . GLY A 1 351 ? 8.090 4.906 -8.191 1.00 95.81 351 GLY A O 1
ATOM 2628 N N . CYS A 1 352 ? 9.202 4.868 -6.243 1.00 96.50 352 CYS A N 1
ATOM 2629 C CA . CYS A 1 352 ? 8.057 4.523 -5.406 1.00 96.50 352 CYS A CA 1
ATOM 2630 C C . CYS A 1 352 ? 8.097 5.248 -4.059 1.00 96.50 352 CYS A C 1
ATOM 2632 O O . CYS A 1 352 ? 9.165 5.468 -3.492 1.00 96.50 352 CYS A O 1
ATOM 2634 N N . ASN A 1 353 ? 6.907 5.513 -3.507 1.00 96.75 353 ASN A N 1
ATOM 2635 C CA . ASN A 1 353 ? 6.725 6.056 -2.161 1.00 96.75 353 ASN A CA 1
ATOM 2636 C C . ASN A 1 353 ? 5.743 5.188 -1.345 1.00 96.75 353 ASN A C 1
ATOM 2638 O O . ASN A 1 353 ? 4.555 5.521 -1.225 1.00 96.75 353 ASN A O 1
ATOM 2642 N N . PRO A 1 354 ? 6.204 4.036 -0.818 1.00 96.62 354 PRO A N 1
ATOM 2643 C CA . PRO A 1 354 ? 5.346 3.071 -0.138 1.00 96.62 354 PRO A CA 1
ATOM 2644 C C . PRO A 1 354 ? 4.643 3.640 1.097 1.00 96.62 354 PRO A C 1
ATOM 2646 O O . PRO A 1 354 ? 3.519 3.241 1.373 1.00 96.62 354 PRO A O 1
ATOM 2649 N N . ALA A 1 355 ? 5.245 4.594 1.817 1.00 95.12 355 ALA A N 1
ATOM 2650 C CA . ALA A 1 355 ? 4.635 5.180 3.017 1.00 95.12 355 ALA A CA 1
ATOM 2651 C C . ALA A 1 355 ? 3.275 5.849 2.737 1.00 95.12 355 ALA A C 1
ATOM 2653 O O . ALA A 1 355 ? 2.421 5.892 3.618 1.00 95.12 355 ALA A O 1
ATOM 2654 N N . ILE A 1 356 ? 3.055 6.320 1.505 1.00 93.88 356 ILE A N 1
ATOM 2655 C CA . ILE A 1 356 ? 1.798 6.941 1.067 1.00 93.88 356 ILE A CA 1
ATOM 2656 C C . ILE A 1 356 ? 0.947 5.944 0.268 1.00 93.88 356 ILE A C 1
ATOM 2658 O O . ILE A 1 356 ? -0.251 5.758 0.528 1.00 93.88 356 ILE A O 1
ATOM 2662 N N . ASN A 1 357 ? 1.570 5.285 -0.711 1.00 93.81 357 ASN A N 1
ATOM 2663 C CA . ASN A 1 357 ? 0.857 4.508 -1.725 1.00 93.81 357 ASN A CA 1
ATOM 2664 C C . ASN A 1 357 ? 0.492 3.104 -1.216 1.00 93.81 357 ASN A C 1
ATOM 2666 O O . ASN A 1 357 ? -0.612 2.611 -1.468 1.00 93.81 357 ASN A O 1
ATOM 2670 N N . HIS A 1 358 ? 1.380 2.498 -0.421 1.00 97.31 358 HIS A N 1
ATOM 2671 C CA . HIS A 1 358 ? 1.271 1.133 0.101 1.00 97.31 358 HIS A CA 1
ATOM 2672 C C . HIS A 1 358 ? 1.629 1.083 1.598 1.00 97.31 358 HIS A C 1
ATOM 2674 O O . HIS A 1 358 ? 2.574 0.384 1.963 1.00 97.31 358 HIS A O 1
ATOM 2680 N N . PRO A 1 359 ? 0.913 1.800 2.494 1.00 97.00 359 PRO A N 1
ATOM 2681 C CA . PRO A 1 359 ? 1.416 2.046 3.850 1.00 97.00 359 PRO A CA 1
ATOM 2682 C C . PRO A 1 359 ? 1.667 0.771 4.664 1.00 97.00 359 PRO A C 1
ATOM 2684 O O . PRO A 1 359 ? 2.620 0.716 5.429 1.00 97.00 359 PRO A O 1
ATOM 2687 N N . VAL A 1 360 ? 0.870 -0.282 4.446 1.00 97.44 360 VAL A N 1
ATOM 2688 C CA . VAL A 1 360 ? 1.092 -1.593 5.081 1.00 97.44 360 VAL A CA 1
ATOM 2689 C C . VAL A 1 360 ? 2.354 -2.281 4.549 1.00 97.44 360 VAL A C 1
ATOM 2691 O O . VAL A 1 360 ? 3.077 -2.879 5.326 1.00 97.44 360 VAL A O 1
ATOM 2694 N N . ALA A 1 361 ? 2.693 -2.159 3.261 1.00 97.44 361 ALA A N 1
ATOM 2695 C CA . ALA A 1 361 ? 3.989 -2.646 2.774 1.00 97.44 361 ALA A CA 1
ATOM 2696 C C . ALA A 1 361 ? 5.146 -1.848 3.406 1.00 97.44 361 ALA A C 1
ATOM 2698 O O . ALA A 1 361 ? 6.157 -2.419 3.810 1.00 97.44 361 ALA A O 1
ATOM 2699 N N . ALA A 1 362 ? 4.966 -0.533 3.575 1.00 97.50 362 ALA A N 1
ATOM 2700 C CA . ALA A 1 362 ? 5.961 0.329 4.204 1.00 97.50 362 ALA A CA 1
ATOM 2701 C C . ALA A 1 362 ? 6.282 -0.066 5.652 1.00 97.50 362 ALA A C 1
ATOM 2703 O O . ALA A 1 362 ? 7.426 0.108 6.066 1.00 97.50 362 ALA A O 1
ATOM 2704 N N . THR A 1 363 ? 5.333 -0.632 6.412 1.00 96.81 363 THR A N 1
ATOM 2705 C CA . THR A 1 363 ? 5.628 -1.109 7.776 1.00 96.81 363 THR A CA 1
ATOM 2706 C C . THR A 1 363 ? 6.688 -2.206 7.767 1.00 96.81 363 THR A C 1
ATOM 2708 O O . THR A 1 363 ? 7.572 -2.200 8.617 1.00 96.81 363 THR A O 1
ATOM 2711 N N . TYR A 1 364 ? 6.656 -3.105 6.779 1.00 97.06 364 TYR A N 1
ATOM 2712 C CA . TYR A 1 364 ? 7.661 -4.161 6.642 1.00 97.06 364 TYR A CA 1
ATOM 2713 C C . TYR A 1 364 ? 9.024 -3.605 6.229 1.00 97.06 364 TYR A C 1
ATOM 2715 O O . TYR A 1 364 ? 10.034 -4.049 6.761 1.00 97.06 364 TYR A O 1
ATOM 2723 N N . PHE A 1 365 ? 9.076 -2.586 5.365 1.00 98.06 365 PHE A N 1
ATOM 2724 C CA . PHE A 1 365 ? 10.343 -1.922 5.028 1.00 98.06 365 PHE A CA 1
ATOM 2725 C C . PHE A 1 365 ? 10.960 -1.215 6.239 1.00 98.06 365 PHE A C 1
ATOM 2727 O O . PHE A 1 365 ? 12.155 -1.351 6.488 1.00 98.06 365 PHE A O 1
ATOM 2734 N N . LYS A 1 366 ? 10.149 -0.515 7.041 1.00 97.31 366 LYS A N 1
ATOM 2735 C CA . LYS A 1 366 ? 10.612 0.110 8.290 1.00 97.31 366 LYS A CA 1
ATOM 2736 C C . LYS A 1 366 ? 11.138 -0.927 9.288 1.00 97.31 366 LYS A C 1
ATOM 2738 O O . LYS A 1 366 ? 12.169 -0.699 9.914 1.00 97.31 366 LYS A O 1
ATOM 2743 N N . GLN A 1 367 ? 10.447 -2.059 9.432 1.00 96.12 367 GLN A N 1
ATOM 2744 C CA . GLN A 1 367 ? 10.886 -3.165 10.291 1.00 96.12 367 GLN A CA 1
ATOM 2745 C C . GLN A 1 367 ? 12.189 -3.793 9.779 1.00 96.12 367 GLN A C 1
ATOM 2747 O O . GLN A 1 367 ? 13.112 -3.977 10.564 1.00 96.12 367 GLN A O 1
ATOM 2752 N N . ALA A 1 368 ? 12.300 -4.044 8.472 1.00 97.38 368 ALA A N 1
ATOM 2753 C CA . ALA A 1 368 ? 13.519 -4.553 7.848 1.00 97.38 368 ALA A CA 1
ATOM 2754 C C . ALA A 1 368 ? 14.716 -3.631 8.134 1.00 97.38 368 ALA A C 1
ATOM 2756 O O . ALA A 1 368 ? 15.744 -4.083 8.632 1.00 97.38 368 ALA A O 1
ATOM 2757 N N . ALA A 1 369 ? 14.550 -2.317 7.938 1.00 97.44 369 ALA A N 1
ATOM 2758 C CA . ALA A 1 369 ? 15.587 -1.331 8.247 1.00 97.44 369 ALA A CA 1
ATOM 2759 C C . ALA A 1 369 ? 16.046 -1.389 9.712 1.00 97.44 369 ALA A C 1
ATOM 2761 O O . ALA A 1 369 ? 17.242 -1.385 9.996 1.00 97.44 369 ALA A O 1
ATOM 2762 N N . ARG A 1 370 ? 15.100 -1.495 10.655 1.00 95.50 370 ARG A N 1
ATOM 2763 C CA . ARG A 1 370 ? 15.402 -1.621 12.092 1.00 95.50 370 ARG A CA 1
ATOM 2764 C C . ARG A 1 370 ? 16.101 -2.930 12.449 1.00 95.50 370 ARG A C 1
ATOM 2766 O O . ARG A 1 370 ? 16.878 -2.951 13.397 1.00 95.50 370 ARG A O 1
ATOM 2773 N N . ASN A 1 371 ? 15.853 -3.987 11.681 1.00 95.25 371 ASN A N 1
ATOM 2774 C CA . ASN A 1 371 ? 16.507 -5.284 11.831 1.00 95.25 371 ASN A CA 1
ATOM 2775 C C . ASN A 1 371 ? 17.886 -5.345 11.148 1.00 95.25 371 ASN A C 1
ATOM 2777 O O . ASN A 1 371 ? 18.556 -6.372 11.230 1.00 95.25 371 ASN A O 1
ATOM 2781 N N . GLY A 1 372 ? 18.330 -4.257 10.508 1.00 97.12 372 GLY A N 1
ATOM 2782 C CA . GLY A 1 372 ? 19.661 -4.132 9.913 1.00 97.12 372 GLY A CA 1
ATOM 2783 C C . GLY A 1 372 ? 19.701 -4.197 8.384 1.00 97.12 372 GLY A C 1
ATOM 2784 O O . GLY A 1 372 ? 20.779 -4.012 7.816 1.00 97.12 372 GLY A O 1
ATOM 2785 N N . THR A 1 373 ? 18.567 -4.403 7.704 1.00 98.50 373 THR A N 1
ATOM 2786 C CA . THR A 1 373 ? 18.496 -4.348 6.236 1.00 98.50 373 THR A CA 1
ATOM 2787 C C . THR A 1 373 ? 18.866 -2.952 5.742 1.00 98.50 373 THR A C 1
ATOM 2789 O O . THR A 1 373 ? 18.310 -1.941 6.174 1.00 98.50 373 THR A O 1
ATOM 2792 N N . LYS A 1 374 ? 19.780 -2.869 4.778 1.00 98.75 374 LYS A N 1
ATOM 2793 C CA . LYS A 1 374 ? 20.194 -1.594 4.188 1.00 98.75 374 LYS A CA 1
ATOM 2794 C C . LYS A 1 374 ? 19.205 -1.179 3.103 1.00 98.75 374 LYS A C 1
ATOM 2796 O O . LYS A 1 374 ? 19.239 -1.696 1.987 1.00 98.75 374 LYS A O 1
ATOM 2801 N N . LEU A 1 375 ? 18.336 -0.222 3.424 1.00 98.62 375 LEU A N 1
ATOM 2802 C CA . LEU A 1 375 ? 17.427 0.370 2.443 1.00 98.62 375 LEU A CA 1
ATOM 2803 C C . LEU A 1 375 ? 18.151 1.419 1.586 1.00 98.62 375 LEU A C 1
ATOM 2805 O O . LEU A 1 375 ? 18.736 2.368 2.111 1.00 98.62 375 LEU A O 1
ATOM 2809 N N . ILE A 1 376 ? 18.067 1.272 0.268 1.00 98.62 376 ILE A N 1
ATOM 2810 C CA . ILE A 1 376 ? 18.539 2.236 -0.725 1.00 98.62 376 ILE A CA 1
ATOM 2811 C C . ILE A 1 376 ? 17.309 2.857 -1.385 1.00 98.62 376 ILE A C 1
ATOM 2813 O O . ILE A 1 376 ? 16.546 2.164 -2.055 1.00 98.62 376 ILE A O 1
ATOM 2817 N N . ILE A 1 377 ? 17.119 4.162 -1.222 1.00 98.50 377 ILE A N 1
ATOM 2818 C CA . ILE A 1 377 ? 16.026 4.901 -1.856 1.00 98.50 377 ILE A CA 1
ATOM 2819 C C . ILE A 1 377 ? 16.570 5.636 -3.073 1.00 98.50 377 ILE A C 1
ATOM 2821 O O . ILE A 1 377 ? 17.367 6.562 -2.941 1.00 98.50 377 ILE A O 1
ATOM 2825 N N . LEU A 1 378 ? 16.105 5.242 -4.253 1.00 98.00 378 LEU A N 1
ATOM 2826 C CA . LEU A 1 378 ? 16.412 5.893 -5.522 1.00 98.00 378 LEU A CA 1
ATOM 2827 C C . LEU A 1 378 ? 15.154 6.622 -6.000 1.00 98.00 378 LEU A C 1
ATOM 2829 O O . LEU A 1 378 ? 14.303 6.053 -6.688 1.00 98.00 378 LEU A O 1
ATOM 2833 N N . ASP A 1 379 ? 15.024 7.886 -5.610 1.00 96.00 379 ASP A N 1
ATOM 2834 C CA . ASP A 1 379 ? 13.891 8.742 -5.969 1.00 96.00 379 ASP A CA 1
ATOM 2835 C C . ASP A 1 379 ? 14.386 10.192 -6.071 1.00 96.00 379 ASP A C 1
ATOM 2837 O O . ASP A 1 379 ? 15.086 10.633 -5.152 1.00 96.00 379 ASP A O 1
ATOM 2841 N N . PRO A 1 380 ? 14.051 10.950 -7.134 1.00 94.25 380 PRO A N 1
ATOM 2842 C CA . PRO A 1 380 ? 14.448 12.353 -7.267 1.00 94.25 380 PRO A CA 1
ATOM 2843 C C . PRO A 1 380 ? 13.911 13.250 -6.141 1.00 94.25 380 PRO A C 1
ATOM 2845 O O . PRO A 1 380 ? 14.422 14.350 -5.933 1.00 94.25 380 PRO A O 1
ATOM 2848 N N . ARG A 1 381 ? 12.892 12.803 -5.396 1.00 93.94 381 ARG A N 1
ATOM 2849 C CA . ARG A 1 381 ? 12.241 13.560 -4.326 1.00 93.94 381 ARG A CA 1
ATOM 2850 C C . ARG A 1 381 ? 12.483 12.925 -2.953 1.00 93.94 381 ARG A C 1
ATOM 2852 O O . ARG A 1 381 ? 12.616 11.712 -2.815 1.00 93.94 381 ARG A O 1
ATOM 2859 N N . GLY A 1 382 ? 12.481 13.757 -1.910 1.00 94.06 382 GLY A N 1
ATOM 2860 C CA . GLY A 1 382 ? 12.459 13.288 -0.520 1.00 94.06 382 GLY A CA 1
ATOM 2861 C C . GLY A 1 382 ? 11.137 12.606 -0.146 1.00 94.06 382 GLY A C 1
ATOM 2862 O O . GLY A 1 382 ? 10.062 13.008 -0.610 1.00 94.06 382 GLY A O 1
ATOM 2863 N N . GLN A 1 383 ? 11.209 11.582 0.702 1.00 95.31 383 GLN A N 1
ATOM 2864 C CA . GLN A 1 383 ? 10.071 10.805 1.189 1.00 95.31 383 GLN A CA 1
ATOM 2865 C C . GLN A 1 383 ? 10.261 10.325 2.636 1.00 95.31 383 GLN A C 1
ATOM 2867 O O . GLN A 1 383 ? 11.372 10.224 3.136 1.00 95.31 383 GLN A O 1
ATOM 2872 N N . ALA A 1 384 ? 9.166 9.971 3.315 1.00 93.12 384 ALA A N 1
ATOM 2873 C CA . ALA A 1 384 ? 9.192 9.604 4.737 1.00 93.12 384 ALA A CA 1
ATOM 2874 C C . ALA A 1 384 ? 10.106 8.404 5.063 1.00 93.12 384 ALA A C 1
ATOM 2876 O O . ALA A 1 384 ? 10.632 8.312 6.169 1.00 93.12 384 ALA A O 1
ATOM 2877 N N . LEU A 1 385 ? 10.318 7.489 4.109 1.00 96.06 385 LEU A N 1
ATOM 2878 C CA . LEU A 1 385 ? 11.233 6.360 4.295 1.00 96.06 385 LEU A CA 1
ATOM 2879 C C . LEU A 1 385 ? 12.716 6.761 4.289 1.00 96.06 385 LEU A C 1
ATOM 2881 O O . LEU A 1 385 ? 13.540 5.940 4.675 1.00 96.06 385 LEU A O 1
ATOM 2885 N N . ASP A 1 386 ? 13.065 8.003 3.937 1.00 96.50 386 ASP A N 1
ATOM 2886 C CA . ASP A 1 386 ? 14.446 8.498 4.032 1.00 96.50 386 ASP A CA 1
ATOM 2887 C C . ASP A 1 386 ? 14.999 8.401 5.456 1.00 96.50 386 ASP A C 1
ATOM 2889 O O . ASP A 1 386 ? 16.172 8.095 5.635 1.00 96.50 386 ASP A O 1
ATOM 2893 N N . ALA A 1 387 ? 14.147 8.569 6.474 1.00 94.81 387 ALA A N 1
ATOM 2894 C CA . ALA A 1 387 ? 14.530 8.419 7.879 1.00 94.81 387 ALA A CA 1
ATOM 2895 C C . ALA A 1 387 ? 14.981 6.989 8.248 1.00 94.81 387 ALA A C 1
ATOM 2897 O O . ALA A 1 387 ? 15.600 6.783 9.287 1.00 94.81 387 ALA A O 1
ATOM 2898 N N . TYR A 1 388 ? 14.666 6.007 7.400 1.00 96.19 388 TYR A N 1
ATOM 2899 C CA . TYR A 1 388 ? 15.024 4.595 7.553 1.00 96.19 388 TYR A CA 1
ATOM 2900 C C . TYR A 1 388 ? 16.095 4.155 6.549 1.00 96.19 388 TYR A C 1
ATOM 2902 O O . TYR A 1 388 ? 16.529 3.003 6.571 1.00 96.19 388 TYR A O 1
ATOM 2910 N N . ALA A 1 389 ? 16.485 5.035 5.626 1.00 97.38 389 ALA A N 1
ATOM 2911 C CA . ALA A 1 389 ? 17.360 4.680 4.529 1.00 97.38 389 ALA A CA 1
ATOM 2912 C C . ALA A 1 389 ? 18.815 4.578 4.989 1.00 97.38 389 ALA A C 1
ATOM 2914 O O . ALA A 1 389 ? 19.337 5.452 5.676 1.00 97.38 389 ALA A O 1
ATOM 2915 N N . HIS A 1 390 ? 19.506 3.537 4.529 1.00 98.19 390 HIS A N 1
ATOM 2916 C CA . HIS A 1 390 ? 20.964 3.510 4.566 1.00 98.19 390 HIS A CA 1
ATOM 2917 C C . HIS A 1 390 ? 21.536 4.579 3.625 1.00 98.19 390 HIS A C 1
ATOM 2919 O O . HIS A 1 390 ? 22.491 5.280 3.964 1.00 98.19 390 HIS A O 1
ATOM 2925 N N . ARG A 1 391 ? 20.923 4.717 2.441 1.00 97.38 391 ARG A N 1
ATOM 2926 C CA . ARG A 1 391 ? 21.227 5.755 1.454 1.00 97.38 391 ARG A CA 1
ATOM 2927 C C . ARG A 1 391 ? 19.957 6.217 0.758 1.00 97.38 391 ARG A C 1
ATOM 2929 O O . ARG A 1 391 ? 19.196 5.394 0.257 1.00 97.38 391 ARG A O 1
ATOM 2936 N N . SER A 1 392 ? 19.802 7.528 0.641 1.00 97.69 392 SER A N 1
ATOM 2937 C CA . SER A 1 392 ? 18.820 8.145 -0.245 1.00 97.69 392 SER A CA 1
ATOM 2938 C C . SER A 1 392 ? 19.548 8.923 -1.330 1.00 97.69 392 SER A C 1
ATOM 2940 O O . SER A 1 392 ? 20.386 9.774 -1.035 1.00 97.69 392 SER A O 1
ATOM 2942 N N . VAL A 1 393 ? 19.247 8.614 -2.587 1.00 97.00 393 VAL A N 1
ATOM 2943 C CA . VAL A 1 393 ? 19.951 9.141 -3.755 1.00 97.00 393 VAL A CA 1
ATOM 2944 C C . VAL A 1 393 ? 18.965 9.882 -4.641 1.00 97.00 393 VAL A C 1
ATOM 2946 O O . VAL A 1 393 ? 17.956 9.326 -5.078 1.00 97.00 393 VAL A O 1
ATOM 2949 N N . ARG A 1 394 ? 19.269 11.161 -4.880 1.00 96.19 394 ARG A N 1
ATOM 2950 C CA . ARG A 1 394 ? 18.479 12.072 -5.712 1.00 96.19 394 ARG A CA 1
ATOM 2951 C C . ARG A 1 394 ? 19.150 12.192 -7.065 1.00 96.19 394 ARG A C 1
ATOM 2953 O O . ARG A 1 394 ? 20.172 12.856 -7.179 1.00 96.19 394 ARG A O 1
ATOM 2960 N N . PHE A 1 395 ? 18.592 11.519 -8.058 1.00 94.31 395 PHE A N 1
ATOM 2961 C CA . PHE A 1 395 ? 19.084 11.547 -9.431 1.00 94.31 395 PHE A CA 1
ATOM 2962 C C . PHE A 1 395 ? 18.190 12.449 -10.292 1.00 94.31 395 PHE A C 1
ATOM 2964 O O . PHE A 1 395 ? 17.075 12.801 -9.901 1.00 94.31 395 PHE A O 1
ATOM 2971 N N . THR A 1 396 ? 18.682 12.844 -11.463 1.00 95.06 396 THR A N 1
ATOM 2972 C CA . THR A 1 396 ? 17.928 13.633 -12.442 1.00 95.06 396 THR A CA 1
ATOM 2973 C C . THR A 1 396 ? 16.715 12.831 -12.929 1.00 95.06 396 THR A C 1
ATOM 2975 O O . THR A 1 396 ? 16.914 11.737 -13.456 1.00 95.06 396 THR A O 1
ATOM 2978 N N . PRO A 1 397 ? 15.469 13.335 -12.814 1.00 94.44 397 PRO A N 1
ATOM 2979 C CA . PRO A 1 397 ? 14.291 12.624 -13.314 1.00 94.44 397 PRO A CA 1
ATOM 2980 C C . PRO A 1 397 ? 14.447 12.205 -14.784 1.00 94.44 397 PRO A C 1
ATOM 2982 O O . PRO A 1 397 ? 14.723 13.046 -15.639 1.00 94.44 397 PRO A O 1
ATOM 2985 N N . GLY A 1 398 ? 14.269 10.914 -15.080 1.00 92.44 398 GLY A N 1
ATOM 2986 C CA . GLY A 1 398 ? 14.490 10.346 -16.415 1.00 92.44 398 GLY A CA 1
ATOM 2987 C C . GLY A 1 398 ? 15.924 9.875 -16.689 1.00 92.44 398 GLY A C 1
ATOM 2988 O O . GLY A 1 398 ? 16.162 9.259 -17.723 1.00 92.44 398 GLY A O 1
ATOM 2989 N N . GLY A 1 399 ? 16.866 10.115 -15.772 1.00 95.00 399 GLY A N 1
ATOM 2990 C CA . GLY A 1 399 ? 18.241 9.607 -15.811 1.00 95.00 399 GLY A CA 1
ATOM 2991 C C . GLY A 1 399 ? 18.406 8.175 -15.278 1.00 95.00 399 GLY A C 1
ATOM 2992 O O . GLY A 1 399 ? 19.534 7.731 -15.061 1.00 95.00 399 GLY A O 1
ATOM 2993 N N . ASP A 1 400 ? 17.303 7.460 -15.047 1.00 95.50 400 ASP A N 1
ATOM 2994 C CA . ASP A 1 400 ? 17.232 6.117 -14.458 1.00 95.50 400 ASP A CA 1
ATOM 2995 C C . ASP A 1 400 ? 18.026 5.076 -15.265 1.00 95.50 400 ASP A C 1
ATOM 2997 O O . ASP A 1 400 ? 18.893 4.392 -14.719 1.00 95.50 400 ASP A O 1
ATOM 3001 N N . VAL A 1 401 ? 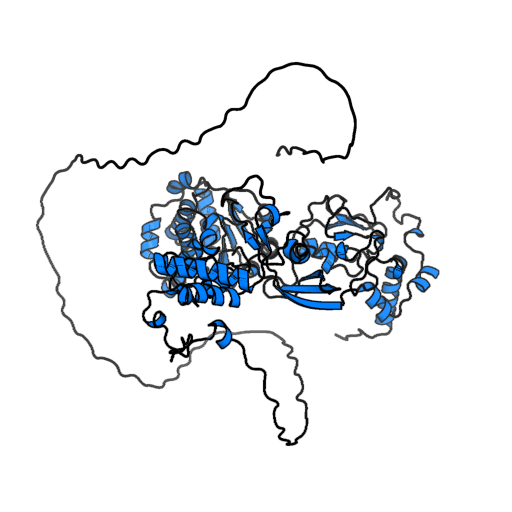17.785 4.995 -16.585 1.00 95.94 401 VAL A N 1
ATOM 3002 C CA . VAL A 1 401 ? 18.494 4.072 -17.495 1.00 95.94 401 VAL A CA 1
ATOM 3003 C C . VAL A 1 401 ? 20.007 4.256 -17.387 1.00 95.94 401 VAL A C 1
ATOM 3005 O O . VAL A 1 401 ? 20.742 3.269 -17.328 1.00 95.94 401 VAL A O 1
ATOM 3008 N N . SER A 1 402 ? 20.474 5.506 -17.341 1.00 97.25 402 SER A N 1
ATOM 3009 C CA . SER A 1 402 ? 21.897 5.833 -17.235 1.00 97.25 402 SER A CA 1
ATOM 3010 C C . SER A 1 402 ? 22.477 5.388 -15.894 1.00 97.25 402 SER A C 1
ATOM 3012 O O . SER A 1 402 ? 23.560 4.808 -15.860 1.00 97.25 402 SER A O 1
ATOM 3014 N N . LEU A 1 403 ? 21.747 5.600 -14.792 1.00 98.06 403 LEU A N 1
ATOM 3015 C CA . LEU A 1 403 ? 22.160 5.152 -13.462 1.00 98.06 403 LEU A CA 1
ATOM 3016 C C . LEU A 1 403 ? 22.299 3.625 -13.400 1.00 98.06 403 LEU A C 1
ATOM 3018 O O . LEU A 1 403 ? 23.339 3.120 -12.981 1.00 98.06 403 LEU A O 1
ATOM 3022 N N . TYR A 1 404 ? 21.281 2.882 -13.836 1.00 98.25 404 TYR A N 1
ATOM 3023 C CA . TYR A 1 404 ? 21.295 1.422 -13.727 1.00 98.25 404 TYR A CA 1
ATOM 3024 C C . TYR A 1 404 ? 22.306 0.764 -14.663 1.00 98.25 404 TYR A C 1
ATOM 3026 O O . TYR A 1 404 ? 22.956 -0.201 -14.265 1.00 98.25 404 TYR A O 1
ATOM 3034 N N . ASN A 1 405 ? 22.493 1.292 -15.876 1.00 98.44 405 ASN A N 1
ATOM 3035 C CA . ASN A 1 405 ? 23.541 0.796 -16.768 1.00 98.44 405 ASN A CA 1
ATOM 3036 C C . ASN A 1 405 ? 24.943 1.071 -16.220 1.00 98.44 405 ASN A C 1
ATOM 3038 O O . ASN A 1 405 ? 25.807 0.205 -16.326 1.00 98.44 405 ASN A O 1
ATOM 3042 N N . ALA A 1 406 ? 25.158 2.217 -15.570 1.00 98.69 406 ALA A N 1
ATOM 3043 C CA . ALA A 1 406 ? 26.420 2.489 -14.891 1.00 98.69 406 ALA A CA 1
ATOM 3044 C C . ALA A 1 406 ? 26.659 1.555 -13.698 1.00 98.69 406 ALA A C 1
ATOM 3046 O O . ALA A 1 406 ? 27.783 1.114 -13.471 1.00 98.69 406 ALA A O 1
ATOM 3047 N N . MET A 1 407 ? 25.604 1.191 -12.961 1.00 98.81 407 MET A N 1
ATOM 3048 C CA . MET A 1 407 ? 25.705 0.161 -11.924 1.00 98.81 407 MET A CA 1
ATOM 3049 C C . MET A 1 407 ? 26.049 -1.213 -12.518 1.00 98.81 407 MET A C 1
ATOM 3051 O O . MET A 1 407 ? 26.937 -1.886 -12.000 1.00 98.81 407 MET A O 1
ATOM 3055 N N . LEU A 1 408 ? 25.400 -1.615 -13.617 1.00 98.75 408 LEU A N 1
ATOM 3056 C CA . LEU A 1 408 ? 25.715 -2.857 -14.334 1.00 98.75 408 LEU A CA 1
ATOM 3057 C C . LEU A 1 408 ? 27.160 -2.872 -14.841 1.00 98.75 408 LEU A C 1
ATOM 3059 O O . LEU A 1 408 ? 27.837 -3.884 -14.686 1.00 98.75 408 LEU A O 1
ATOM 3063 N N . ASN A 1 409 ? 27.648 -1.758 -15.394 1.00 98.81 409 ASN A N 1
ATOM 3064 C CA . ASN A 1 409 ? 29.040 -1.608 -15.812 1.00 98.81 409 ASN A CA 1
ATOM 3065 C C . ASN A 1 409 ? 30.003 -1.916 -14.659 1.00 98.81 409 ASN A C 1
ATOM 3067 O O . ASN A 1 409 ? 30.883 -2.755 -14.821 1.00 98.81 409 ASN A O 1
ATOM 3071 N N . VAL A 1 410 ? 29.792 -1.315 -13.482 1.00 98.88 410 VAL A N 1
ATOM 3072 C CA . VAL A 1 410 ? 30.632 -1.563 -12.297 1.00 98.88 410 VAL A CA 1
ATOM 3073 C C . VAL A 1 410 ? 30.593 -3.034 -11.883 1.00 98.88 410 VAL A C 1
ATOM 3075 O O . VAL A 1 410 ? 31.636 -3.621 -11.612 1.00 98.88 410 VAL A O 1
ATOM 3078 N N . ILE A 1 411 ? 29.408 -3.648 -11.856 1.00 98.81 411 ILE A N 1
ATOM 3079 C CA . ILE A 1 411 ? 29.243 -5.061 -11.478 1.00 98.81 411 ILE A CA 1
ATOM 3080 C C . ILE A 1 411 ? 29.990 -5.982 -12.446 1.00 98.81 411 ILE A C 1
ATOM 3082 O O . ILE A 1 411 ? 30.618 -6.951 -12.023 1.00 98.81 411 ILE A O 1
ATOM 3086 N N . VAL A 1 412 ? 29.936 -5.679 -13.741 1.00 98.62 412 VAL A N 1
ATOM 3087 C CA . VAL A 1 412 ? 30.594 -6.454 -14.795 1.00 98.62 412 VAL A CA 1
ATOM 3088 C C . VAL A 1 412 ? 32.111 -6.269 -14.774 1.00 98.62 412 VAL A C 1
ATOM 3090 O O . VAL A 1 412 ? 32.834 -7.264 -14.818 1.00 98.62 412 VAL A O 1
ATOM 3093 N N . GLU A 1 413 ? 32.589 -5.027 -14.694 1.00 98.50 413 GLU A N 1
ATOM 3094 C CA . GLU A 1 413 ? 34.017 -4.687 -14.718 1.00 98.50 413 GLU A CA 1
ATOM 3095 C C . GLU A 1 413 ? 34.743 -5.205 -13.469 1.00 98.50 413 GLU A C 1
ATOM 3097 O O . GLU A 1 413 ? 35.846 -5.736 -13.559 1.00 98.50 413 GLU A O 1
ATOM 3102 N N . GLU A 1 414 ? 34.097 -5.128 -12.302 1.00 98.56 414 GLU A N 1
ATOM 3103 C CA . GLU A 1 414 ? 34.646 -5.641 -11.041 1.00 98.56 414 GLU A CA 1
ATOM 3104 C C . GLU A 1 414 ? 34.374 -7.138 -10.816 1.00 98.56 414 GLU A C 1
ATOM 3106 O O . GLU A 1 414 ? 34.754 -7.674 -9.775 1.00 98.56 414 GLU A O 1
ATOM 3111 N N . ALA A 1 415 ? 33.720 -7.816 -11.766 1.00 98.44 415 ALA A N 1
ATOM 3112 C CA . ALA A 1 415 ? 33.337 -9.226 -11.676 1.00 98.44 415 ALA A CA 1
ATOM 3113 C C . ALA A 1 415 ? 32.551 -9.585 -10.394 1.00 98.44 415 ALA A C 1
ATOM 3115 O O . ALA A 1 415 ? 32.813 -10.597 -9.746 1.00 98.44 415 ALA A O 1
ATOM 3116 N N . LEU A 1 416 ? 31.571 -8.748 -10.032 1.00 98.50 416 LEU A N 1
ATOM 3117 C CA . LEU A 1 416 ? 30.686 -8.923 -8.868 1.00 98.50 416 LEU A CA 1
ATOM 3118 C C . LEU A 1 416 ? 29.371 -9.656 -9.200 1.00 98.50 416 LEU A C 1
ATOM 3120 O O . LEU A 1 416 ? 28.468 -9.709 -8.368 1.00 98.50 416 LEU A O 1
ATOM 3124 N N . TYR A 1 417 ? 29.227 -10.163 -10.422 1.00 98.38 417 TYR A N 1
ATOM 3125 C CA . TYR A 1 417 ? 28.075 -10.956 -10.850 1.00 98.38 417 TYR A CA 1
ATOM 3126 C C . TYR A 1 417 ? 28.193 -12.418 -10.392 1.00 98.38 417 TYR A C 1
ATOM 3128 O O . TYR A 1 417 ? 29.290 -12.931 -10.170 1.00 98.38 417 TYR A O 1
ATOM 3136 N N . ASP A 1 418 ? 27.061 -13.114 -10.296 1.00 98.38 418 ASP A N 1
ATOM 3137 C CA . ASP A 1 418 ? 27.023 -14.542 -9.974 1.00 98.38 418 ASP A CA 1
ATOM 3138 C C . ASP A 1 418 ? 27.114 -15.371 -11.262 1.00 98.38 418 ASP A C 1
ATOM 3140 O O . ASP A 1 418 ? 26.115 -15.623 -11.939 1.00 98.38 418 ASP A O 1
ATOM 3144 N N . GLN A 1 419 ? 28.333 -15.793 -11.611 1.00 98.12 419 GLN A N 1
ATOM 3145 C CA . GLN A 1 419 ? 28.581 -16.589 -12.818 1.00 98.12 419 GLN A CA 1
ATOM 3146 C C . GLN A 1 419 ? 27.813 -17.919 -12.805 1.00 98.12 419 GLN A C 1
ATOM 3148 O O . GLN A 1 419 ? 27.278 -18.320 -13.834 1.00 98.12 419 GLN A O 1
ATOM 3153 N N . ALA A 1 420 ? 27.726 -18.593 -11.654 1.00 98.12 420 ALA A N 1
ATOM 3154 C CA . ALA A 1 420 ? 27.055 -19.886 -11.566 1.00 98.12 420 ALA A CA 1
ATOM 3155 C C . ALA A 1 420 ? 25.545 -19.740 -11.795 1.00 98.12 420 ALA A C 1
ATOM 3157 O O . ALA A 1 420 ? 24.942 -20.557 -12.492 1.00 98.12 420 ALA A O 1
ATOM 3158 N N . TYR A 1 421 ? 24.943 -18.681 -11.249 1.00 98.19 421 TYR A N 1
ATOM 3159 C CA . TYR A 1 421 ? 23.546 -18.348 -11.507 1.00 98.19 421 TYR A CA 1
ATOM 3160 C C . TYR A 1 421 ? 23.313 -17.987 -12.978 1.00 98.19 421 TYR A C 1
ATOM 3162 O O . TYR A 1 421 ? 22.367 -18.485 -13.588 1.00 98.19 421 TYR A O 1
ATOM 3170 N N . ILE A 1 422 ? 24.182 -17.153 -13.555 1.00 98.38 422 ILE A N 1
ATOM 3171 C CA . ILE A 1 422 ? 24.099 -16.736 -14.960 1.00 98.38 422 ILE A CA 1
ATOM 3172 C C . ILE A 1 422 ? 24.125 -17.952 -15.888 1.00 98.38 422 ILE A C 1
ATOM 3174 O O . ILE A 1 422 ? 23.231 -18.084 -16.725 1.00 98.38 422 ILE A O 1
ATOM 3178 N N . ASP A 1 423 ? 25.087 -18.857 -15.695 1.00 98.06 423 ASP A N 1
ATOM 3179 C CA . ASP A 1 423 ? 25.259 -20.058 -16.518 1.00 98.06 423 ASP A CA 1
ATOM 3180 C C . ASP A 1 423 ? 24.060 -21.011 -16.415 1.00 98.06 423 ASP A C 1
ATOM 3182 O O . ASP A 1 423 ? 23.707 -21.686 -17.383 1.00 98.06 423 ASP A O 1
ATOM 3186 N N . ALA A 1 424 ? 23.437 -21.086 -15.235 1.00 97.94 424 ALA A N 1
ATOM 3187 C CA . ALA A 1 424 ? 22.342 -22.010 -14.965 1.00 97.94 424 ALA A CA 1
ATOM 3188 C C . ALA A 1 424 ? 20.954 -21.466 -15.346 1.00 97.94 424 ALA A C 1
ATOM 3190 O O . ALA A 1 424 ? 20.059 -22.256 -15.655 1.00 97.94 424 ALA A O 1
ATOM 3191 N N . HIS A 1 425 ? 20.745 -20.147 -15.280 1.00 96.94 425 HIS A N 1
ATOM 3192 C CA . HIS A 1 425 ? 19.403 -19.552 -15.266 1.00 96.94 425 HIS A CA 1
ATOM 3193 C C . HIS A 1 425 ? 19.190 -18.399 -16.247 1.00 96.94 425 HIS A C 1
ATOM 3195 O O . HIS A 1 425 ? 18.082 -17.865 -16.302 1.00 96.94 425 HIS A O 1
ATOM 3201 N N . THR A 1 426 ? 20.206 -17.991 -17.008 1.00 97.00 426 THR A N 1
ATOM 3202 C CA . THR A 1 426 ? 20.097 -16.836 -17.908 1.00 97.00 426 THR A CA 1
ATOM 3203 C C . THR A 1 426 ? 20.659 -17.125 -19.296 1.00 97.00 426 THR A C 1
ATOM 3205 O O . THR A 1 426 ? 21.398 -18.081 -19.512 1.00 97.00 426 THR A O 1
ATOM 3208 N N . GLU A 1 427 ? 20.323 -16.259 -20.248 1.00 96.19 427 GLU A N 1
ATOM 3209 C CA . GLU A 1 427 ? 20.924 -16.217 -21.577 1.00 96.19 427 GLU A CA 1
ATOM 3210 C C . GLU A 1 427 ? 21.283 -14.769 -21.945 1.00 96.19 427 GLU A C 1
ATOM 3212 O O . GLU A 1 427 ? 20.782 -13.815 -21.352 1.00 96.19 427 GLU A O 1
ATOM 3217 N N . GLY A 1 428 ? 22.188 -14.583 -22.910 1.00 96.06 428 GLY A N 1
ATOM 3218 C CA . GLY A 1 428 ? 22.525 -13.250 -23.428 1.00 96.06 428 GLY A CA 1
ATOM 3219 C C . GLY A 1 428 ? 23.446 -12.388 -22.549 1.00 96.06 428 GLY A C 1
ATOM 3220 O O . GLY A 1 428 ? 23.688 -11.231 -22.895 1.00 96.06 428 GLY A O 1
ATOM 3221 N N . PHE A 1 429 ? 24.020 -12.924 -21.464 1.00 97.94 429 PHE A N 1
ATOM 3222 C CA . PHE A 1 429 ? 24.896 -12.155 -20.565 1.00 97.94 429 PHE A CA 1
ATOM 3223 C C . PHE A 1 429 ? 26.132 -11.558 -21.261 1.00 97.94 429 PHE A C 1
ATOM 3225 O O . PHE A 1 429 ? 26.478 -10.405 -21.019 1.00 97.94 429 PHE A O 1
ATOM 3232 N N . GLU A 1 430 ? 26.760 -12.278 -22.195 1.00 97.81 430 GLU A N 1
ATOM 3233 C CA . GLU A 1 430 ? 27.905 -11.747 -22.956 1.00 97.81 430 GLU A CA 1
ATOM 3234 C C . GLU A 1 430 ? 27.534 -10.521 -23.808 1.00 97.81 430 GLU A C 1
ATOM 3236 O O . GLU A 1 430 ? 28.319 -9.578 -23.932 1.00 97.81 430 GLU A O 1
ATOM 3241 N N . ALA A 1 431 ? 26.315 -10.491 -24.357 1.00 97.69 431 ALA A N 1
ATOM 3242 C CA . ALA A 1 431 ? 25.816 -9.330 -25.089 1.00 97.69 431 ALA A CA 1
ATOM 3243 C C . ALA A 1 431 ? 25.570 -8.143 -24.145 1.00 97.69 431 ALA A C 1
ATOM 3245 O O . ALA A 1 431 ? 25.938 -7.016 -24.478 1.00 97.69 431 ALA A O 1
ATOM 3246 N N . LEU A 1 432 ? 25.026 -8.394 -22.947 1.00 97.19 432 LEU A N 1
ATOM 3247 C CA . LEU A 1 432 ? 24.872 -7.376 -21.904 1.00 97.19 432 LEU A CA 1
ATOM 3248 C C . LEU A 1 432 ? 26.232 -6.804 -21.479 1.00 97.19 432 LEU A C 1
ATOM 3250 O O . LEU A 1 432 ? 26.403 -5.588 -21.447 1.00 97.19 432 LEU A O 1
ATOM 3254 N N . LYS A 1 433 ? 27.220 -7.667 -21.224 1.00 97.88 433 LYS A N 1
ATOM 3255 C CA . LYS A 1 433 ? 28.594 -7.287 -20.869 1.00 97.88 433 LYS A CA 1
ATOM 3256 C C . LYS A 1 433 ? 29.249 -6.415 -21.939 1.00 97.88 433 LYS A C 1
ATOM 3258 O O . LYS A 1 433 ? 29.904 -5.427 -21.615 1.00 97.88 433 LYS A O 1
ATOM 3263 N N . ALA A 1 434 ? 29.059 -6.748 -23.215 1.00 98.12 434 ALA A N 1
ATOM 3264 C CA . ALA A 1 434 ? 29.527 -5.913 -24.316 1.00 98.12 434 ALA A CA 1
ATOM 3265 C C . ALA A 1 434 ? 28.792 -4.563 -24.375 1.00 98.12 434 ALA A C 1
ATOM 3267 O O . ALA A 1 434 ? 29.436 -3.542 -24.604 1.00 98.12 434 ALA A O 1
ATOM 3268 N N . HIS A 1 435 ? 27.476 -4.554 -24.138 1.00 97.06 435 HIS A N 1
ATOM 3269 C CA . HIS A 1 435 ? 26.645 -3.350 -24.170 1.00 97.06 435 HIS A CA 1
ATOM 3270 C C . HIS A 1 435 ? 27.029 -2.333 -23.089 1.00 97.06 435 HIS A C 1
ATOM 3272 O O . HIS A 1 435 ? 27.149 -1.146 -23.381 1.00 97.06 435 HIS A O 1
ATOM 3278 N N . VAL A 1 436 ? 27.253 -2.787 -21.852 1.00 98.06 436 VAL A N 1
ATOM 3279 C CA . VAL A 1 436 ? 27.502 -1.879 -20.721 1.00 98.06 436 VAL A CA 1
ATOM 3280 C C . VAL A 1 436 ? 28.945 -1.391 -20.627 1.00 98.06 436 VAL A C 1
ATOM 3282 O O . VAL A 1 436 ? 29.214 -0.513 -19.817 1.00 98.06 436 VAL A O 1
ATOM 3285 N N . ARG A 1 437 ? 29.877 -1.915 -21.436 1.00 97.88 437 ARG A N 1
ATOM 3286 C CA . ARG A 1 437 ? 31.323 -1.624 -21.344 1.00 97.88 437 ARG A CA 1
ATOM 3287 C C . ARG A 1 437 ? 31.649 -0.129 -21.312 1.00 97.88 437 ARG A C 1
ATOM 3289 O O . ARG A 1 437 ? 32.427 0.302 -20.468 1.00 97.88 437 ARG A O 1
ATOM 3296 N N . ASP A 1 438 ? 31.033 0.646 -22.200 1.00 97.56 438 ASP A N 1
ATOM 3297 C CA . ASP A 1 438 ? 31.314 2.080 -22.343 1.00 97.56 438 ASP A CA 1
ATOM 3298 C C . ASP A 1 438 ? 30.389 2.953 -21.474 1.00 97.56 438 ASP A C 1
ATOM 3300 O O . ASP A 1 438 ? 30.535 4.174 -21.418 1.00 97.56 438 ASP A O 1
ATOM 3304 N N . LEU A 1 439 ? 29.441 2.337 -20.762 1.00 98.19 439 LEU A N 1
ATOM 3305 C CA . LEU A 1 439 ? 28.485 3.007 -19.881 1.00 98.19 439 LEU A CA 1
ATOM 3306 C C . LEU A 1 439 ? 29.076 3.164 -18.475 1.00 98.19 439 LEU A C 1
ATOM 3308 O O . LEU A 1 439 ? 28.474 2.756 -17.487 1.00 98.19 439 LEU A O 1
ATOM 3312 N N . THR A 1 440 ? 30.285 3.718 -18.385 1.00 98.69 440 THR A N 1
ATOM 3313 C CA . THR A 1 440 ? 31.000 3.866 -17.111 1.00 98.69 440 THR A CA 1
ATOM 3314 C C . THR A 1 440 ? 30.309 4.867 -16.176 1.00 98.69 440 THR A C 1
ATOM 3316 O O . THR A 1 440 ? 29.573 5.748 -16.642 1.00 98.69 440 THR A O 1
ATOM 3319 N N . PRO A 1 441 ? 30.566 4.803 -14.854 1.00 98.69 441 PRO A N 1
ATOM 3320 C CA . PRO A 1 441 ? 30.107 5.824 -13.914 1.00 98.69 441 PRO A CA 1
ATOM 3321 C C . PRO A 1 441 ? 30.450 7.256 -14.345 1.00 98.69 441 PRO A C 1
ATOM 3323 O O . PRO A 1 441 ? 29.601 8.138 -14.256 1.00 98.69 441 PRO A O 1
ATOM 3326 N N . GLU A 1 442 ? 31.656 7.490 -14.867 1.00 98.62 442 GLU A N 1
ATOM 3327 C CA . GLU A 1 442 ? 32.084 8.793 -15.391 1.00 98.62 442 GLU A CA 1
ATOM 3328 C C . GLU A 1 442 ? 31.256 9.235 -16.600 1.00 98.62 442 GLU A C 1
ATOM 3330 O O . GLU A 1 442 ? 30.831 10.388 -16.660 1.00 98.62 442 GLU A O 1
ATOM 3335 N N . ALA A 1 443 ? 31.011 8.331 -17.552 1.00 98.38 443 ALA A N 1
ATOM 3336 C CA . ALA A 1 443 ? 30.270 8.642 -18.769 1.00 98.38 443 ALA A CA 1
ATOM 3337 C C . ALA A 1 443 ? 28.791 8.939 -18.485 1.00 98.38 443 ALA A C 1
ATOM 3339 O O . ALA A 1 443 ? 28.194 9.803 -19.129 1.00 98.38 443 ALA A O 1
ATOM 3340 N N . MET A 1 444 ? 28.192 8.230 -17.523 1.00 98.25 444 MET A N 1
ATOM 3341 C CA . MET A 1 444 ? 26.762 8.328 -17.214 1.00 98.25 444 MET A CA 1
ATOM 3342 C C . MET A 1 444 ? 26.427 9.382 -16.155 1.00 98.25 444 MET A C 1
ATOM 3344 O O . MET A 1 444 ? 25.289 9.858 -16.123 1.00 98.25 444 MET A O 1
ATOM 3348 N N . SER A 1 445 ? 27.398 9.786 -15.329 1.00 98.38 445 SER A N 1
ATOM 3349 C CA . SER A 1 445 ? 27.215 10.781 -14.263 1.00 98.38 445 SER A CA 1
ATOM 3350 C C . SER A 1 445 ? 26.531 12.078 -14.732 1.00 98.38 445 SER A C 1
ATOM 3352 O O . SER A 1 445 ? 25.568 12.486 -14.078 1.00 98.38 445 SER A O 1
ATOM 3354 N N . PRO A 1 446 ? 26.893 12.700 -15.877 1.00 98.06 446 PRO A N 1
ATOM 3355 C CA . PRO A 1 446 ? 26.210 13.908 -16.347 1.00 98.06 446 PRO A CA 1
ATOM 3356 C C . PRO A 1 446 ? 24.726 13.700 -16.677 1.00 98.06 446 PRO A C 1
ATOM 3358 O O . PRO A 1 446 ? 23.934 14.629 -16.545 1.00 98.06 446 PRO A O 1
ATOM 3361 N N . ALA A 1 447 ? 24.339 12.494 -17.106 1.00 96.75 447 ALA A N 1
ATOM 3362 C CA . ALA A 1 447 ? 22.966 12.185 -17.500 1.00 96.75 447 ALA A CA 1
ATOM 3363 C C . ALA A 1 447 ? 22.075 11.879 -16.288 1.00 96.75 447 ALA A C 1
ATOM 3365 O O . ALA A 1 447 ? 20.951 12.372 -16.206 1.00 96.75 447 ALA A O 1
ATOM 3366 N N . CYS A 1 448 ? 22.570 11.086 -15.332 1.00 96.81 448 CYS A N 1
ATOM 3367 C CA . CYS A 1 448 ? 21.811 10.741 -14.129 1.00 96.81 448 CYS A CA 1
ATOM 3368 C C . CYS A 1 448 ? 21.982 11.744 -12.979 1.00 96.81 448 CYS A C 1
ATOM 3370 O O . CYS A 1 448 ? 21.208 11.708 -12.029 1.00 96.81 448 CYS A O 1
ATOM 3372 N N . GLY A 1 449 ? 22.963 12.646 -13.045 1.00 97.50 449 GLY A N 1
ATOM 3373 C CA . GLY A 1 449 ? 23.228 13.641 -12.003 1.00 97.50 449 GLY A CA 1
ATOM 3374 C C . GLY A 1 449 ? 23.838 13.068 -10.719 1.00 97.50 449 GLY A C 1
ATOM 3375 O O . GLY A 1 449 ? 23.819 13.742 -9.692 1.00 97.50 449 GLY A O 1
ATOM 3376 N N . ILE A 1 450 ? 24.364 11.838 -10.755 1.00 98.25 450 ILE A N 1
ATOM 3377 C CA . ILE A 1 450 ? 24.960 11.152 -9.598 1.00 98.25 450 ILE A CA 1
ATOM 3378 C C . ILE A 1 450 ? 26.476 11.087 -9.750 1.00 98.25 450 ILE A C 1
ATOM 3380 O O . ILE A 1 450 ? 26.980 10.780 -10.829 1.00 98.25 450 ILE A O 1
ATOM 3384 N N . ALA A 1 451 ? 27.213 11.356 -8.671 1.00 98.31 451 ALA A N 1
ATOM 3385 C CA . ALA A 1 451 ? 28.672 11.285 -8.683 1.00 98.31 451 ALA A CA 1
ATOM 3386 C C . ALA A 1 451 ? 29.169 9.853 -8.991 1.00 98.31 451 ALA A C 1
ATOM 3388 O O . ALA A 1 451 ? 28.615 8.897 -8.437 1.00 98.31 451 ALA A O 1
ATOM 3389 N N . PRO A 1 452 ? 30.232 9.676 -9.802 1.00 98.69 452 PRO A N 1
ATOM 3390 C CA . PRO A 1 452 ? 30.729 8.353 -10.196 1.00 98.69 452 PRO A CA 1
ATOM 3391 C C . PRO A 1 452 ? 31.000 7.406 -9.016 1.00 98.69 452 PRO A C 1
ATOM 3393 O O . PRO A 1 452 ? 30.621 6.236 -9.048 1.00 98.69 452 PRO A O 1
ATOM 3396 N N . ASP A 1 453 ? 31.586 7.917 -7.933 1.00 98.56 453 ASP A N 1
ATOM 3397 C CA . ASP A 1 453 ? 31.901 7.108 -6.750 1.00 98.56 453 ASP A CA 1
ATOM 3398 C C . ASP A 1 453 ? 30.656 6.658 -5.985 1.00 98.56 453 ASP A C 1
ATOM 3400 O O . ASP A 1 453 ? 30.624 5.545 -5.459 1.00 98.56 453 ASP A O 1
ATOM 3404 N N . GLN A 1 454 ? 29.597 7.470 -5.992 1.00 98.50 454 GLN A N 1
ATOM 3405 C CA . GLN A 1 454 ? 28.315 7.082 -5.414 1.00 98.50 454 GLN A CA 1
ATOM 3406 C C . GLN A 1 454 ? 27.662 5.964 -6.239 1.00 98.50 454 GLN A C 1
ATOM 3408 O O . GLN A 1 454 ? 27.125 5.021 -5.665 1.00 98.50 454 GLN A O 1
ATOM 3413 N N . ILE A 1 455 ? 27.761 6.004 -7.574 1.00 98.75 455 ILE A N 1
ATOM 3414 C CA . ILE A 1 455 ? 27.291 4.907 -8.441 1.00 98.75 455 ILE A CA 1
ATOM 3415 C C . ILE A 1 455 ? 28.030 3.605 -8.099 1.00 98.75 455 ILE A C 1
ATOM 3417 O O . ILE A 1 455 ? 27.396 2.562 -7.929 1.00 98.75 455 ILE A O 1
ATOM 3421 N N . ARG A 1 456 ? 29.360 3.666 -7.940 1.00 98.75 456 ARG A N 1
ATOM 3422 C CA . ARG A 1 456 ? 30.176 2.509 -7.534 1.00 98.75 456 ARG A CA 1
ATOM 3423 C C . ARG A 1 456 ? 29.776 1.969 -6.167 1.00 98.75 456 ARG A C 1
ATOM 3425 O O . ARG A 1 456 ? 29.674 0.755 -6.007 1.00 98.75 456 ARG A O 1
ATOM 3432 N N . GLU A 1 457 ? 29.547 2.845 -5.188 1.00 98.50 457 GLU A N 1
ATOM 3433 C CA . GLU A 1 457 ? 29.091 2.459 -3.846 1.00 98.50 457 GLU A CA 1
ATOM 3434 C C . GLU A 1 457 ? 27.774 1.676 -3.917 1.00 98.50 457 GLU A C 1
ATOM 3436 O O . GLU A 1 457 ? 27.690 0.579 -3.366 1.00 98.50 457 GLU A O 1
ATOM 3441 N N . LEU A 1 458 ? 26.776 2.193 -4.642 1.00 98.56 458 LEU A N 1
ATOM 3442 C CA . LEU A 1 458 ? 25.473 1.539 -4.804 1.00 98.56 458 LEU A CA 1
ATOM 3443 C C . LEU A 1 458 ? 25.591 0.179 -5.498 1.00 98.56 458 LEU A C 1
ATOM 3445 O O . LEU A 1 458 ? 25.012 -0.803 -5.032 1.00 98.56 458 LEU A O 1
ATOM 3449 N N . ALA A 1 459 ? 26.353 0.116 -6.593 1.00 98.75 459 ALA A N 1
ATOM 3450 C CA . ALA A 1 459 ? 26.561 -1.103 -7.366 1.00 98.75 459 ALA A CA 1
ATOM 3451 C C . ALA A 1 459 ? 27.227 -2.199 -6.523 1.00 98.75 459 ALA A C 1
ATOM 3453 O O . ALA A 1 459 ? 26.725 -3.320 -6.444 1.00 98.75 459 ALA A O 1
ATOM 3454 N N . ARG A 1 460 ? 28.317 -1.856 -5.823 1.00 98.81 460 ARG A N 1
ATOM 3455 C CA . ARG A 1 460 ? 29.034 -2.778 -4.931 1.00 98.81 460 ARG A CA 1
ATOM 3456 C C . ARG A 1 460 ? 28.168 -3.218 -3.759 1.00 98.81 460 ARG A C 1
ATOM 3458 O O . ARG A 1 460 ? 28.223 -4.385 -3.383 1.00 98.81 460 ARG A O 1
ATOM 3465 N N . LEU A 1 461 ? 27.391 -2.305 -3.175 1.00 98.62 461 LEU A N 1
ATOM 3466 C CA . LEU A 1 461 ? 26.514 -2.621 -2.053 1.00 98.62 461 LEU A CA 1
ATOM 3467 C C . LEU A 1 461 ? 25.434 -3.630 -2.455 1.00 98.62 461 LEU A C 1
ATOM 3469 O O . LEU A 1 461 ? 25.219 -4.599 -1.734 1.00 98.62 461 LEU A O 1
ATOM 3473 N N . TYR A 1 462 ? 24.787 -3.416 -3.601 1.00 98.75 462 TYR A N 1
ATOM 3474 C CA . TYR A 1 462 ? 23.766 -4.325 -4.112 1.00 98.75 462 TYR A CA 1
ATOM 3475 C C . TYR A 1 462 ? 24.352 -5.687 -4.511 1.00 98.75 462 TYR A C 1
ATOM 3477 O O . TYR A 1 462 ? 23.852 -6.719 -4.077 1.00 98.75 462 TYR A O 1
ATOM 3485 N N . ALA A 1 463 ? 25.438 -5.700 -5.287 1.00 98.56 463 ALA A N 1
ATOM 3486 C CA . ALA A 1 463 ? 26.000 -6.938 -5.824 1.00 98.56 463 ALA A CA 1
ATOM 3487 C C . ALA A 1 463 ? 26.663 -7.834 -4.767 1.00 98.56 463 ALA A C 1
ATOM 3489 O O . ALA A 1 463 ? 26.690 -9.047 -4.926 1.00 98.56 463 ALA A O 1
ATOM 3490 N N . ARG A 1 464 ? 27.184 -7.256 -3.675 1.00 98.38 464 ARG A N 1
ATOM 3491 C CA . ARG A 1 464 ? 27.812 -8.018 -2.578 1.00 98.38 464 ARG A CA 1
ATOM 3492 C C . ARG A 1 464 ? 26.825 -8.521 -1.521 1.00 98.38 464 ARG A C 1
ATOM 3494 O O . ARG A 1 464 ? 27.257 -9.181 -0.579 1.00 98.38 464 ARG A O 1
ATOM 3501 N N . ALA A 1 465 ? 25.544 -8.174 -1.617 1.00 98.31 465 ALA A N 1
ATOM 3502 C CA . ALA A 1 465 ? 24.526 -8.688 -0.708 1.00 98.31 465 ALA A CA 1
ATOM 3503 C C . ALA A 1 465 ? 24.265 -10.176 -0.991 1.00 98.31 465 ALA A C 1
ATOM 3505 O O . ALA A 1 465 ? 24.109 -10.556 -2.150 1.00 98.31 465 ALA A O 1
ATOM 3506 N N . ASP A 1 466 ? 24.158 -11.013 0.047 1.00 98.00 466 ASP A N 1
ATOM 3507 C CA . ASP A 1 466 ? 23.733 -12.410 -0.142 1.00 98.00 466 ASP A CA 1
ATOM 3508 C C . ASP A 1 466 ? 22.269 -12.451 -0.605 1.00 98.00 466 ASP A C 1
ATOM 3510 O O . ASP A 1 466 ? 21.903 -13.197 -1.523 1.00 98.00 466 ASP A O 1
ATOM 3514 N N . LYS A 1 467 ? 21.443 -11.577 -0.015 1.00 98.50 467 LYS A N 1
ATOM 3515 C CA . LYS A 1 467 ? 20.025 -11.435 -0.343 1.00 98.50 467 LYS A CA 1
ATOM 3516 C C . LYS A 1 467 ? 19.663 -9.983 -0.613 1.00 98.50 467 LYS A C 1
ATOM 3518 O O . LYS A 1 467 ? 19.732 -9.139 0.285 1.00 98.50 467 LYS A O 1
ATOM 3523 N N . ALA A 1 468 ? 19.235 -9.694 -1.838 1.00 98.62 468 ALA A N 1
ATOM 3524 C CA . ALA A 1 468 ? 18.765 -8.372 -2.215 1.00 98.62 468 ALA A CA 1
ATOM 3525 C C . ALA A 1 468 ? 17.422 -8.393 -2.943 1.00 98.62 468 ALA A C 1
ATOM 3527 O O . ALA A 1 468 ? 17.108 -9.305 -3.709 1.00 98.62 468 ALA A O 1
ATOM 3528 N N . MET A 1 469 ? 16.639 -7.337 -2.729 1.00 98.56 469 MET A N 1
ATOM 3529 C CA . MET A 1 469 ? 15.359 -7.136 -3.406 1.00 98.56 469 MET A CA 1
ATOM 3530 C C . MET A 1 469 ? 15.270 -5.762 -4.060 1.00 98.56 469 MET A C 1
ATOM 3532 O O . MET A 1 469 ? 15.791 -4.776 -3.536 1.00 98.56 469 MET A O 1
ATOM 3536 N N . ILE A 1 470 ? 14.539 -5.685 -5.172 1.00 98.75 470 ILE A N 1
ATOM 3537 C CA . ILE A 1 470 ? 14.225 -4.431 -5.860 1.00 98.75 470 ILE A CA 1
ATOM 3538 C C . ILE A 1 470 ? 12.708 -4.247 -5.911 1.00 98.75 470 ILE A C 1
ATOM 3540 O O . ILE A 1 470 ? 11.978 -5.056 -6.489 1.00 98.75 470 ILE A O 1
ATOM 3544 N N . PHE A 1 471 ? 12.245 -3.130 -5.359 1.00 98.56 471 PHE A N 1
ATOM 3545 C CA . PHE A 1 471 ? 10.867 -2.666 -5.442 1.00 98.56 471 PHE A CA 1
ATOM 3546 C C . PHE A 1 471 ? 10.799 -1.411 -6.291 1.00 98.56 471 PHE A C 1
ATOM 3548 O O . PHE A 1 471 ? 11.597 -0.489 -6.107 1.00 98.56 471 PHE A O 1
ATOM 3555 N N . TRP A 1 472 ? 9.805 -1.338 -7.172 1.00 97.75 472 TRP A N 1
ATOM 3556 C CA . TRP A 1 472 ? 9.596 -0.130 -7.957 1.00 97.75 472 TRP A CA 1
ATOM 3557 C C . TRP A 1 472 ? 8.140 0.246 -8.155 1.00 97.75 472 TRP A C 1
ATOM 3559 O O . TRP A 1 472 ? 7.229 -0.568 -8.013 1.00 97.75 472 TRP A O 1
ATOM 3569 N N . GLY A 1 473 ? 7.925 1.516 -8.484 1.00 95.81 473 GLY A N 1
ATOM 3570 C CA . GLY A 1 473 ? 6.608 2.096 -8.700 1.00 95.81 473 GLY A CA 1
ATOM 3571 C C . GLY A 1 473 ? 6.507 2.842 -10.024 1.00 95.81 473 GLY A C 1
ATOM 3572 O O . GLY A 1 473 ? 7.133 2.487 -11.024 1.00 95.81 473 GLY A O 1
ATOM 3573 N N . MET A 1 474 ? 5.687 3.892 -10.016 1.00 94.44 474 MET A N 1
ATOM 3574 C CA . MET A 1 474 ? 5.368 4.674 -11.210 1.00 94.44 474 MET A CA 1
ATOM 3575 C C . MET A 1 474 ? 6.503 5.584 -11.682 1.00 94.44 474 MET A C 1
ATOM 3577 O O . MET A 1 474 ? 6.539 5.905 -12.864 1.00 94.44 474 MET A O 1
ATOM 3581 N N . GLY A 1 475 ? 7.467 5.920 -10.819 1.00 94.88 475 GLY A N 1
ATOM 3582 C CA . GLY A 1 475 ? 8.675 6.647 -11.228 1.00 94.88 475 GLY A CA 1
ATOM 3583 C C . GLY A 1 475 ? 9.601 5.833 -12.137 1.00 94.88 475 GLY A C 1
ATOM 3584 O O . GLY A 1 475 ? 10.525 6.384 -12.705 1.00 94.88 475 GLY A O 1
ATOM 3585 N N . ILE A 1 476 ? 9.340 4.533 -12.304 1.00 96.12 476 ILE A N 1
ATOM 3586 C CA . ILE A 1 476 ? 10.021 3.684 -13.287 1.00 96.12 476 ILE A CA 1
ATOM 3587 C C . ILE A 1 476 ? 9.143 3.487 -14.515 1.00 96.12 476 ILE A C 1
ATOM 3589 O O . ILE A 1 476 ? 9.618 3.609 -15.640 1.00 96.12 476 ILE A O 1
ATOM 3593 N N . SER A 1 477 ? 7.859 3.183 -14.316 1.00 94.44 477 SER A N 1
ATOM 3594 C CA . SER A 1 477 ? 6.975 2.761 -15.400 1.00 94.44 477 SER A CA 1
ATOM 3595 C C . SER A 1 477 ? 6.390 3.904 -16.232 1.00 94.44 477 SER A C 1
ATOM 3597 O O . SER A 1 477 ? 6.191 3.700 -17.431 1.00 94.44 477 SER A O 1
ATOM 3599 N N . GLN A 1 478 ? 6.119 5.078 -15.646 1.00 94.25 478 GLN A N 1
ATOM 3600 C CA . GLN A 1 478 ? 5.467 6.222 -16.309 1.00 94.25 478 GLN A CA 1
ATOM 3601 C C . GLN A 1 478 ? 6.469 7.142 -17.013 1.00 94.25 478 GLN A C 1
ATOM 3603 O O . GLN A 1 478 ? 6.478 8.356 -16.831 1.00 94.25 478 GLN A O 1
ATOM 3608 N N . HIS A 1 479 ? 7.325 6.537 -17.831 1.00 92.19 479 HIS A N 1
ATOM 3609 C CA . HIS A 1 479 ? 8.361 7.212 -18.601 1.00 92.19 479 HIS A CA 1
ATOM 3610 C C . HIS A 1 479 ? 8.298 6.765 -20.062 1.00 92.19 479 HIS A C 1
ATOM 3612 O O . HIS A 1 479 ? 7.867 5.651 -20.361 1.00 92.19 479 HIS A O 1
ATOM 3618 N N . VAL A 1 480 ? 8.808 7.600 -20.973 1.00 91.19 480 VAL A N 1
ATOM 3619 C CA . VAL A 1 480 ? 8.993 7.221 -22.388 1.00 91.19 480 VAL A CA 1
ATOM 3620 C C . VAL A 1 480 ? 9.906 5.995 -22.549 1.00 91.19 480 VAL A C 1
ATOM 3622 O O . VAL A 1 480 ? 9.741 5.233 -23.494 1.00 91.19 480 VAL A O 1
ATOM 3625 N N . HIS A 1 481 ? 10.797 5.764 -21.577 1.00 92.69 481 HIS A N 1
ATOM 3626 C CA . HIS A 1 481 ? 11.694 4.606 -21.473 1.00 92.69 481 HIS A CA 1
ATOM 3627 C C . HIS A 1 481 ? 11.290 3.639 -20.346 1.00 92.69 481 HIS A C 1
ATOM 3629 O O . HIS A 1 481 ? 12.127 2.926 -19.803 1.00 92.69 481 HIS A O 1
ATOM 3635 N N . GLY A 1 482 ? 10.013 3.606 -19.946 1.00 95.25 482 GLY A N 1
ATOM 3636 C CA . GLY A 1 482 ? 9.602 2.850 -18.758 1.00 95.25 482 GLY A CA 1
ATOM 3637 C C . GLY A 1 482 ? 9.859 1.339 -18.843 1.00 95.25 482 GLY A C 1
ATOM 3638 O O . GLY A 1 482 ? 10.151 0.704 -17.830 1.00 95.25 482 GLY A O 1
ATOM 3639 N N . THR A 1 483 ? 9.774 0.753 -20.043 1.00 96.75 483 THR A N 1
ATOM 3640 C CA . THR A 1 483 ? 10.115 -0.665 -20.260 1.00 96.75 483 THR A CA 1
ATOM 3641 C C . THR A 1 483 ? 11.618 -0.883 -20.115 1.00 96.75 483 THR A C 1
ATOM 3643 O O . THR A 1 483 ? 12.031 -1.843 -19.472 1.00 96.75 483 THR A O 1
ATOM 3646 N N . ASP A 1 484 ? 12.435 0.032 -20.638 1.00 96.94 484 ASP A N 1
ATOM 3647 C CA . ASP A 1 484 ? 13.896 -0.048 -20.558 1.00 96.94 484 ASP A CA 1
ATOM 3648 C C . ASP A 1 484 ? 14.392 0.119 -19.119 1.00 96.94 484 ASP A C 1
ATOM 3650 O O . ASP A 1 484 ? 15.241 -0.649 -18.675 1.00 96.94 484 ASP A O 1
ATOM 3654 N N . ASN A 1 485 ? 13.786 1.026 -18.343 1.00 97.12 485 ASN A N 1
ATOM 3655 C CA . ASN A 1 485 ? 14.059 1.145 -16.909 1.00 97.12 485 ASN A CA 1
ATOM 3656 C C . ASN A 1 485 ? 13.844 -0.195 -16.190 1.00 97.12 485 ASN A C 1
ATOM 3658 O O . ASN A 1 485 ? 14.708 -0.657 -15.446 1.00 97.12 485 ASN A O 1
ATOM 3662 N N . ALA A 1 486 ? 12.697 -0.839 -16.431 1.00 97.62 486 ALA A N 1
ATOM 3663 C CA . ALA A 1 486 ? 12.381 -2.127 -15.824 1.00 97.62 486 ALA A CA 1
ATOM 3664 C C . ALA A 1 486 ? 13.336 -3.239 -16.296 1.00 97.62 486 ALA A C 1
ATOM 3666 O O . ALA A 1 486 ? 13.775 -4.032 -15.467 1.00 97.62 486 ALA A O 1
ATOM 3667 N N . ARG A 1 487 ? 13.723 -3.268 -17.581 1.00 97.94 487 ARG A N 1
ATOM 3668 C CA . ARG A 1 487 ? 14.740 -4.201 -18.099 1.00 97.94 487 ARG A CA 1
ATOM 3669 C C . ARG A 1 487 ? 16.069 -4.041 -17.368 1.00 97.94 487 ARG A C 1
ATOM 3671 O O . ARG A 1 487 ? 16.632 -5.040 -16.941 1.00 97.94 487 ARG A O 1
ATOM 3678 N N . CYS A 1 488 ? 16.541 -2.813 -17.147 1.00 98.12 488 CYS A N 1
ATOM 3679 C CA . CYS A 1 488 ? 17.781 -2.581 -16.404 1.00 98.12 488 CYS A CA 1
ATOM 3680 C C . CYS A 1 488 ? 17.714 -3.121 -14.965 1.00 98.12 488 CYS A C 1
ATOM 3682 O O . CYS A 1 488 ? 18.661 -3.760 -14.509 1.00 98.12 488 CYS A O 1
ATOM 3684 N N . LEU A 1 489 ? 16.592 -2.914 -14.263 1.00 98.44 489 LEU A N 1
ATOM 3685 C CA . LEU A 1 489 ? 16.384 -3.459 -12.915 1.00 98.44 489 LEU A CA 1
ATOM 3686 C C . LEU A 1 489 ? 16.375 -4.994 -12.906 1.00 98.44 489 LEU A C 1
ATOM 3688 O O . LEU A 1 489 ? 16.973 -5.610 -12.025 1.00 98.44 489 LEU A O 1
ATOM 3692 N N . ILE A 1 490 ? 15.726 -5.614 -13.896 1.00 98.38 490 ILE A N 1
ATOM 3693 C CA . ILE A 1 490 ? 15.697 -7.073 -14.034 1.00 98.38 490 ILE A CA 1
ATOM 3694 C C . ILE A 1 490 ? 17.102 -7.605 -14.337 1.00 98.38 490 ILE A C 1
ATOM 3696 O O . ILE A 1 490 ? 17.545 -8.539 -13.676 1.00 98.38 490 ILE A O 1
ATOM 3700 N N . SER A 1 491 ? 17.838 -6.976 -15.254 1.00 98.38 491 SER A N 1
ATOM 3701 C CA . SER A 1 491 ? 19.223 -7.337 -15.574 1.00 98.38 491 SER A CA 1
ATOM 3702 C C . SER A 1 491 ? 20.148 -7.229 -14.362 1.00 98.38 491 SER A C 1
ATOM 3704 O O . SER A 1 491 ? 20.970 -8.117 -14.161 1.00 98.38 491 SER A O 1
ATOM 3706 N N . LEU A 1 492 ? 19.995 -6.198 -13.519 1.00 98.38 492 LEU A N 1
ATOM 3707 C CA . LEU A 1 492 ? 20.725 -6.087 -12.248 1.00 98.38 492 LEU A CA 1
ATOM 3708 C C . LEU A 1 492 ? 20.440 -7.284 -11.334 1.00 98.38 492 LEU A C 1
ATOM 3710 O O . LEU A 1 492 ? 21.362 -7.884 -10.788 1.00 98.38 492 LEU A O 1
ATOM 3714 N N . ALA A 1 493 ? 19.167 -7.644 -11.163 1.00 98.44 493 ALA A N 1
ATOM 3715 C CA . ALA A 1 493 ? 18.786 -8.770 -10.318 1.00 98.44 493 ALA A CA 1
ATOM 3716 C C . ALA A 1 493 ? 19.273 -10.117 -10.861 1.00 98.44 493 ALA A C 1
ATOM 3718 O O . ALA A 1 493 ? 19.815 -10.909 -10.093 1.00 98.44 493 ALA A O 1
ATOM 3719 N N . LEU A 1 494 ? 19.143 -10.356 -12.166 1.00 98.25 494 LEU A N 1
ATOM 3720 C CA . LEU A 1 494 ? 19.588 -11.596 -12.799 1.00 98.25 494 LEU A CA 1
ATOM 3721 C C . LEU A 1 494 ? 21.115 -11.729 -12.806 1.00 98.25 494 LEU A C 1
ATOM 3723 O O . LEU A 1 494 ? 21.618 -12.802 -12.488 1.00 98.25 494 LEU A O 1
ATOM 3727 N N . ALA A 1 495 ? 21.856 -10.650 -13.088 1.00 98.31 495 ALA A N 1
ATOM 3728 C CA . ALA A 1 495 ? 23.319 -10.672 -13.066 1.00 98.31 495 ALA A CA 1
ATOM 3729 C C . ALA A 1 495 ? 23.879 -11.010 -11.673 1.00 98.31 495 ALA A C 1
ATOM 3731 O O . ALA A 1 495 ? 24.933 -11.626 -11.562 1.00 98.31 495 ALA A O 1
ATOM 3732 N N . CYS A 1 496 ? 23.175 -10.636 -10.604 1.00 98.44 496 CYS A N 1
ATOM 3733 C CA . CYS A 1 496 ? 23.592 -10.896 -9.224 1.00 98.44 496 CYS A CA 1
ATOM 3734 C C . CYS A 1 496 ? 22.895 -12.108 -8.574 1.00 98.44 496 CYS A C 1
ATOM 3736 O O . CYS A 1 496 ? 23.011 -12.280 -7.364 1.00 98.44 496 CYS A O 1
ATOM 3738 N N . GLY A 1 497 ? 22.122 -12.914 -9.315 1.00 97.75 497 GLY A N 1
ATOM 3739 C CA . GLY A 1 497 ? 21.417 -14.074 -8.745 1.00 97.75 497 GLY A CA 1
ATOM 3740 C C . GLY A 1 497 ? 20.377 -13.727 -7.666 1.00 97.75 497 GLY A C 1
ATOM 3741 O O . GLY A 1 497 ? 20.136 -14.500 -6.730 1.00 97.75 497 GLY A O 1
ATOM 3742 N N . GLN A 1 498 ? 19.756 -12.549 -7.768 1.00 98.06 498 GLN A N 1
ATOM 3743 C CA . GLN A 1 498 ? 18.816 -11.993 -6.786 1.00 98.06 498 GLN A CA 1
ATOM 3744 C C . GLN A 1 498 ? 17.346 -12.280 -7.132 1.00 98.06 498 GLN A C 1
ATOM 3746 O O . GLN A 1 498 ? 16.451 -11.480 -6.856 1.00 98.06 498 GLN A O 1
ATOM 3751 N N . THR A 1 499 ? 17.077 -13.442 -7.726 1.00 96.56 499 THR A N 1
ATOM 3752 C CA . THR A 1 499 ? 15.722 -13.944 -7.992 1.00 96.56 499 THR A CA 1
ATOM 3753 C C . THR A 1 499 ? 15.643 -15.445 -7.729 1.00 96.56 499 THR A C 1
ATOM 3755 O O . THR A 1 499 ? 16.609 -16.168 -7.953 1.00 96.56 499 THR A O 1
ATOM 3758 N N . GLY A 1 500 ? 14.489 -15.930 -7.258 1.00 95.12 500 GLY A N 1
ATOM 3759 C CA . GLY A 1 500 ? 14.251 -17.365 -7.046 1.00 95.12 500 GLY A CA 1
ATOM 3760 C C . GLY A 1 500 ? 14.774 -17.932 -5.718 1.00 95.12 500 GLY A C 1
ATOM 3761 O O . GLY A 1 500 ? 14.811 -19.150 -5.559 1.00 95.12 500 GLY A O 1
ATOM 3762 N N . ARG A 1 501 ? 15.153 -17.080 -4.754 1.00 95.44 501 ARG A N 1
ATOM 3763 C CA . ARG A 1 501 ? 15.590 -17.478 -3.403 1.00 95.44 501 ARG A CA 1
ATOM 3764 C C . ARG A 1 501 ? 14.818 -16.692 -2.326 1.00 95.44 501 ARG A C 1
ATOM 3766 O O . ARG A 1 501 ? 14.376 -15.577 -2.596 1.00 95.44 501 ARG A O 1
ATOM 3773 N N . PRO A 1 502 ? 14.642 -17.230 -1.104 1.00 96.44 502 PRO A N 1
ATOM 3774 C CA . PRO A 1 502 ? 14.083 -16.460 0.008 1.00 96.44 502 PRO A CA 1
ATOM 3775 C C . PRO A 1 502 ? 14.905 -15.196 0.297 1.00 96.44 502 PRO A C 1
ATOM 3777 O O . PRO A 1 502 ? 16.136 -15.246 0.294 1.00 96.44 502 PRO A O 1
ATOM 3780 N N . GLY A 1 503 ? 14.230 -14.074 0.548 1.00 96.88 503 GLY A N 1
ATOM 3781 C CA . GLY A 1 503 ? 14.863 -12.762 0.730 1.00 96.88 503 GLY A CA 1
ATOM 3782 C C . GLY A 1 503 ? 15.363 -12.097 -0.560 1.00 96.88 503 GLY A C 1
ATOM 3783 O O . GLY A 1 503 ? 15.999 -11.048 -0.480 1.00 96.88 503 GLY A O 1
ATOM 3784 N N . THR A 1 504 ? 15.083 -12.664 -1.743 1.00 98.25 504 THR A N 1
ATOM 3785 C CA . THR A 1 504 ? 15.453 -12.072 -3.040 1.00 98.25 504 THR A CA 1
ATOM 3786 C C . THR A 1 504 ? 14.249 -11.874 -3.952 1.00 98.25 504 THR A C 1
ATOM 3788 O O . THR A 1 504 ? 13.232 -12.563 -3.834 1.00 98.25 504 THR A O 1
ATOM 37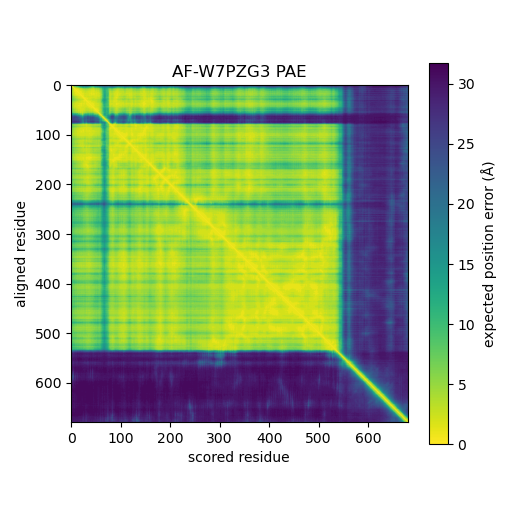91 N N . GLY A 1 505 ? 14.328 -10.904 -4.866 1.00 97.50 505 GLY A N 1
ATOM 3792 C CA . GLY A 1 505 ? 13.327 -10.767 -5.919 1.00 97.50 505 GLY A CA 1
ATOM 3793 C C . GLY A 1 505 ? 13.058 -9.358 -6.432 1.00 97.50 505 GLY A C 1
ATOM 3794 O O . GLY A 1 505 ? 13.590 -8.352 -5.965 1.00 97.50 505 GLY A O 1
ATOM 3795 N N . LEU A 1 506 ? 12.157 -9.328 -7.408 1.00 98.12 506 LEU A N 1
ATOM 3796 C CA . LEU A 1 506 ? 11.683 -8.175 -8.154 1.00 98.12 506 LEU A CA 1
ATOM 3797 C C . LEU A 1 506 ? 10.196 -7.960 -7.856 1.00 98.12 506 LEU A C 1
ATOM 3799 O O . LEU A 1 506 ? 9.375 -8.874 -8.010 1.00 98.12 506 LEU A O 1
ATOM 3803 N N . HIS A 1 507 ? 9.831 -6.747 -7.450 1.00 97.62 507 HIS A N 1
ATOM 3804 C CA . HIS A 1 507 ? 8.462 -6.446 -7.051 1.00 97.62 507 HIS A CA 1
ATOM 3805 C C . HIS A 1 507 ? 7.988 -5.068 -7.555 1.00 97.62 507 HIS A C 1
ATOM 3807 O O . HIS A 1 507 ? 8.208 -4.048 -6.892 1.00 97.62 507 HIS A O 1
ATOM 3813 N N . PRO A 1 508 ? 7.256 -5.006 -8.685 1.00 96.62 508 PRO A N 1
ATOM 3814 C CA . PRO A 1 508 ? 6.489 -3.814 -9.036 1.00 96.62 508 PRO A CA 1
ATOM 3815 C C . PRO A 1 508 ? 5.340 -3.617 -8.037 1.00 96.62 508 PRO A C 1
ATOM 3817 O O . PRO A 1 508 ? 4.407 -4.420 -7.982 1.00 96.62 508 PRO A O 1
ATOM 3820 N N . LEU A 1 509 ? 5.365 -2.524 -7.276 1.00 96.31 509 LEU A N 1
ATOM 3821 C CA . LEU A 1 509 ? 4.326 -2.159 -6.311 1.00 96.31 509 LEU A CA 1
ATOM 3822 C C . LEU A 1 509 ? 3.051 -1.691 -7.028 1.00 96.31 509 LEU A C 1
ATOM 3824 O O . LEU A 1 509 ? 2.834 -0.498 -7.251 1.00 96.31 509 LEU A O 1
ATOM 3828 N N . ARG A 1 510 ? 2.184 -2.649 -7.377 1.00 94.19 510 ARG A N 1
ATOM 3829 C CA . ARG A 1 510 ? 0.948 -2.412 -8.139 1.00 94.19 510 ARG A CA 1
ATOM 3830 C C . ARG A 1 510 ? -0.007 -1.449 -7.433 1.00 94.19 510 ARG A C 1
ATOM 3832 O O . ARG A 1 510 ? -0.240 -1.551 -6.233 1.00 94.19 510 ARG A O 1
ATOM 3839 N N . GLY A 1 511 ? -0.604 -0.544 -8.210 1.00 91.31 511 GLY A N 1
ATOM 3840 C CA . GLY A 1 511 ? -1.503 0.511 -7.732 1.00 91.31 511 GLY A CA 1
ATOM 3841 C C . GLY A 1 511 ? -2.832 0.009 -7.163 1.00 91.31 511 GLY A C 1
ATOM 3842 O O . GLY A 1 511 ? -2.968 -0.088 -5.950 1.00 91.31 511 GLY A O 1
ATOM 3843 N N . GLN A 1 512 ? -3.835 -0.240 -8.012 1.00 94.56 512 GLN A N 1
ATOM 3844 C CA . GLN A 1 512 ? -5.190 -0.622 -7.574 1.00 94.56 512 GLN A CA 1
ATOM 3845 C C . GLN A 1 512 ? -5.268 -2.099 -7.139 1.00 94.56 512 GLN A C 1
ATOM 3847 O O . GLN A 1 512 ? -4.442 -2.919 -7.540 1.00 94.56 512 GLN A O 1
ATOM 3852 N N . ASN A 1 513 ? -6.269 -2.422 -6.317 1.00 93.38 513 ASN A N 1
ATOM 3853 C CA . ASN A 1 513 ? -6.473 -3.715 -5.653 1.00 93.38 513 ASN A CA 1
ATOM 3854 C C . ASN A 1 513 ? -6.470 -4.922 -6.597 1.00 93.38 513 ASN A C 1
ATOM 3856 O O . ASN A 1 513 ? -5.872 -5.933 -6.247 1.00 93.38 513 ASN A O 1
ATOM 3860 N N . ASN A 1 514 ? -7.084 -4.820 -7.780 1.00 95.88 514 ASN A N 1
ATOM 3861 C CA . ASN A 1 514 ? -7.231 -5.961 -8.680 1.00 95.88 514 ASN A CA 1
ATOM 3862 C C . ASN A 1 514 ? -6.526 -5.785 -10.036 1.00 95.88 514 ASN A C 1
ATOM 3864 O O . ASN A 1 514 ? -6.927 -6.378 -11.030 1.00 95.88 514 ASN A O 1
ATOM 3868 N N . VAL A 1 515 ? -5.470 -4.962 -10.122 1.00 95.25 515 VAL A N 1
ATOM 3869 C CA . VAL A 1 515 ? -4.753 -4.731 -11.402 1.00 95.25 515 VAL A CA 1
ATOM 3870 C C . VAL A 1 515 ? -4.163 -6.021 -11.962 1.00 95.25 515 VAL A C 1
ATOM 3872 O O . VAL A 1 515 ? -4.181 -6.221 -13.178 1.00 95.25 515 VAL A O 1
ATOM 3875 N N . GLN A 1 516 ? -3.637 -6.878 -11.085 1.00 95.00 516 GLN A N 1
ATOM 3876 C CA . GLN A 1 516 ? -3.099 -8.176 -11.476 1.00 95.00 516 GLN A CA 1
ATOM 3877 C C . GLN A 1 516 ? -4.225 -9.062 -12.018 1.00 95.00 516 GLN A C 1
ATOM 3879 O O . GLN A 1 516 ? -4.195 -9.414 -13.189 1.00 95.00 516 GLN A O 1
ATOM 3884 N N . GLY A 1 517 ? -5.283 -9.286 -11.236 1.00 95.69 517 GLY A N 1
ATOM 3885 C CA . GLY A 1 517 ? -6.396 -10.145 -11.638 1.00 95.69 517 GLY A CA 1
ATOM 3886 C C . GLY A 1 517 ? -7.170 -9.650 -12.867 1.00 95.69 517 GLY A C 1
ATOM 3887 O O . GLY A 1 517 ? -7.521 -10.441 -13.735 1.00 95.69 517 GLY A O 1
ATOM 3888 N N . ALA A 1 518 ? -7.339 -8.336 -13.030 1.00 95.75 518 ALA A N 1
ATOM 3889 C CA . ALA A 1 518 ? -7.864 -7.718 -14.249 1.00 95.75 518 ALA A CA 1
ATOM 3890 C C . ALA A 1 518 ? -7.019 -8.043 -15.496 1.00 95.75 518 ALA A C 1
ATOM 3892 O O . ALA A 1 518 ? -7.555 -8.305 -16.575 1.00 95.75 518 ALA A O 1
ATOM 3893 N N . SER A 1 519 ? -5.694 -8.015 -15.348 1.00 94.44 519 SER A N 1
ATOM 3894 C CA . SER A 1 519 ? -4.751 -8.353 -16.418 1.00 94.44 519 SER A CA 1
ATOM 3895 C C . SER A 1 519 ? -4.780 -9.852 -16.721 1.00 94.44 519 SER A C 1
ATOM 3897 O O . SER A 1 519 ? -4.892 -10.233 -17.884 1.00 94.44 519 SER A O 1
ATOM 3899 N N . ASP A 1 520 ? -4.784 -10.683 -15.678 1.00 94.88 520 ASP A N 1
ATOM 3900 C CA . ASP A 1 520 ? -4.838 -12.145 -15.765 1.00 94.88 520 ASP A CA 1
ATOM 3901 C C . ASP A 1 520 ? -6.162 -12.626 -16.378 1.00 94.88 520 ASP A C 1
ATOM 3903 O O . ASP A 1 520 ? -6.190 -13.601 -17.124 1.00 94.88 520 ASP A O 1
ATOM 3907 N N . ALA A 1 521 ? -7.260 -11.903 -16.142 1.00 96.00 521 ALA A N 1
ATOM 3908 C CA . ALA A 1 521 ? -8.556 -12.135 -16.774 1.00 96.00 521 ALA A CA 1
ATOM 3909 C C . ALA A 1 521 ? -8.595 -11.715 -18.255 1.00 96.00 521 ALA A C 1
ATOM 3911 O O . ALA A 1 521 ? -9.631 -11.867 -18.899 1.00 96.00 521 ALA A O 1
ATOM 3912 N N . GLY A 1 522 ? -7.496 -11.196 -18.815 1.00 93.88 522 GLY A N 1
ATOM 3913 C CA . GLY A 1 522 ? -7.369 -10.860 -20.231 1.00 93.88 522 GLY A CA 1
ATOM 3914 C C . GLY A 1 522 ? -7.915 -9.483 -20.600 1.00 93.88 522 GLY A C 1
ATOM 3915 O O . GLY A 1 522 ? -8.216 -9.245 -21.768 1.00 93.88 522 GLY A O 1
ATOM 3916 N N . MET A 1 523 ? -8.064 -8.548 -19.657 1.00 94.44 523 MET A N 1
ATOM 3917 C CA . MET A 1 523 ? -8.563 -7.190 -19.936 1.00 94.44 523 MET A CA 1
ATOM 3918 C C . MET A 1 523 ? -7.518 -6.291 -20.627 1.00 94.44 523 MET A C 1
ATOM 3920 O O . MET A 1 523 ? -7.450 -5.092 -20.399 1.00 94.44 523 MET A O 1
ATOM 3924 N N . ILE A 1 524 ? -6.673 -6.884 -21.462 1.00 93.19 524 ILE A N 1
ATOM 3925 C CA . ILE A 1 524 ? -5.540 -6.287 -22.161 1.00 93.19 524 ILE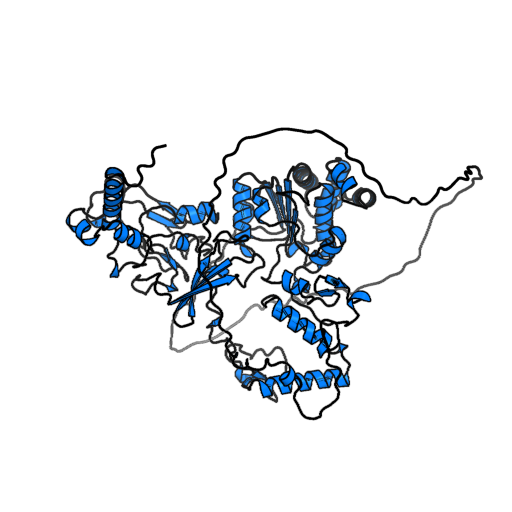 A CA 1
ATOM 3926 C C . ILE A 1 524 ? -5.721 -6.611 -23.653 1.00 93.19 524 ILE A C 1
ATOM 3928 O O . ILE A 1 524 ? -6.036 -7.755 -23.978 1.00 93.19 524 ILE A O 1
ATOM 3932 N N . PRO A 1 525 ? -5.499 -5.672 -24.587 1.00 93.69 525 PRO A N 1
ATOM 3933 C CA . PRO A 1 525 ? -5.930 -5.839 -25.974 1.00 93.69 525 PRO A CA 1
ATOM 3934 C C . PRO A 1 525 ? -5.153 -6.927 -26.729 1.00 93.69 525 PRO A C 1
ATOM 3936 O O . PRO A 1 525 ? -5.703 -7.592 -27.602 1.00 93.69 525 PRO A O 1
ATOM 3939 N N . MET A 1 526 ? -3.885 -7.150 -26.378 1.00 91.88 526 MET A N 1
ATOM 3940 C CA . MET A 1 526 ? -2.999 -8.100 -27.060 1.00 91.88 526 MET A CA 1
ATOM 3941 C C . MET A 1 526 ? -3.020 -9.526 -26.486 1.00 91.88 526 MET A C 1
ATOM 3943 O O . MET A 1 526 ? -2.398 -10.413 -27.072 1.00 91.88 526 MET A O 1
ATOM 3947 N N . VAL A 1 527 ? -3.722 -9.773 -25.372 1.00 91.75 527 VAL A N 1
ATOM 3948 C CA . VAL A 1 527 ? -3.766 -11.098 -24.731 1.00 91.75 527 VAL A CA 1
ATOM 3949 C C . VAL A 1 527 ? -5.169 -11.502 -24.273 1.00 91.75 527 VAL A C 1
ATOM 3951 O O . VAL A 1 527 ? -5.983 -10.677 -23.866 1.00 91.75 527 VAL A O 1
ATOM 3954 N N . LEU A 1 528 ? -5.440 -12.798 -24.332 1.00 94.12 528 LEU A N 1
ATOM 3955 C CA . LEU A 1 528 ? -6.551 -13.495 -23.691 1.00 94.12 528 LEU A CA 1
ATOM 3956 C C . LEU A 1 528 ? -6.228 -13.754 -22.202 1.00 94.12 528 LEU A C 1
ATOM 3958 O O . LEU A 1 528 ? -5.130 -13.401 -21.755 1.00 94.12 528 LEU A O 1
ATOM 3962 N N . PRO A 1 529 ? -7.163 -14.329 -21.410 1.00 94.19 529 PRO A N 1
ATOM 3963 C CA . PRO A 1 529 ? -6.853 -14.739 -20.045 1.00 94.19 529 PRO A CA 1
ATOM 3964 C C . PRO A 1 529 ? -5.567 -15.569 -19.964 1.00 94.19 529 PRO A C 1
ATOM 3966 O O . PRO A 1 529 ? -5.257 -16.315 -20.894 1.00 94.19 529 PRO A O 1
ATOM 3969 N N . ASP A 1 530 ? -4.844 -15.427 -18.854 1.00 90.62 530 ASP A N 1
ATOM 3970 C CA . ASP A 1 530 ? -3.533 -16.053 -18.625 1.00 90.62 530 ASP A CA 1
ATOM 3971 C C . ASP A 1 530 ? -2.442 -15.582 -19.610 1.00 90.62 530 ASP A C 1
ATOM 3973 O O . ASP A 1 530 ? -1.547 -16.323 -20.004 1.00 90.62 530 ASP A O 1
ATOM 3977 N N . TYR A 1 531 ? -2.541 -14.324 -20.056 1.00 91.56 531 TYR A N 1
ATOM 3978 C CA . TYR A 1 531 ? -1.597 -13.664 -20.969 1.00 91.56 531 TYR A CA 1
ATOM 3979 C C . TYR A 1 531 ? -1.355 -14.377 -22.308 1.00 91.56 531 TYR A C 1
ATOM 3981 O O . TYR A 1 531 ? -0.360 -14.119 -22.988 1.00 91.56 531 TYR A O 1
ATOM 3989 N N . GLN A 1 532 ? -2.280 -15.231 -22.739 1.00 91.00 532 GLN A N 1
ATOM 3990 C CA . GLN A 1 532 ? -2.152 -15.941 -24.007 1.00 91.00 532 GLN A CA 1
ATOM 3991 C C . GLN A 1 532 ? -2.285 -14.956 -25.180 1.00 91.00 532 GLN A C 1
ATOM 3993 O O . GLN A 1 532 ? -3.287 -14.242 -25.246 1.00 91.00 532 GLN A O 1
ATOM 3998 N N . PRO A 1 533 ? -1.336 -14.890 -26.130 1.00 91.50 533 PRO A N 1
ATOM 3999 C CA . PRO A 1 533 ? -1.430 -13.958 -27.250 1.00 91.50 533 PRO A CA 1
ATOM 4000 C C . PRO A 1 533 ? -2.709 -14.167 -28.063 1.00 91.50 533 PRO A C 1
ATOM 4002 O O . PRO A 1 533 ? -3.042 -15.293 -28.433 1.00 91.50 533 PRO A O 1
ATOM 4005 N N . VAL A 1 534 ? -3.395 -13.077 -28.421 1.00 91.06 534 VAL A N 1
ATOM 4006 C CA . VAL A 1 534 ? -4.592 -13.144 -29.290 1.00 91.06 534 VAL A CA 1
ATOM 4007 C C . VAL A 1 534 ? -4.280 -13.676 -30.696 1.00 91.06 534 VAL A C 1
ATOM 4009 O O . VAL A 1 534 ? -5.190 -14.050 -31.431 1.00 91.06 534 VAL A O 1
ATOM 4012 N N . THR A 1 535 ? -3.001 -13.700 -31.074 1.00 90.19 535 THR A N 1
ATOM 4013 C CA . THR A 1 535 ? -2.497 -14.206 -32.354 1.00 90.19 535 THR A CA 1
ATOM 4014 C C . THR A 1 535 ? -2.164 -15.700 -32.339 1.00 90.19 535 THR A C 1
ATOM 4016 O O . THR A 1 535 ? -1.950 -16.261 -33.413 1.00 90.19 535 THR A O 1
ATOM 4019 N N . ASP A 1 536 ? -2.121 -16.371 -31.177 1.00 84.19 536 ASP A N 1
ATOM 4020 C CA . ASP A 1 536 ? -1.889 -17.821 -31.145 1.00 84.19 536 ASP A CA 1
ATOM 4021 C C . ASP A 1 536 ? -3.138 -18.541 -31.665 1.00 84.19 536 ASP A C 1
ATOM 4023 O O . ASP A 1 536 ? -4.191 -18.532 -31.029 1.00 84.19 536 ASP A O 1
ATOM 4027 N N . ALA A 1 537 ? -3.019 -19.199 -32.820 1.00 66.75 537 ALA A N 1
ATOM 4028 C CA . ALA A 1 537 ? -4.107 -19.929 -33.468 1.00 66.75 537 ALA A CA 1
ATOM 4029 C C . ALA A 1 537 ? -4.722 -21.033 -32.583 1.00 66.75 537 ALA A C 1
ATOM 4031 O O . ALA A 1 537 ? -5.900 -21.357 -32.743 1.00 66.75 537 ALA A O 1
ATOM 4032 N N . ARG A 1 538 ? -3.957 -21.594 -31.632 1.00 65.62 538 ARG A N 1
ATOM 4033 C CA . ARG A 1 538 ? -4.448 -22.597 -30.666 1.00 65.62 538 ARG A CA 1
ATOM 4034 C C . ARG A 1 538 ? -5.377 -21.984 -29.619 1.00 65.62 538 ARG A C 1
ATOM 4036 O O . ARG A 1 538 ? -6.272 -22.669 -29.135 1.00 65.62 538 ARG A O 1
ATOM 4043 N N . CYS A 1 539 ? -5.185 -20.703 -29.317 1.00 59.03 539 CYS A N 1
ATOM 4044 C CA . CYS A 1 539 ? -5.981 -19.925 -28.367 1.00 59.03 539 CYS A CA 1
ATOM 4045 C C . CYS A 1 539 ? -7.103 -19.141 -29.076 1.00 59.03 539 CYS A C 1
ATOM 4047 O O . CYS A 1 539 ? -8.169 -18.918 -28.509 1.00 59.03 539 CYS A O 1
ATOM 4049 N N . ALA A 1 540 ? -6.877 -18.756 -30.337 1.00 51.16 540 ALA A N 1
ATOM 4050 C CA . ALA A 1 540 ? -7.793 -17.993 -31.182 1.00 51.16 540 ALA A CA 1
ATOM 4051 C C . ALA A 1 540 ? -8.937 -18.830 -31.775 1.00 51.16 540 ALA A C 1
ATOM 4053 O O . ALA A 1 540 ? -9.888 -18.266 -32.316 1.00 51.16 540 ALA A O 1
ATOM 4054 N N . ALA A 1 541 ? -8.888 -20.161 -31.673 1.00 41.38 541 ALA A N 1
ATOM 4055 C CA . ALA A 1 541 ? -10.051 -20.989 -31.951 1.00 41.38 541 ALA A CA 1
ATOM 4056 C C . ALA A 1 541 ? -11.081 -20.786 -30.823 1.00 41.38 541 ALA A C 1
ATOM 4058 O O . ALA A 1 541 ? -10.806 -21.164 -29.681 1.00 41.38 541 ALA A O 1
ATOM 4059 N N . PRO A 1 542 ? -12.297 -20.265 -31.087 1.00 45.88 542 PRO A N 1
ATOM 4060 C CA . PRO A 1 542 ? -13.389 -20.324 -30.122 1.00 45.88 542 PRO A CA 1
ATOM 4061 C C . PRO A 1 542 ? -13.893 -21.773 -30.047 1.00 45.88 542 PRO A C 1
ATOM 4063 O O . PRO A 1 542 ? -15.005 -22.094 -30.456 1.00 45.88 542 PRO A O 1
ATOM 4066 N N . SER A 1 543 ? -13.055 -22.700 -29.592 1.00 40.38 543 SER A N 1
ATOM 4067 C CA . SER A 1 543 ? -13.374 -24.118 -29.549 1.00 40.38 543 SER A CA 1
ATOM 4068 C C . SER A 1 543 ? -13.509 -24.582 -28.104 1.00 40.38 543 SER A C 1
ATOM 4070 O O . SER A 1 543 ? -12.530 -24.917 -27.448 1.00 40.38 543 SER A O 1
ATOM 4072 N N . ARG A 1 544 ? -14.782 -24.669 -27.689 1.00 38.22 544 ARG A N 1
ATOM 4073 C CA . ARG A 1 544 ? -15.388 -25.629 -26.739 1.00 38.22 544 ARG A CA 1
ATOM 4074 C C . ARG A 1 544 ? -15.859 -25.149 -25.362 1.00 38.22 544 ARG A C 1
ATOM 4076 O O . ARG A 1 544 ? -16.799 -25.766 -24.878 1.00 38.22 544 ARG A O 1
ATOM 4083 N N . SER A 1 545 ? -15.344 -24.077 -24.755 1.00 40.38 545 SER A N 1
ATOM 4084 C CA . SER A 1 545 ? -15.864 -23.619 -23.440 1.00 40.38 545 SER A CA 1
ATOM 4085 C C . SER A 1 545 ? -16.849 -22.445 -23.531 1.00 40.38 545 SER A C 1
ATOM 4087 O O . SER A 1 545 ? -17.828 -22.387 -22.791 1.00 40.38 545 SER A O 1
ATOM 4089 N N . CYS A 1 546 ? -16.653 -21.535 -24.485 1.00 43.00 546 CYS A N 1
ATOM 4090 C CA . CYS A 1 546 ? -17.567 -20.427 -24.765 1.00 43.00 546 CYS A CA 1
ATOM 4091 C C . CYS A 1 546 ? -18.505 -20.800 -25.919 1.00 43.00 546 CYS A C 1
ATOM 4093 O O . CYS A 1 546 ? -18.362 -20.310 -27.037 1.00 43.00 546 CYS A O 1
ATOM 4095 N N . GLY A 1 547 ? -19.445 -21.710 -25.661 1.00 32.09 547 GLY A N 1
ATOM 4096 C CA . GLY A 1 547 ? -20.463 -22.093 -26.635 1.00 32.09 547 GLY A CA 1
ATOM 4097 C C . GLY A 1 547 ? -21.309 -20.891 -27.057 1.00 32.09 547 GLY A C 1
ATOM 4098 O O . GLY A 1 547 ? -22.131 -20.397 -26.292 1.00 32.09 547 GLY A O 1
ATOM 4099 N N . THR A 1 548 ? -21.145 -20.441 -28.297 1.00 30.48 548 THR A N 1
ATOM 4100 C CA . THR A 1 548 ? -22.245 -19.823 -29.037 1.00 30.48 548 THR A CA 1
ATOM 4101 C C . THR A 1 548 ? -23.238 -20.948 -29.341 1.00 30.48 548 THR A C 1
ATOM 4103 O O . THR A 1 548 ? -22.854 -21.924 -29.993 1.00 30.48 548 THR A O 1
ATOM 4106 N N . PRO A 1 549 ? -24.501 -20.889 -28.881 1.00 29.59 549 PRO A N 1
ATOM 4107 C CA . PRO A 1 549 ? -25.496 -21.846 -29.332 1.00 29.59 549 PRO A CA 1
ATOM 4108 C C . PRO A 1 549 ? -25.623 -21.685 -30.847 1.00 29.59 549 PRO A C 1
ATOM 4110 O O . PRO A 1 549 ? -25.913 -20.590 -31.333 1.00 29.59 549 PRO A O 1
ATOM 4113 N N . ARG A 1 550 ? -25.407 -22.765 -31.605 1.00 26.56 550 ARG A N 1
ATOM 4114 C CA . ARG A 1 550 ? -25.838 -22.834 -33.005 1.00 26.56 550 ARG A CA 1
ATOM 4115 C C . ARG A 1 550 ? -27.337 -22.535 -33.019 1.00 26.56 550 ARG A C 1
ATOM 4117 O O . ARG A 1 550 ? -28.143 -23.364 -32.611 1.00 26.56 550 ARG A O 1
ATOM 4124 N N . SER A 1 551 ? -27.709 -21.328 -33.435 1.00 32.66 551 SER A N 1
ATOM 4125 C CA . SER A 1 551 ? -29.102 -20.908 -33.468 1.00 32.66 551 SER A CA 1
ATOM 4126 C C . SER A 1 551 ? -29.834 -21.639 -34.593 1.00 32.66 551 SER A C 1
ATOM 4128 O O . SER A 1 551 ? -29.792 -21.219 -35.750 1.00 32.66 551 SER A O 1
ATOM 4130 N N . THR A 1 552 ? -30.591 -22.681 -34.266 1.00 28.41 552 THR A N 1
ATOM 4131 C CA . THR A 1 552 ? -31.860 -22.904 -34.962 1.00 28.41 552 THR A CA 1
ATOM 4132 C C . THR A 1 552 ? -32.804 -21.798 -34.497 1.00 28.41 552 THR A C 1
ATOM 4134 O O . THR A 1 552 ? -33.330 -21.836 -33.386 1.00 28.41 552 THR A O 1
ATOM 4137 N N . ARG A 1 553 ? -32.935 -20.744 -35.312 1.00 30.30 553 ARG A N 1
ATOM 4138 C CA . ARG A 1 553 ? -33.831 -19.599 -35.085 1.00 30.30 553 ARG A CA 1
ATOM 4139 C C . ARG A 1 553 ? -35.243 -20.077 -34.703 1.00 30.30 553 ARG A C 1
ATOM 4141 O O . ARG A 1 553 ? -35.969 -20.573 -35.558 1.00 30.30 553 ARG A O 1
ATOM 4148 N N . ARG A 1 554 ? -35.684 -19.790 -33.476 1.00 27.20 554 ARG A N 1
ATOM 4149 C CA . ARG A 1 554 ? -37.089 -19.457 -33.193 1.00 27.20 554 ARG A CA 1
ATOM 4150 C C . ARG A 1 554 ? -37.158 -17.943 -32.994 1.00 27.20 554 ARG A C 1
ATOM 4152 O O . ARG A 1 554 ? -36.495 -17.400 -32.116 1.00 27.20 554 ARG A O 1
ATOM 4159 N N . ARG A 1 555 ? -37.883 -17.250 -33.877 1.00 32.16 555 ARG A N 1
ATOM 4160 C CA . ARG A 1 555 ? -38.120 -15.800 -33.787 1.00 32.16 555 ARG A CA 1
ATOM 4161 C C . ARG A 1 555 ? -38.922 -15.507 -32.510 1.00 32.16 555 ARG A C 1
ATOM 4163 O O . ARG A 1 555 ? -39.957 -16.135 -32.320 1.00 32.16 555 ARG A O 1
ATOM 4170 N N . GLY A 1 556 ? -38.472 -14.550 -31.689 1.00 35.03 556 GLY A N 1
ATOM 4171 C CA . GLY A 1 556 ? -39.333 -13.891 -30.692 1.00 35.03 556 GLY A CA 1
ATOM 4172 C C . GLY A 1 556 ? -38.852 -13.785 -29.237 1.00 35.03 556 GLY A C 1
ATOM 4173 O O . GLY A 1 556 ? -39.663 -13.417 -28.396 1.00 35.03 556 GLY A O 1
ATOM 4174 N N . SER A 1 557 ? -37.593 -14.073 -28.885 1.00 30.00 557 SER A N 1
ATOM 4175 C CA . SER A 1 557 ? -37.131 -13.988 -27.480 1.00 30.00 557 SER A CA 1
ATOM 4176 C C . SER A 1 557 ? -35.867 -13.125 -27.331 1.00 30.00 557 SER A C 1
ATOM 4178 O O . SER A 1 557 ? -34.926 -13.333 -28.099 1.00 30.00 557 SER A O 1
ATOM 4180 N N . PRO A 1 558 ? -35.801 -12.183 -26.364 1.00 37.91 558 PRO A N 1
ATOM 4181 C CA . PRO A 1 558 ? -34.577 -11.440 -26.061 1.00 37.91 558 PRO A CA 1
ATOM 4182 C C . PRO A 1 558 ? -33.432 -12.380 -25.663 1.00 37.91 558 PRO A C 1
ATOM 4184 O O . PRO A 1 558 ? -33.633 -13.315 -24.887 1.00 37.91 558 PRO A O 1
ATOM 4187 N N . TRP A 1 559 ? -32.228 -12.107 -26.169 1.00 37.03 559 TRP A N 1
ATOM 4188 C CA . TRP A 1 559 ? -31.028 -12.946 -26.021 1.00 37.03 559 TRP A CA 1
ATOM 4189 C C . TRP A 1 559 ? -30.606 -13.219 -24.564 1.00 37.03 559 TRP A C 1
ATOM 4191 O O . TRP A 1 559 ? -29.923 -14.203 -24.304 1.00 37.03 559 TRP A O 1
ATOM 4201 N N . TRP A 1 560 ? -31.025 -12.387 -23.607 1.00 36.66 560 TRP A N 1
ATOM 4202 C CA . TRP A 1 560 ? -30.693 -12.539 -22.188 1.00 36.66 560 TRP A CA 1
ATOM 4203 C C . TRP A 1 560 ? -31.552 -13.589 -21.460 1.00 36.66 560 TRP A C 1
ATOM 4205 O O . TRP A 1 560 ? -31.117 -14.136 -20.448 1.00 36.66 560 TRP A O 1
ATOM 4215 N N . LYS A 1 561 ? -32.740 -13.947 -21.976 1.00 30.00 561 LYS A N 1
ATOM 4216 C CA . LYS A 1 561 ? -33.627 -14.933 -21.321 1.00 30.00 561 LYS A CA 1
ATOM 4217 C C . LYS A 1 561 ? -33.086 -16.366 -21.353 1.00 30.00 561 LYS A C 1
ATOM 4219 O O . LYS A 1 561 ? -33.508 -17.182 -20.544 1.00 30.00 561 LYS A O 1
ATOM 4224 N N . SER A 1 562 ? -32.131 -16.680 -22.231 1.00 34.91 562 SER A N 1
ATOM 4225 C CA . SER A 1 562 ? -31.484 -18.001 -22.271 1.00 34.91 562 SER A CA 1
ATOM 4226 C C . SER A 1 562 ? -30.423 -18.212 -21.182 1.00 34.91 562 SER A C 1
ATOM 4228 O O . SER A 1 562 ? -29.806 -19.272 -21.154 1.00 34.91 562 SER A O 1
ATOM 4230 N N . TRP A 1 563 ? -30.179 -17.212 -20.327 1.00 33.16 563 TRP A N 1
ATOM 4231 C CA . TRP A 1 563 ? -29.105 -17.213 -19.325 1.00 33.16 563 TRP A CA 1
ATOM 4232 C C . TRP A 1 563 ? -29.599 -17.253 -17.869 1.00 33.16 563 TRP A C 1
ATOM 4234 O O . TRP A 1 563 ? -28.777 -17.260 -16.957 1.00 33.16 563 TRP A O 1
ATOM 4244 N N . MET A 1 564 ? -30.914 -17.311 -17.624 1.00 25.97 564 MET A N 1
ATOM 4245 C CA . MET A 1 564 ? -31.449 -17.502 -16.269 1.00 25.97 564 MET A CA 1
ATOM 4246 C C . MET A 1 564 ? -31.477 -18.997 -15.897 1.00 25.97 564 MET A C 1
ATOM 4248 O O . MET A 1 564 ? -32.006 -19.797 -16.675 1.00 25.97 564 MET A O 1
ATOM 4252 N N . PRO A 1 565 ? -30.959 -19.404 -14.721 1.00 29.50 565 PRO A N 1
ATOM 4253 C CA . PRO A 1 565 ? -31.150 -20.760 -14.224 1.00 29.50 565 PRO A CA 1
ATOM 4254 C C . PRO A 1 565 ? -32.638 -21.012 -13.944 1.00 29.50 565 PRO A C 1
ATOM 4256 O O . PRO A 1 565 ? -33.324 -20.169 -13.367 1.00 29.50 565 PRO A O 1
ATOM 4259 N N . SER A 1 566 ? -33.148 -22.176 -14.352 1.00 29.44 566 SER A N 1
ATOM 4260 C CA . SER A 1 566 ? -34.499 -22.613 -13.971 1.00 29.44 566 SER A CA 1
ATOM 4261 C C . SER A 1 566 ? -34.548 -22.919 -12.465 1.00 29.44 566 SER A C 1
ATOM 4263 O O . SER A 1 566 ? -33.564 -23.445 -11.939 1.00 29.44 566 SER A O 1
ATOM 4265 N N . PRO A 1 567 ? -35.658 -22.629 -11.759 1.00 29.92 567 PRO A N 1
ATOM 4266 C CA . PRO A 1 567 ? -35.785 -22.987 -10.350 1.00 29.92 567 PRO A CA 1
ATOM 4267 C C . PRO A 1 567 ? -35.720 -24.517 -10.179 1.00 29.92 567 PRO A C 1
ATOM 4269 O O . PRO A 1 567 ? -36.228 -25.247 -11.037 1.00 29.92 567 PRO A O 1
ATOM 4272 N N . PRO A 1 568 ? -35.095 -25.029 -9.104 1.00 30.28 568 PRO A N 1
ATOM 4273 C CA . PRO A 1 568 ? -34.951 -26.465 -8.904 1.00 30.28 568 PRO A CA 1
ATOM 4274 C C . PRO A 1 568 ? -36.317 -27.121 -8.663 1.00 30.28 568 PRO A C 1
ATOM 4276 O O . PRO A 1 568 ? -37.114 -26.656 -7.848 1.00 30.28 568 PRO A O 1
ATOM 4279 N N . ALA A 1 569 ? -36.583 -28.220 -9.373 1.00 28.25 569 ALA A N 1
ATOM 4280 C CA . ALA A 1 569 ? -37.747 -29.067 -9.132 1.00 28.25 569 ALA A CA 1
ATOM 4281 C C . ALA A 1 569 ? -37.601 -29.829 -7.793 1.00 28.25 569 ALA A C 1
ATOM 4283 O O . ALA A 1 569 ? -36.473 -30.150 -7.405 1.00 28.25 569 ALA A O 1
ATOM 4284 N N . PRO A 1 570 ? -38.700 -30.161 -7.086 1.00 28.97 570 PRO A N 1
ATOM 4285 C CA . PRO A 1 570 ? -38.627 -30.790 -5.769 1.00 28.97 570 PRO A CA 1
ATOM 4286 C C . PRO A 1 570 ? -38.067 -32.212 -5.883 1.00 28.97 570 PRO A C 1
ATOM 4288 O O . PRO A 1 570 ? -38.559 -33.020 -6.676 1.00 28.97 570 PRO A O 1
ATOM 4291 N N . SER A 1 571 ? -37.051 -32.536 -5.084 1.00 28.75 571 SER A N 1
ATOM 4292 C CA . SER A 1 571 ? -36.468 -33.875 -5.041 1.00 28.75 571 SER A CA 1
ATOM 4293 C C . SER A 1 571 ? -37.434 -34.868 -4.388 1.00 28.75 571 SER A C 1
ATOM 4295 O O . SER A 1 571 ? -37.909 -34.687 -3.268 1.00 28.75 571 SER A O 1
ATOM 4297 N N . ARG A 1 572 ? -37.725 -35.956 -5.110 1.00 26.91 572 ARG A N 1
ATOM 4298 C CA . ARG A 1 572 ? -38.375 -37.148 -4.559 1.00 26.91 572 ARG A CA 1
ATOM 4299 C C . ARG A 1 572 ? -37.392 -37.860 -3.633 1.00 26.91 572 ARG A C 1
ATOM 4301 O O . ARG A 1 572 ? -36.242 -38.084 -4.002 1.00 26.91 572 ARG A O 1
ATOM 4308 N N . GLY A 1 573 ? -37.861 -38.187 -2.433 1.00 24.39 573 GLY A N 1
ATOM 4309 C CA . GLY A 1 573 ? -37.082 -38.860 -1.406 1.00 24.39 573 GLY A CA 1
ATOM 4310 C C . GLY A 1 573 ? -36.653 -40.272 -1.799 1.00 24.39 573 GLY A C 1
ATOM 4311 O O . GLY A 1 573 ? -37.389 -41.004 -2.457 1.00 24.39 573 GLY A O 1
ATOM 4312 N N . CYS A 1 574 ? -35.474 -40.657 -1.318 1.00 22.75 574 CYS A N 1
ATOM 4313 C CA . CYS A 1 574 ? -35.083 -42.048 -1.160 1.00 22.75 574 CYS A CA 1
ATOM 4314 C C . CYS A 1 574 ? -34.352 -42.186 0.180 1.00 22.75 574 CYS A C 1
ATOM 4316 O O . CYS A 1 574 ? -33.291 -41.609 0.403 1.00 22.75 574 CYS A O 1
ATOM 4318 N N . THR A 1 575 ? -34.986 -42.914 1.090 1.00 25.17 575 THR A N 1
ATOM 4319 C CA . THR A 1 575 ? -34.495 -43.320 2.405 1.00 25.17 575 THR A CA 1
ATOM 4320 C C . THR A 1 575 ? -33.458 -44.435 2.285 1.00 25.17 575 THR A C 1
ATOM 4322 O O . THR A 1 575 ? -33.755 -45.455 1.668 1.00 25.17 575 THR A O 1
ATOM 4325 N N . SER A 1 576 ? -32.323 -44.325 2.979 1.00 25.97 576 SER A N 1
ATOM 4326 C CA . SER A 1 576 ? -31.651 -45.496 3.565 1.00 25.97 576 SER A CA 1
ATOM 4327 C C . SER A 1 576 ? -30.673 -45.094 4.671 1.00 25.97 576 SER A C 1
ATOM 4329 O O . SER A 1 576 ? -29.793 -44.258 4.490 1.00 25.97 576 SER A O 1
ATOM 4331 N N . SER A 1 577 ? -30.866 -45.725 5.822 1.00 23.23 577 SER A N 1
ATOM 4332 C CA . SER A 1 577 ? -30.115 -45.668 7.075 1.00 23.23 577 SER A CA 1
ATOM 4333 C C . SER A 1 577 ? -28.635 -46.063 6.969 1.00 23.23 577 SER A C 1
ATOM 4335 O O . SER A 1 577 ? -28.349 -47.072 6.332 1.00 23.23 577 SER A O 1
ATOM 4337 N N . ALA A 1 578 ? -27.744 -45.405 7.730 1.00 24.48 578 ALA A N 1
ATOM 4338 C CA . ALA A 1 578 ? -26.883 -46.057 8.739 1.00 24.48 578 ALA A CA 1
ATOM 4339 C C . ALA A 1 578 ? -25.851 -45.102 9.394 1.00 24.48 578 ALA A C 1
ATOM 4341 O O . ALA A 1 578 ? -24.926 -44.621 8.755 1.00 24.48 578 ALA A O 1
ATOM 4342 N N . ARG A 1 579 ? -26.009 -44.946 10.717 1.00 23.42 579 ARG A N 1
ATOM 4343 C CA . ARG A 1 579 ? -25.001 -44.884 11.801 1.00 23.42 579 ARG A CA 1
ATOM 4344 C C . ARG A 1 579 ? -23.812 -43.906 11.711 1.00 23.42 579 ARG A C 1
ATOM 4346 O O . ARG A 1 579 ? -22.800 -44.133 11.063 1.00 23.42 579 ARG A O 1
ATOM 4353 N N . THR A 1 580 ? -23.903 -42.918 12.594 1.00 25.47 580 THR A N 1
ATOM 4354 C CA . THR A 1 580 ? -22.873 -42.020 13.130 1.00 25.47 580 THR A CA 1
ATOM 4355 C C . THR A 1 580 ? -21.742 -42.729 13.895 1.00 25.47 580 THR A C 1
ATOM 4357 O O . THR A 1 580 ? -22.010 -43.469 14.844 1.00 25.47 580 THR A O 1
ATOM 4360 N N . ARG A 1 581 ? -20.482 -42.384 13.585 1.00 22.59 581 ARG A N 1
ATOM 4361 C CA . ARG A 1 581 ? -19.342 -42.345 14.529 1.00 22.59 581 ARG A CA 1
ATOM 4362 C C . ARG A 1 581 ? -18.384 -41.193 14.152 1.00 22.59 581 ARG A C 1
ATOM 4364 O O . ARG A 1 581 ? -18.086 -41.058 12.968 1.00 22.59 581 ARG A O 1
ATOM 4371 N N . PRO A 1 582 ? -17.899 -40.381 15.112 1.00 26.02 582 PRO A N 1
ATOM 4372 C CA . PRO A 1 582 ? -16.980 -39.272 14.851 1.00 26.02 582 PRO A CA 1
ATOM 4373 C C . PRO A 1 582 ? -15.507 -39.721 14.850 1.00 26.02 582 PRO A C 1
ATOM 4375 O O . PRO A 1 582 ? -15.113 -40.595 15.623 1.00 26.02 582 PRO A O 1
ATOM 4378 N N . CYS A 1 583 ? -14.690 -39.098 13.996 1.00 20.92 583 CYS A N 1
ATOM 4379 C CA . CYS A 1 583 ? -13.240 -39.298 13.912 1.00 20.92 583 CYS A CA 1
ATOM 4380 C C . CYS A 1 583 ? -12.511 -38.159 14.662 1.00 20.92 583 CYS A C 1
ATOM 4382 O O . CYS A 1 583 ? -12.900 -37.003 14.487 1.00 20.92 583 CYS A O 1
ATOM 4384 N N . PRO A 1 584 ? -11.491 -38.437 15.502 1.00 25.59 584 PRO A N 1
ATOM 4385 C CA . PRO A 1 584 ? -10.894 -37.436 16.382 1.00 25.59 584 PRO A CA 1
ATOM 4386 C C . PRO A 1 584 ? -9.789 -36.612 15.706 1.00 25.59 584 PRO A C 1
ATOM 4388 O O . PRO A 1 584 ? -9.018 -37.100 14.879 1.00 25.59 584 PRO A O 1
ATOM 4391 N N . THR A 1 585 ? -9.696 -35.358 16.138 1.00 24.36 585 THR A N 1
ATOM 4392 C CA . THR A 1 585 ? -8.647 -34.377 15.854 1.00 24.36 585 THR A CA 1
ATOM 4393 C C . THR A 1 585 ? -7.300 -34.793 16.465 1.00 24.36 585 THR A C 1
ATOM 4395 O O . THR A 1 585 ? -7.224 -35.176 17.632 1.00 24.36 585 THR A O 1
ATOM 4398 N N . ARG A 1 586 ? -6.206 -34.684 15.696 1.00 22.62 586 ARG A N 1
ATOM 4399 C CA . ARG A 1 586 ? -4.825 -34.769 16.207 1.00 22.62 586 ARG A CA 1
ATOM 4400 C C . ARG A 1 586 ? -4.068 -33.474 15.922 1.00 22.62 586 ARG A C 1
ATOM 4402 O O . ARG A 1 586 ? -3.769 -33.146 14.780 1.00 22.62 586 ARG A O 1
ATOM 4409 N N . THR A 1 587 ? -3.749 -32.780 17.005 1.00 22.38 587 THR A N 1
ATOM 4410 C CA . THR A 1 587 ? -2.769 -31.697 17.129 1.00 22.38 587 THR A CA 1
ATOM 4411 C C . THR A 1 587 ? -1.347 -32.226 16.926 1.00 22.38 587 THR A C 1
ATOM 4413 O O . THR A 1 587 ? -0.980 -33.226 17.543 1.00 22.38 587 THR A O 1
ATOM 4416 N N . TRP A 1 588 ? -0.534 -31.538 16.122 1.00 21.64 588 TRP A N 1
ATOM 4417 C CA . TRP A 1 588 ? 0.900 -31.810 15.980 1.00 21.64 588 TRP A CA 1
ATOM 4418 C C . TRP A 1 588 ? 1.723 -30.748 16.710 1.00 21.64 588 TRP A C 1
ATOM 4420 O O . TRP A 1 588 ? 1.669 -29.564 16.391 1.00 21.64 588 TRP A O 1
ATOM 4430 N N . THR A 1 589 ? 2.503 -31.199 17.687 1.00 21.94 589 THR A N 1
ATOM 4431 C CA . THR A 1 589 ? 3.592 -30.466 18.343 1.00 21.94 589 THR A CA 1
ATOM 4432 C C . THR A 1 589 ? 4.929 -30.893 17.739 1.00 21.94 589 THR A C 1
ATOM 4434 O O . THR A 1 589 ? 5.212 -32.088 17.678 1.00 21.94 589 THR A O 1
ATOM 4437 N N . MET A 1 590 ? 5.760 -29.929 17.342 1.00 21.03 590 MET A N 1
ATOM 4438 C CA . MET A 1 590 ? 7.152 -30.125 16.913 1.00 21.03 590 MET A CA 1
ATOM 4439 C C . MET A 1 590 ? 8.126 -30.023 18.099 1.00 21.03 590 MET A C 1
ATOM 4441 O O . MET A 1 590 ? 8.004 -29.092 18.898 1.00 21.03 590 MET A O 1
ATOM 4445 N N . PRO A 1 591 ? 9.154 -30.886 18.160 1.00 24.72 591 PRO A N 1
ATOM 4446 C CA . PRO A 1 591 ? 10.439 -30.538 18.760 1.00 24.72 591 PRO A CA 1
ATOM 4447 C C . PRO A 1 591 ? 11.591 -30.664 17.744 1.00 24.72 591 PRO A C 1
ATOM 4449 O O . PRO A 1 591 ? 11.600 -31.553 16.896 1.00 24.72 591 PRO A O 1
ATOM 4452 N N . GLY A 1 592 ? 12.558 -29.745 17.825 1.00 21.69 592 GLY A N 1
ATOM 4453 C CA . GLY A 1 592 ? 13.683 -29.632 16.889 1.00 21.69 592 GLY A CA 1
ATOM 4454 C C . GLY A 1 592 ? 14.976 -30.367 17.278 1.00 21.69 592 GLY A C 1
ATOM 4455 O O . GLY A 1 592 ? 15.019 -31.055 18.297 1.00 21.69 592 GLY A O 1
ATOM 4456 N N . ARG A 1 593 ? 16.024 -30.054 16.481 1.00 21.81 593 ARG A N 1
ATOM 4457 C CA . ARG A 1 593 ? 17.493 -30.332 16.560 1.00 21.81 593 ARG A CA 1
ATOM 4458 C C . ARG A 1 593 ? 18.052 -31.491 15.670 1.00 21.81 593 ARG A C 1
ATOM 4460 O O . ARG A 1 593 ? 17.263 -32.327 15.255 1.00 21.81 593 ARG A O 1
ATOM 4467 N N . PRO A 1 594 ? 19.347 -31.458 15.232 1.00 31.02 594 PRO A N 1
ATOM 4468 C CA . PRO A 1 594 ? 19.731 -31.193 13.820 1.00 31.02 594 PRO A CA 1
ATOM 4469 C C . PRO A 1 594 ? 20.724 -32.195 13.133 1.00 31.02 594 PRO A C 1
ATOM 4471 O O . PRO A 1 594 ? 21.387 -32.957 13.826 1.00 31.02 594 PRO A O 1
ATOM 4474 N N . TRP A 1 595 ? 20.921 -32.025 11.797 1.00 20.97 595 TRP A N 1
ATOM 4475 C CA . TRP A 1 595 ? 22.080 -32.407 10.910 1.00 20.97 595 TRP A CA 1
ATOM 4476 C C . TRP A 1 595 ? 22.314 -33.915 10.575 1.00 20.97 595 TRP A C 1
ATOM 4478 O O . TRP A 1 595 ? 21.783 -34.734 11.317 1.00 20.97 595 TRP A O 1
ATOM 4488 N N . PRO A 1 596 ? 23.108 -34.352 9.538 1.00 30.17 596 PRO A N 1
ATOM 4489 C CA . PRO A 1 596 ? 23.890 -33.654 8.481 1.00 30.17 596 PRO A CA 1
ATOM 4490 C C . PRO A 1 596 ? 23.857 -34.260 7.023 1.00 30.17 596 PRO A C 1
ATOM 4492 O O . PRO A 1 596 ? 23.318 -35.330 6.770 1.00 30.17 596 PRO A O 1
ATOM 4495 N N . SER A 1 597 ? 24.497 -33.532 6.087 1.00 22.53 597 SER A N 1
ATOM 4496 C CA . SER A 1 597 ? 25.340 -33.907 4.912 1.00 22.53 597 SER A CA 1
ATOM 4497 C C . SER A 1 597 ? 25.149 -35.190 4.058 1.00 22.53 597 SER A C 1
ATOM 4499 O O . SER A 1 597 ? 25.263 -36.309 4.544 1.00 22.53 597 SER A O 1
ATOM 4501 N N . SER A 1 598 ? 25.101 -34.964 2.733 1.00 22.86 598 SER A N 1
ATOM 4502 C CA . SER A 1 598 ? 25.714 -35.713 1.606 1.00 22.86 598 SER A CA 1
ATOM 4503 C C . SER A 1 598 ? 25.798 -37.251 1.632 1.00 22.86 598 SER A C 1
ATOM 4505 O O . SER A 1 598 ? 26.603 -37.818 2.365 1.00 22.86 598 SER A O 1
ATOM 4507 N N . SER A 1 599 ? 25.152 -37.915 0.665 1.00 22.52 599 SER A N 1
ATOM 4508 C CA . SER A 1 599 ? 25.807 -38.881 -0.246 1.00 22.52 599 SER A CA 1
ATOM 4509 C C . SER A 1 599 ? 24.844 -39.430 -1.311 1.00 22.52 599 SER A C 1
ATOM 4511 O O . SER A 1 599 ? 23.719 -39.839 -1.049 1.00 22.52 599 SER A O 1
ATOM 4513 N N . THR A 1 600 ? 25.353 -39.402 -2.538 1.00 20.92 600 THR A N 1
ATOM 4514 C CA . THR A 1 600 ? 25.049 -40.212 -3.724 1.00 20.92 600 THR A CA 1
ATOM 4515 C C . THR A 1 600 ? 24.591 -41.639 -3.428 1.00 20.92 600 THR A C 1
ATOM 4517 O O . THR A 1 600 ? 25.323 -42.333 -2.743 1.00 20.92 600 THR A O 1
ATOM 4520 N N . TRP A 1 601 ? 23.528 -42.133 -4.082 1.00 20.55 601 TRP A N 1
ATOM 4521 C CA . TRP A 1 601 ? 23.437 -43.532 -4.542 1.00 20.55 601 TRP A CA 1
ATOM 4522 C C . TRP A 1 601 ? 22.544 -43.669 -5.785 1.00 20.55 601 TRP A C 1
ATOM 4524 O O . TRP A 1 601 ? 21.481 -43.065 -5.908 1.00 20.55 601 TRP A O 1
ATOM 4534 N N . TRP A 1 602 ? 23.048 -44.471 -6.719 1.00 18.50 602 TRP A N 1
ATOM 4535 C CA . TRP A 1 602 ? 22.452 -44.893 -7.981 1.00 18.50 602 TRP A CA 1
ATOM 4536 C C . TRP A 1 602 ? 21.245 -45.825 -7.788 1.00 18.50 602 TRP A C 1
ATOM 4538 O O . TRP A 1 602 ? 21.295 -46.732 -6.960 1.00 18.50 602 TRP A O 1
ATOM 4548 N N . CYS A 1 603 ? 20.262 -45.751 -8.692 1.00 20.95 603 CYS A N 1
ATOM 4549 C CA . CYS A 1 603 ? 19.579 -46.953 -9.174 1.00 20.95 603 CYS A CA 1
ATOM 4550 C C . CYS A 1 603 ? 19.128 -46.809 -10.633 1.00 20.95 603 CYS A C 1
ATOM 4552 O O . CYS A 1 603 ? 18.484 -45.841 -11.027 1.00 20.95 603 CYS A O 1
ATOM 4554 N N . ARG A 1 604 ? 19.520 -47.809 -11.428 1.00 20.33 604 ARG A N 1
ATOM 4555 C CA . ARG A 1 604 ? 19.175 -48.036 -12.834 1.00 20.33 604 ARG A CA 1
ATOM 4556 C C . ARG A 1 604 ? 17.718 -48.485 -12.960 1.00 20.33 604 ARG A C 1
ATOM 4558 O O . ARG A 1 604 ? 17.299 -49.361 -12.214 1.00 20.33 604 ARG A O 1
ATOM 4565 N N . THR A 1 605 ? 17.026 -48.067 -14.016 1.00 23.91 605 THR A N 1
ATOM 4566 C CA . THR A 1 605 ? 16.457 -49.011 -15.000 1.00 23.91 605 THR A CA 1
ATOM 4567 C C . THR A 1 605 ? 16.076 -48.294 -16.296 1.00 23.91 605 THR A C 1
ATOM 4569 O O . THR A 1 605 ? 15.687 -47.133 -16.314 1.00 23.91 605 THR A O 1
ATOM 4572 N N . CYS A 1 606 ? 16.324 -49.007 -17.390 1.00 21.45 606 CYS A N 1
ATOM 4573 C CA . CYS A 1 606 ? 16.345 -48.571 -18.778 1.00 21.45 606 CYS A CA 1
ATOM 4574 C C . CYS A 1 606 ? 14.962 -48.240 -19.351 1.00 21.45 606 CYS A C 1
ATOM 4576 O O . CYS A 1 606 ? 13.995 -48.919 -19.020 1.00 21.45 606 CYS A O 1
ATOM 4578 N N . SER A 1 607 ? 14.919 -47.321 -20.323 1.00 23.27 607 SER A N 1
ATOM 4579 C CA . SER A 1 607 ? 14.440 -47.571 -21.700 1.00 23.27 607 SER A CA 1
ATOM 4580 C C . SER A 1 607 ? 14.621 -46.307 -22.552 1.00 23.27 607 SER A C 1
ATOM 4582 O O . SER A 1 607 ? 13.911 -45.324 -22.378 1.00 23.27 607 SER A O 1
ATOM 4584 N N . SER A 1 608 ? 15.577 -46.334 -23.479 1.00 23.48 608 SER A N 1
ATOM 4585 C CA . SER A 1 608 ? 15.681 -45.395 -24.609 1.00 23.48 608 SER A CA 1
ATOM 4586 C C . SER A 1 608 ? 15.317 -46.135 -25.899 1.00 23.48 608 SER A C 1
ATOM 4588 O O . SER A 1 608 ? 15.393 -47.364 -25.935 1.00 23.48 608 SER A O 1
ATOM 4590 N N . PRO A 1 609 ? 15.085 -45.403 -26.997 1.00 28.20 609 PRO A N 1
ATOM 4591 C CA . PRO A 1 609 ? 15.950 -45.636 -28.150 1.00 28.20 609 PRO A CA 1
ATOM 4592 C C . PRO A 1 609 ? 16.582 -44.339 -28.683 1.00 28.20 609 PRO A C 1
ATOM 4594 O O . PRO A 1 609 ? 15.953 -43.288 -28.755 1.00 28.20 609 PRO A O 1
ATOM 4597 N N . ARG A 1 610 ? 17.870 -44.450 -29.027 1.00 25.64 610 ARG A N 1
ATOM 4598 C CA . ARG A 1 610 ? 18.747 -43.423 -29.621 1.00 25.64 610 ARG A CA 1
ATOM 4599 C C . ARG A 1 610 ? 18.423 -43.162 -31.106 1.00 25.64 610 ARG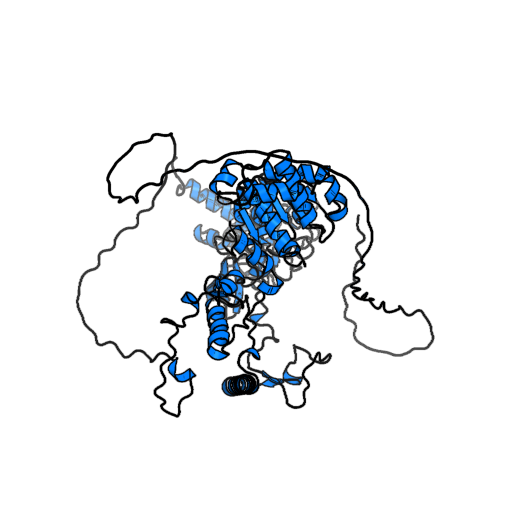 A C 1
ATOM 4601 O O . ARG A 1 610 ? 17.952 -44.085 -31.765 1.00 25.64 610 ARG A O 1
ATOM 4608 N N . PRO A 1 611 ? 18.842 -42.014 -31.678 1.00 29.17 611 PRO A N 1
ATOM 4609 C CA . PRO A 1 611 ? 19.167 -41.886 -33.099 1.00 29.17 611 PRO A CA 1
ATOM 4610 C C . PRO A 1 611 ? 20.677 -42.134 -33.360 1.00 29.17 611 PRO A C 1
ATOM 4612 O O . PRO A 1 611 ? 21.486 -41.989 -32.434 1.00 29.17 611 PRO A O 1
ATOM 4615 N N . PRO A 1 612 ? 21.102 -42.494 -34.589 1.00 34.97 612 PRO A N 1
ATOM 4616 C CA . PRO A 1 612 ? 22.510 -42.715 -34.904 1.00 34.97 612 PRO A CA 1
ATOM 4617 C C . PRO A 1 612 ? 23.207 -41.480 -35.518 1.00 34.97 612 PRO A C 1
ATOM 4619 O O . PRO A 1 612 ? 22.729 -40.879 -36.473 1.00 34.97 612 PRO A O 1
ATOM 4622 N N . SER A 1 613 ? 24.352 -41.144 -34.913 1.00 26.31 613 SER A N 1
ATOM 4623 C CA . SER A 1 613 ? 25.673 -40.805 -35.489 1.00 26.31 613 SER A CA 1
ATOM 4624 C C . SER A 1 613 ? 25.826 -40.055 -36.829 1.00 26.31 613 SER A C 1
ATOM 4626 O O . SER A 1 613 ? 25.472 -40.560 -37.891 1.00 26.31 613 SER A O 1
ATOM 4628 N N . SER A 1 614 ? 26.584 -38.950 -36.763 1.00 27.12 614 SER A N 1
ATOM 4629 C CA . SER A 1 614 ? 27.393 -38.333 -37.838 1.00 27.12 614 SER A CA 1
ATOM 4630 C C . SER A 1 614 ? 28.524 -39.260 -38.346 1.00 27.12 614 SER A C 1
ATOM 4632 O O . SER A 1 614 ? 28.811 -40.262 -37.685 1.00 27.12 614 SER A O 1
ATOM 4634 N N . PRO A 1 615 ? 29.246 -38.917 -39.442 1.00 36.50 615 PRO A N 1
ATOM 4635 C CA . PRO A 1 615 ? 30.541 -38.241 -39.225 1.00 36.50 615 PRO A CA 1
ATOM 4636 C C . PRO A 1 615 ? 31.040 -37.262 -40.324 1.00 36.50 615 PRO A C 1
ATOM 4638 O O . PRO A 1 615 ? 30.796 -37.428 -41.509 1.00 36.50 615 PRO A O 1
ATOM 4641 N N . MET A 1 616 ? 31.823 -36.281 -39.847 1.00 23.62 616 MET A N 1
ATOM 4642 C CA . MET A 1 616 ? 33.067 -35.689 -40.393 1.00 23.62 616 MET A CA 1
ATOM 4643 C C . MET A 1 616 ? 33.193 -35.269 -41.874 1.00 23.62 616 MET A C 1
ATOM 4645 O O . MET A 1 616 ? 33.279 -36.104 -42.763 1.00 23.62 616 MET A O 1
ATOM 4649 N N . SER A 1 617 ? 33.545 -33.990 -42.083 1.00 24.28 617 SER A N 1
ATOM 4650 C CA . SER A 1 617 ? 34.698 -33.622 -42.928 1.00 24.28 617 SER A CA 1
ATOM 4651 C C . SER A 1 617 ? 35.251 -32.234 -42.574 1.00 24.28 617 SER A C 1
ATOM 4653 O O . SER A 1 617 ? 34.549 -31.226 -42.613 1.00 24.28 617 SER A O 1
ATOM 4655 N N . SER A 1 618 ? 36.534 -32.210 -42.232 1.00 23.05 618 SER A N 1
ATOM 4656 C CA . SER A 1 618 ? 37.414 -31.060 -42.026 1.00 23.05 618 SER A CA 1
ATOM 4657 C C . SER A 1 618 ? 37.857 -30.411 -43.342 1.00 23.05 618 SER A C 1
ATOM 4659 O O . SER A 1 618 ? 38.203 -31.145 -44.259 1.00 23.05 618 SER A O 1
ATOM 4661 N N . CYS A 1 619 ? 38.013 -29.080 -43.383 1.00 22.34 619 CYS A N 1
ATOM 4662 C CA . CYS A 1 619 ? 39.024 -28.414 -44.220 1.00 22.34 619 CYS A CA 1
ATOM 4663 C C . CYS A 1 619 ? 39.346 -26.987 -43.714 1.00 22.34 619 CYS A C 1
ATOM 4665 O O . CYS A 1 619 ? 38.476 -26.135 -43.565 1.00 22.34 619 CYS A O 1
ATOM 4667 N N . ARG A 1 620 ? 40.635 -26.737 -43.477 1.00 21.64 620 ARG A N 1
ATOM 4668 C CA . ARG A 1 620 ? 41.360 -25.450 -43.335 1.00 21.64 620 ARG A CA 1
ATOM 4669 C C . ARG A 1 620 ? 42.619 -25.592 -44.236 1.00 21.64 620 ARG A C 1
ATOM 4671 O O . ARG A 1 620 ? 42.971 -26.738 -44.509 1.00 21.64 620 ARG A O 1
ATOM 4678 N N . PRO A 1 621 ? 43.454 -24.562 -44.510 1.00 40.50 621 PRO A N 1
ATOM 4679 C CA . PRO A 1 621 ? 43.226 -23.119 -44.730 1.00 40.50 621 PRO A CA 1
ATOM 4680 C C . PRO A 1 621 ? 44.111 -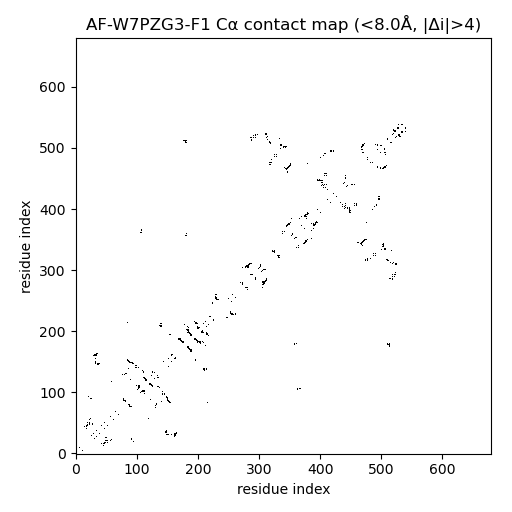22.498 -45.876 1.00 40.50 621 PRO A C 1
ATOM 4682 O O . PRO A 1 621 ? 44.931 -23.194 -46.465 1.00 40.50 621 PRO A O 1
ATOM 4685 N N . ARG A 1 622 ? 44.052 -21.147 -46.025 1.00 25.72 622 ARG A N 1
ATOM 4686 C CA . ARG A 1 622 ? 45.092 -20.171 -46.515 1.00 25.72 622 ARG A CA 1
ATOM 4687 C C . ARG A 1 622 ? 45.258 -19.912 -48.049 1.00 25.72 622 ARG A C 1
ATOM 4689 O O . ARG A 1 622 ? 44.900 -20.771 -48.835 1.00 25.72 622 ARG A O 1
ATOM 4696 N N . PRO A 1 623 ? 45.949 -18.821 -48.496 1.00 41.16 623 PRO A N 1
ATOM 4697 C CA . PRO A 1 623 ? 45.824 -17.392 -48.122 1.00 41.16 623 PRO A CA 1
ATOM 4698 C C . PRO A 1 623 ? 46.037 -16.368 -49.294 1.00 41.16 623 PRO A C 1
ATOM 4700 O O . PRO A 1 623 ? 46.714 -16.647 -50.274 1.00 41.16 623 PRO A O 1
ATOM 4703 N N . GLY A 1 624 ? 45.637 -15.104 -49.075 1.00 23.62 624 GLY A N 1
ATOM 4704 C CA . GLY A 1 624 ? 46.462 -13.915 -49.384 1.00 23.62 624 GLY A CA 1
ATOM 4705 C C . GLY A 1 624 ? 46.290 -13.170 -50.722 1.00 23.62 624 GLY A C 1
ATOM 4706 O O . GLY A 1 624 ? 46.630 -13.685 -51.776 1.00 23.62 624 GLY A O 1
ATOM 4707 N N . ARG A 1 625 ? 45.990 -11.860 -50.647 1.00 25.20 625 ARG A N 1
ATOM 4708 C CA . ARG A 1 625 ? 46.941 -10.773 -50.987 1.00 25.20 625 ARG A CA 1
ATOM 4709 C C . ARG A 1 625 ? 46.402 -9.386 -50.602 1.00 25.20 625 ARG A C 1
ATOM 4711 O O . ARG A 1 625 ? 45.209 -9.124 -50.633 1.00 25.20 625 ARG A O 1
ATOM 4718 N N . ARG A 1 626 ? 47.346 -8.541 -50.177 1.00 24.75 626 ARG A N 1
ATOM 4719 C CA . ARG A 1 626 ? 47.232 -7.157 -49.682 1.00 24.75 626 ARG A CA 1
ATOM 4720 C C . ARG A 1 626 ? 47.285 -6.117 -50.813 1.00 24.75 626 ARG A C 1
ATOM 4722 O O . ARG A 1 626 ? 47.918 -6.402 -51.826 1.00 24.75 626 ARG A O 1
ATOM 4729 N N . ARG A 1 627 ? 46.845 -4.891 -50.463 1.00 25.48 627 ARG A N 1
ATOM 4730 C CA . ARG A 1 627 ? 47.296 -3.513 -50.841 1.00 25.48 627 ARG A CA 1
ATOM 4731 C C . ARG A 1 627 ? 46.128 -2.672 -51.399 1.00 25.48 627 ARG A C 1
ATOM 4733 O O . ARG A 1 627 ? 45.345 -3.222 -52.149 1.00 25.48 627 ARG A O 1
ATOM 4740 N N . THR A 1 628 ? 45.924 -1.374 -51.143 1.00 25.12 628 THR A N 1
ATOM 4741 C CA . THR A 1 628 ? 46.495 -0.329 -50.258 1.00 25.12 628 THR A CA 1
ATOM 4742 C C . THR A 1 628 ? 45.590 0.916 -50.363 1.00 25.12 628 THR A C 1
ATOM 4744 O O . THR A 1 628 ? 45.128 1.202 -51.458 1.00 25.12 628 THR A O 1
ATOM 4747 N N . ALA A 1 629 ? 45.501 1.675 -49.261 1.00 24.00 629 ALA A N 1
ATOM 4748 C CA . ALA A 1 629 ? 45.419 3.145 -49.148 1.00 24.00 629 ALA A CA 1
ATOM 4749 C C . ALA A 1 629 ? 44.169 3.958 -49.582 1.00 24.00 629 ALA A C 1
ATOM 4751 O O . ALA A 1 629 ? 43.684 3.846 -50.701 1.00 24.00 629 ALA A O 1
ATOM 4752 N N . ALA A 1 630 ? 43.830 4.898 -48.678 1.00 24.33 630 ALA A N 1
ATOM 4753 C CA . ALA A 1 630 ? 43.316 6.271 -48.857 1.00 24.33 630 ALA A CA 1
ATOM 4754 C C . ALA A 1 630 ? 41.941 6.580 -48.214 1.00 24.33 630 ALA A C 1
ATOM 4756 O O . ALA A 1 630 ? 40.894 6.123 -48.660 1.00 24.33 630 ALA A O 1
ATOM 4757 N N . SER A 1 631 ? 41.981 7.429 -47.183 1.00 22.97 631 SER A N 1
ATOM 4758 C CA . SER A 1 631 ? 40.882 8.260 -46.644 1.00 22.97 631 SER A CA 1
ATOM 4759 C C . SER A 1 631 ? 41.118 9.726 -47.104 1.00 22.97 631 SER A C 1
ATOM 4761 O O . SER A 1 631 ? 42.219 9.968 -47.611 1.00 22.97 631 SER A O 1
ATOM 4763 N N . PRO A 1 632 ? 40.254 10.749 -46.855 1.00 38.94 632 PRO A N 1
ATOM 4764 C CA . PRO A 1 632 ? 38.898 10.757 -46.263 1.00 38.94 632 PRO A CA 1
ATOM 4765 C C . PRO A 1 632 ? 37.855 11.733 -46.914 1.00 38.94 632 PRO A C 1
ATOM 4767 O O . PRO A 1 632 ? 38.230 12.796 -47.387 1.00 38.94 632 PRO A O 1
ATOM 4770 N N . THR A 1 633 ? 36.543 11.429 -46.764 1.00 23.75 633 THR A N 1
ATOM 4771 C CA . THR A 1 633 ? 35.332 12.332 -46.706 1.00 23.75 633 THR A CA 1
ATOM 4772 C C . THR A 1 633 ? 35.062 13.362 -47.847 1.00 23.75 633 THR A C 1
ATOM 4774 O O . THR A 1 633 ? 35.975 13.610 -48.620 1.00 23.75 633 THR A O 1
ATOM 4777 N N . PRO A 1 634 ? 33.864 14.008 -48.012 1.00 32.22 634 PRO A N 1
ATOM 4778 C CA . PRO A 1 634 ? 32.703 14.159 -47.107 1.00 32.22 634 PRO A CA 1
ATOM 4779 C C . PRO A 1 634 ? 31.276 14.086 -47.754 1.00 32.22 634 PRO A C 1
ATOM 4781 O O . PRO A 1 634 ? 31.098 13.928 -48.957 1.00 32.22 634 PRO A O 1
ATOM 4784 N N . THR A 1 635 ? 30.260 14.320 -46.904 1.00 21.67 635 THR A N 1
ATOM 4785 C CA . THR A 1 635 ? 28.923 14.921 -47.163 1.00 21.67 635 THR A CA 1
ATOM 4786 C C . THR A 1 635 ? 27.826 14.146 -47.910 1.00 21.67 635 THR A C 1
ATOM 4788 O O . THR A 1 635 ? 27.789 14.119 -49.132 1.00 21.67 635 THR A O 1
ATOM 4791 N N . ALA A 1 636 ? 26.783 13.757 -47.164 1.00 22.80 636 ALA A N 1
ATOM 4792 C CA . ALA A 1 636 ? 25.390 13.996 -47.558 1.00 22.80 636 ALA A CA 1
ATOM 4793 C C . ALA A 1 636 ? 24.506 14.153 -46.307 1.00 22.80 636 ALA A C 1
ATOM 4795 O O . ALA A 1 636 ? 24.446 13.282 -45.443 1.00 22.80 636 ALA A O 1
ATOM 4796 N N . ARG A 1 637 ? 23.860 15.317 -46.210 1.00 20.94 637 ARG A N 1
ATOM 4797 C CA . ARG A 1 637 ? 22.864 15.688 -45.202 1.00 20.94 637 ARG A CA 1
ATOM 4798 C C . ARG A 1 637 ? 21.551 14.947 -45.478 1.00 20.94 637 ARG A C 1
ATOM 4800 O O . ARG A 1 637 ? 21.112 14.906 -46.621 1.00 20.94 637 ARG A O 1
ATOM 4807 N N . CYS A 1 638 ? 20.869 14.498 -44.429 1.00 20.89 638 CYS A N 1
ATOM 4808 C CA . CYS A 1 638 ? 19.413 14.378 -44.425 1.00 20.89 638 CYS A CA 1
ATOM 4809 C C . CYS A 1 638 ? 18.885 14.969 -43.118 1.00 20.89 638 CYS A C 1
ATOM 4811 O O . CYS A 1 638 ? 19.111 14.455 -42.028 1.00 20.89 638 CYS A O 1
ATOM 4813 N N . SER A 1 639 ? 18.244 16.119 -43.273 1.00 20.00 639 SER A N 1
ATOM 4814 C CA . SER A 1 639 ? 17.514 16.880 -42.274 1.00 20.00 639 SER A CA 1
ATOM 4815 C C . SER A 1 639 ? 16.136 16.267 -42.034 1.00 20.00 639 SER A C 1
ATOM 4817 O O . SER A 1 639 ? 15.370 16.130 -42.984 1.00 20.00 639 SER A O 1
ATOM 4819 N N . TRP A 1 640 ? 15.785 16.021 -40.774 1.00 21.42 640 TRP A N 1
ATOM 4820 C CA . TRP A 1 640 ? 14.395 16.007 -40.319 1.00 21.42 640 TRP A CA 1
ATOM 4821 C C . TRP A 1 640 ? 14.288 16.941 -39.117 1.00 21.42 640 TRP A C 1
ATOM 4823 O O . TRP A 1 640 ? 14.808 16.665 -38.040 1.00 21.42 640 TRP A O 1
ATOM 4833 N N . ALA A 1 641 ? 13.676 18.098 -39.358 1.00 21.58 641 ALA A N 1
ATOM 4834 C CA . ALA A 1 641 ? 13.310 19.068 -38.343 1.00 21.58 641 ALA A CA 1
ATOM 4835 C C . ALA A 1 641 ? 11.958 18.662 -37.738 1.00 21.58 641 ALA A C 1
ATOM 4837 O O . ALA A 1 641 ? 10.988 18.472 -38.470 1.00 21.58 641 ALA A O 1
ATOM 4838 N N . ALA A 1 642 ? 11.897 18.554 -36.412 1.00 23.06 642 ALA A N 1
ATOM 4839 C CA . ALA A 1 642 ? 10.658 18.510 -35.639 1.00 23.06 642 ALA A CA 1
ATOM 4840 C C . ALA A 1 642 ? 10.448 19.883 -34.962 1.00 23.06 642 ALA A C 1
ATOM 4842 O O . ALA A 1 642 ? 11.434 20.519 -34.575 1.00 23.06 642 ALA A O 1
ATOM 4843 N N . PRO A 1 643 ? 9.206 20.388 -34.853 1.00 24.59 643 PRO A N 1
ATOM 4844 C CA . PRO A 1 643 ? 8.938 21.769 -34.455 1.00 24.59 643 PRO A CA 1
ATOM 4845 C C . PRO A 1 643 ? 9.057 21.973 -32.932 1.00 24.59 643 PRO A C 1
ATOM 4847 O O . PRO A 1 643 ? 8.766 21.052 -32.166 1.00 24.59 643 PRO A O 1
ATOM 4850 N N . PRO A 1 644 ? 9.422 23.181 -32.457 1.00 27.27 644 PRO A N 1
ATOM 4851 C CA . PRO A 1 644 ? 9.445 23.481 -31.032 1.00 27.27 644 PRO A CA 1
ATOM 4852 C C . PRO A 1 644 ? 8.039 23.838 -30.522 1.00 27.27 644 PRO A C 1
ATOM 4854 O O . PRO A 1 644 ? 7.413 24.788 -30.992 1.00 27.27 644 PRO A O 1
ATOM 4857 N N . TYR A 1 645 ? 7.566 23.116 -29.506 1.00 22.70 645 TYR A N 1
ATOM 4858 C CA . TYR A 1 645 ? 6.417 23.525 -28.697 1.00 22.70 645 TYR A CA 1
ATOM 4859 C C . TYR A 1 645 ? 6.818 24.701 -27.791 1.00 22.70 645 TYR A C 1
ATOM 4861 O O . TYR A 1 645 ? 7.669 24.562 -26.913 1.00 22.70 645 TYR A O 1
ATOM 4869 N N . ARG A 1 646 ? 6.194 25.868 -27.998 1.00 23.67 646 ARG A N 1
ATOM 4870 C CA . ARG A 1 646 ? 6.231 27.005 -27.065 1.00 23.67 646 ARG A CA 1
ATOM 4871 C C . ARG A 1 646 ? 5.083 26.882 -26.063 1.00 23.67 646 ARG A C 1
ATOM 4873 O O . ARG A 1 646 ? 3.926 26.777 -26.453 1.00 23.67 646 ARG A O 1
ATOM 4880 N N . CYS A 1 647 ? 5.422 26.945 -24.781 1.00 21.67 647 CYS A N 1
ATOM 4881 C CA . CYS A 1 647 ? 4.487 27.081 -23.668 1.00 21.67 647 CYS A CA 1
ATOM 4882 C C . CYS A 1 647 ? 4.055 28.561 -23.547 1.00 21.67 647 CYS A C 1
ATOM 4884 O O . CYS A 1 647 ? 4.942 29.417 -23.473 1.00 21.67 647 CYS A O 1
ATOM 4886 N N . PRO A 1 648 ? 2.756 28.915 -23.552 1.00 27.41 648 PRO A N 1
ATOM 4887 C CA . PRO A 1 648 ? 2.339 30.295 -23.334 1.00 27.41 648 PRO A CA 1
ATOM 4888 C C . PRO A 1 648 ? 2.296 30.608 -21.831 1.00 27.41 648 PRO A C 1
ATOM 4890 O O . PRO A 1 648 ? 1.444 30.119 -21.093 1.00 27.41 648 PRO A O 1
ATOM 4893 N N . LEU A 1 649 ? 3.230 31.451 -21.390 1.00 24.59 649 LEU A N 1
ATOM 4894 C CA . LEU A 1 649 ? 3.169 32.160 -20.112 1.00 24.59 649 LEU A CA 1
ATOM 4895 C C . LEU A 1 649 ? 2.036 33.199 -20.172 1.00 24.59 649 LEU A C 1
ATOM 4897 O O . LEU A 1 649 ? 2.044 34.060 -21.052 1.00 24.59 649 LEU A O 1
ATOM 4901 N N . MET A 1 650 ? 1.079 33.134 -19.242 1.00 25.03 650 MET A N 1
ATOM 4902 C CA . MET A 1 650 ? 0.131 34.230 -19.009 1.00 25.03 650 MET A CA 1
ATOM 4903 C C . MET A 1 650 ? 0.777 35.335 -18.153 1.00 25.03 650 MET A C 1
ATOM 4905 O O . MET A 1 650 ? 1.508 35.012 -17.212 1.00 25.03 650 MET A O 1
ATOM 4909 N N . PRO A 1 651 ? 0.504 36.622 -18.435 1.00 28.02 651 PRO A N 1
ATOM 4910 C CA . PRO A 1 651 ? 1.050 37.744 -17.683 1.00 28.02 651 PRO A CA 1
ATOM 4911 C C . PRO A 1 651 ? 0.219 38.073 -16.432 1.00 28.02 651 PRO A C 1
ATOM 4913 O O . PRO A 1 651 ? -1.009 38.006 -16.428 1.00 28.02 651 PRO A O 1
ATOM 4916 N N . SER A 1 652 ? 0.914 38.482 -15.375 1.00 24.05 652 SER A N 1
ATOM 4917 C CA . SER A 1 652 ? 0.368 39.088 -14.157 1.00 24.05 652 SER A CA 1
ATOM 4918 C C . SER A 1 652 ? -0.096 40.536 -14.397 1.00 24.05 652 SER A C 1
ATOM 4920 O O . SER A 1 652 ? 0.650 41.291 -15.024 1.00 24.05 652 SER A O 1
ATOM 4922 N N . PRO A 1 653 ? -1.256 40.979 -13.866 1.00 29.44 653 PRO A N 1
ATOM 4923 C CA . PRO A 1 653 ? -1.659 42.378 -13.937 1.00 29.44 653 PRO A CA 1
ATOM 4924 C C . PRO A 1 653 ? -1.253 43.161 -12.679 1.00 29.44 653 PRO A C 1
ATOM 4926 O O . PRO A 1 653 ? -1.523 42.766 -11.544 1.00 29.44 653 PRO A O 1
ATOM 4929 N N . THR A 1 654 ? -0.627 44.312 -12.905 1.00 26.11 654 THR A N 1
ATOM 4930 C CA . THR A 1 654 ? -0.372 45.380 -11.934 1.00 26.11 654 THR A CA 1
ATOM 4931 C C . THR A 1 654 ? -1.453 46.466 -12.027 1.00 26.11 654 THR A C 1
ATOM 4933 O O . THR A 1 654 ? -1.629 47.037 -13.095 1.00 26.11 654 THR A O 1
ATOM 4936 N N . GLY A 1 655 ? -2.090 46.787 -10.892 1.00 23.58 655 GLY A N 1
ATOM 4937 C CA . GLY A 1 655 ? -2.263 48.156 -10.364 1.00 23.58 655 GLY A CA 1
ATOM 4938 C C . GLY A 1 655 ? -3.288 49.149 -10.954 1.00 23.58 655 GLY A C 1
ATOM 4939 O O . GLY A 1 655 ? -3.126 49.622 -12.071 1.00 23.58 655 GLY A O 1
ATOM 4940 N N . GLY A 1 656 ? -4.194 49.615 -10.072 1.00 23.08 656 GLY A N 1
ATOM 4941 C CA . GLY A 1 656 ? -4.855 50.942 -10.070 1.00 23.08 656 GLY A CA 1
ATOM 4942 C C . GLY A 1 656 ? -6.346 50.931 -10.449 1.00 23.08 656 GLY A C 1
ATOM 4943 O O . GLY A 1 656 ? -6.724 50.235 -11.376 1.00 23.08 656 GLY A O 1
ATOM 4944 N N . SER A 1 657 ? -7.285 51.657 -9.834 1.00 22.69 657 SER A N 1
ATOM 4945 C CA . SER A 1 657 ? -7.358 52.521 -8.645 1.00 22.69 657 SER A CA 1
ATOM 4946 C C . SER A 1 657 ? -8.834 52.954 -8.457 1.00 22.69 657 SER A C 1
ATOM 4948 O O . SER A 1 657 ? -9.598 52.943 -9.415 1.00 22.69 657 SER A O 1
ATOM 4950 N N . SER A 1 658 ? -9.171 53.414 -7.244 1.00 23.95 658 SER A N 1
ATOM 4951 C CA . SER A 1 658 ? -10.247 54.360 -6.858 1.00 23.95 658 SER A CA 1
ATOM 4952 C C . SER A 1 658 ? -11.736 53.941 -6.811 1.00 23.95 658 SER A C 1
ATOM 4954 O O . SER A 1 658 ? -12.422 53.891 -7.824 1.00 23.95 658 SER A O 1
ATOM 4956 N N . SER A 1 659 ? -12.252 53.895 -5.570 1.00 22.28 659 SER A N 1
ATOM 4957 C CA . SER A 1 659 ? -13.267 54.813 -4.986 1.00 22.28 659 SER A CA 1
ATOM 4958 C C . SER A 1 659 ? -14.601 54.241 -4.451 1.00 22.28 659 SER A C 1
ATOM 4960 O O . SER A 1 659 ? -15.401 53.659 -5.170 1.00 22.28 659 SER A O 1
ATOM 4962 N N . SER A 1 660 ? -14.813 54.556 -3.159 1.00 23.28 660 SER A N 1
ATOM 4963 C CA . SER A 1 660 ? -16.058 54.835 -2.403 1.00 23.28 660 SER A CA 1
ATOM 4964 C C . SER A 1 660 ? -17.092 53.734 -2.078 1.00 23.28 660 SER A C 1
ATOM 4966 O O . SER A 1 660 ? -17.860 53.295 -2.922 1.00 23.28 660 SER A O 1
ATOM 4968 N N . SER A 1 661 ? -17.144 53.423 -0.772 1.00 19.97 661 SER A N 1
ATOM 4969 C CA . SER A 1 661 ? -18.179 52.780 0.079 1.00 19.97 661 SER A CA 1
ATOM 4970 C C . SER A 1 661 ? -19.564 53.499 0.061 1.00 19.97 661 SER A C 1
ATOM 4972 O O . SER A 1 661 ? -19.632 54.533 -0.604 1.00 19.97 661 SER A O 1
ATOM 4974 N N . PRO A 1 662 ? -20.621 53.124 0.854 1.00 35.19 662 PRO A N 1
ATOM 4975 C CA . PRO A 1 662 ? -20.724 52.112 1.939 1.00 35.19 662 PRO A CA 1
ATOM 4976 C C . PRO A 1 662 ? -22.074 51.320 2.051 1.00 35.19 662 PRO A C 1
ATOM 4978 O O . PRO A 1 662 ? -22.995 51.530 1.272 1.00 35.19 662 PRO A O 1
ATOM 4981 N N . ILE A 1 663 ? -22.190 50.512 3.131 1.00 22.19 663 ILE A N 1
ATOM 4982 C CA . ILE A 1 663 ? -23.411 49.944 3.784 1.00 22.19 663 ILE A CA 1
ATOM 4983 C C . ILE A 1 663 ? -23.900 48.595 3.209 1.00 22.19 663 ILE A C 1
ATOM 4985 O O . ILE A 1 663 ? -24.076 48.478 2.009 1.00 22.19 663 ILE A O 1
ATOM 4989 N N . ALA A 1 664 ? -24.261 47.538 3.950 1.00 21.58 664 ALA A N 1
ATOM 4990 C CA . ALA A 1 664 ? -24.028 47.011 5.304 1.00 21.58 664 ALA A CA 1
ATOM 4991 C C . ALA A 1 664 ? -24.755 45.640 5.381 1.00 21.58 664 ALA A C 1
ATOM 4993 O O . ALA A 1 664 ? -25.770 45.465 4.712 1.00 21.58 664 ALA A O 1
ATOM 4994 N N . SER A 1 665 ? -24.311 44.753 6.290 1.00 23.47 665 SER A N 1
ATOM 4995 C CA . SER A 1 665 ? -25.003 43.547 6.823 1.00 23.47 665 SER A CA 1
ATOM 4996 C C . SER A 1 665 ? -25.147 42.340 5.862 1.00 23.47 665 SER A C 1
ATOM 4998 O O . SER A 1 665 ? -25.505 42.515 4.711 1.00 23.47 665 SER A O 1
ATOM 5000 N N . ALA A 1 666 ? -24.892 41.073 6.212 1.00 24.11 666 ALA A N 1
ATOM 5001 C CA . ALA A 1 666 ? -24.644 40.389 7.481 1.00 24.11 666 ALA A CA 1
ATOM 5002 C C . ALA A 1 666 ? -23.986 39.004 7.216 1.00 24.11 666 ALA A C 1
ATOM 5004 O O . ALA A 1 666 ? -24.029 38.514 6.092 1.00 24.11 666 ALA A O 1
ATOM 5005 N N . TRP A 1 667 ? -23.495 38.370 8.292 1.00 23.56 667 TRP A N 1
ATOM 5006 C CA . TRP A 1 667 ? -23.034 36.971 8.453 1.00 23.56 667 TRP A CA 1
ATOM 5007 C C . TRP A 1 667 ? -21.524 36.695 8.354 1.00 23.56 667 TRP A C 1
ATOM 5009 O O . TRP A 1 667 ? -20.938 36.466 7.301 1.00 23.56 667 TRP A O 1
ATOM 5019 N N . ALA A 1 668 ? -20.924 36.689 9.547 1.00 22.77 668 ALA A N 1
ATOM 5020 C CA . ALA A 1 668 ? -19.610 36.166 9.885 1.00 22.77 668 ALA A CA 1
ATOM 5021 C C . ALA A 1 668 ? -19.646 34.635 10.063 1.00 22.77 668 ALA A C 1
ATOM 5023 O O . ALA A 1 668 ? -20.667 34.090 10.480 1.00 22.77 668 ALA A O 1
ATOM 5024 N N . GLY A 1 669 ? -18.515 33.962 9.811 1.00 23.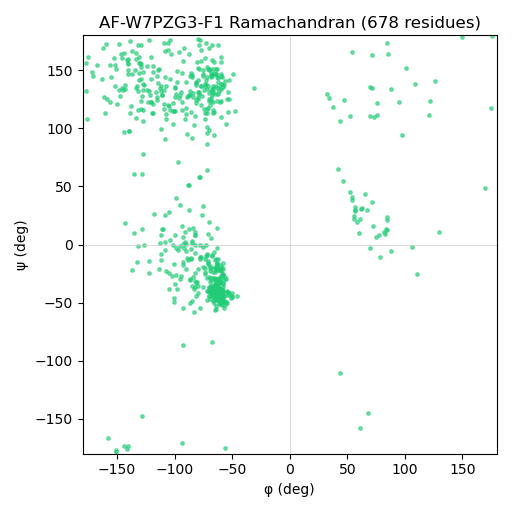67 669 GLY A N 1
ATOM 5025 C CA . GLY A 1 669 ? -18.351 32.535 10.120 1.00 23.67 669 GLY A CA 1
ATOM 5026 C C . GLY A 1 669 ? -17.106 31.844 9.547 1.00 23.67 669 GLY A C 1
ATOM 5027 O O . GLY A 1 669 ? -17.235 30.798 8.931 1.00 23.67 669 GLY A O 1
ATOM 5028 N N . THR A 1 670 ? -15.929 32.455 9.731 1.00 25.52 670 THR A N 1
ATOM 5029 C CA . THR A 1 670 ? -14.576 31.851 9.866 1.00 25.52 670 THR A CA 1
ATOM 5030 C C . THR A 1 670 ? -14.111 30.703 8.947 1.00 25.52 670 THR A C 1
ATOM 5032 O O . THR A 1 670 ? -14.387 29.528 9.164 1.00 25.52 670 THR A O 1
ATOM 5035 N N . THR A 1 671 ? -13.226 31.076 8.019 1.00 22.42 671 THR A N 1
ATOM 5036 C CA . THR A 1 671 ? -12.265 30.259 7.254 1.00 22.42 671 THR A CA 1
ATOM 5037 C C . THR A 1 671 ? -10.959 30.042 8.051 1.00 22.42 671 THR A C 1
ATOM 5039 O O . THR A 1 671 ? -10.520 30.991 8.703 1.00 22.42 671 THR A O 1
ATOM 5042 N N . PRO A 1 672 ? -10.257 28.890 7.964 1.00 28.36 672 PRO A N 1
ATOM 5043 C CA . PRO A 1 672 ? -8.936 28.731 8.574 1.00 28.36 672 PRO A CA 1
ATOM 5044 C C . PRO A 1 672 ? -7.824 29.322 7.694 1.00 28.36 672 PRO A C 1
ATOM 5046 O O . PRO A 1 672 ? -7.782 29.153 6.473 1.00 28.36 672 PRO A O 1
ATOM 5049 N N . THR A 1 673 ? -6.904 30.014 8.351 1.00 24.91 673 THR A N 1
ATOM 5050 C CA . THR A 1 673 ? -5.712 30.684 7.829 1.00 24.91 673 THR A CA 1
ATOM 5051 C C . THR A 1 673 ? -4.652 29.698 7.317 1.00 24.91 673 THR A C 1
ATOM 5053 O O . THR A 1 673 ? -4.250 28.760 7.997 1.00 24.91 673 THR A O 1
ATOM 5056 N N . ARG A 1 674 ? -4.134 29.957 6.107 1.00 23.75 674 ARG A N 1
ATOM 5057 C CA . ARG A 1 674 ? -2.939 29.309 5.534 1.00 23.75 674 ARG A CA 1
ATOM 5058 C C . ARG A 1 674 ? -1.669 29.829 6.219 1.00 23.75 674 ARG A C 1
ATOM 5060 O O . ARG A 1 674 ? -1.289 30.976 5.985 1.00 23.75 674 ARG A O 1
ATOM 5067 N N . ALA A 1 675 ? -0.966 28.980 6.963 1.00 25.33 675 ALA A N 1
ATOM 5068 C CA . ALA A 1 675 ? 0.411 29.234 7.384 1.00 25.33 675 ALA A CA 1
ATOM 5069 C C . ALA A 1 675 ? 1.403 28.757 6.305 1.00 25.33 675 ALA A C 1
ATOM 5071 O O . ALA A 1 675 ? 1.330 27.632 5.811 1.00 25.33 675 ALA A O 1
ATOM 5072 N N . ARG A 1 676 ? 2.321 29.647 5.911 1.00 22.92 676 ARG A N 1
ATOM 5073 C CA . ARG A 1 676 ? 3.445 29.372 5.005 1.00 22.92 676 ARG A CA 1
ATOM 5074 C C . ARG A 1 676 ? 4.584 28.734 5.804 1.00 22.92 676 ARG A C 1
ATOM 5076 O O . ARG A 1 676 ? 5.095 29.367 6.719 1.00 22.92 676 ARG A O 1
ATOM 5083 N N . TYR A 1 677 ? 5.018 27.536 5.421 1.00 24.22 677 TYR A N 1
ATOM 5084 C CA . TYR A 1 677 ? 6.267 26.938 5.902 1.00 24.22 677 TYR A CA 1
ATOM 5085 C C . TYR A 1 677 ? 7.448 27.383 5.025 1.00 24.22 677 TYR A C 1
ATOM 5087 O O . TYR A 1 677 ? 7.401 27.258 3.801 1.00 24.22 677 TYR A O 1
ATOM 5095 N N . SER A 1 678 ? 8.503 27.891 5.665 1.00 19.59 678 SER A N 1
ATOM 5096 C CA . SER A 1 678 ? 9.845 28.068 5.095 1.00 19.59 678 SER A CA 1
ATOM 5097 C C . SER A 1 678 ? 10.726 26.904 5.572 1.00 19.59 678 SER A C 1
ATOM 5099 O O . SER A 1 678 ? 10.666 26.587 6.760 1.00 19.59 678 SER A O 1
ATOM 5101 N N . PRO A 1 679 ? 11.533 26.262 4.710 1.00 30.53 679 PRO A N 1
ATOM 5102 C CA . PRO A 1 679 ? 12.354 25.120 5.101 1.00 30.53 679 PRO A CA 1
ATOM 5103 C C . PRO A 1 679 ? 13.653 25.564 5.796 1.00 30.53 679 PRO A C 1
ATOM 5105 O O . PRO A 1 679 ? 14.306 26.514 5.355 1.00 30.53 679 PRO A O 1
ATOM 5108 N N . ARG A 1 680 ? 14.031 24.846 6.855 1.00 29.69 680 ARG A N 1
ATOM 5109 C CA . ARG A 1 680 ? 15.420 24.639 7.279 1.00 29.69 680 ARG A CA 1
ATOM 5110 C C . ARG A 1 680 ? 15.691 23.148 7.298 1.00 29.69 680 ARG A C 1
ATOM 5112 O O . ARG A 1 680 ? 14.746 22.412 7.659 1.00 29.69 680 ARG A O 1
#

Solvent-accessible surface area (backbone atoms only — not comparable to full-atom values): 40738 Å² total; per-residue (Å²): 133,88,84,59,82,80,34,70,68,51,49,53,53,51,43,56,52,50,45,70,53,36,34,56,38,57,59,60,90,63,19,39,18,50,63,19,60,47,51,55,51,31,60,74,61,71,56,55,44,72,67,36,47,74,78,42,81,32,68,88,70,54,82,60,69,96,49,100,81,66,79,83,87,79,84,75,71,48,64,40,69,72,28,94,59,41,30,38,30,53,57,42,51,80,83,79,51,44,38,32,44,29,28,38,74,62,52,60,68,64,36,43,47,76,45,82,62,76,96,66,44,43,81,31,25,69,90,64,40,56,65,48,75,29,88,59,77,58,38,55,51,31,34,76,50,35,49,40,25,22,31,30,54,37,80,49,37,48,99,86,46,33,24,40,79,70,70,48,79,47,74,45,79,51,64,38,74,58,32,41,68,49,32,29,27,32,40,31,24,40,95,93,34,76,60,48,47,45,45,30,77,37,100,61,33,66,33,45,49,32,35,65,67,39,65,60,70,57,64,88,72,38,88,64,55,82,88,63,48,70,43,75,39,85,93,57,81,89,73,92,56,93,83,68,47,76,81,54,52,66,83,53,24,38,83,45,53,69,67,60,50,50,50,54,51,48,52,53,54,52,50,47,33,72,76,63,35,31,79,72,48,73,41,78,53,61,28,76,47,53,48,67,56,26,33,53,50,34,45,43,33,42,69,68,49,56,26,57,48,29,34,40,64,46,70,71,50,40,42,27,43,29,52,29,29,35,73,77,72,69,40,67,67,63,73,42,65,78,68,36,44,61,64,16,49,28,37,39,39,29,24,58,59,40,72,77,70,37,42,59,60,31,22,40,51,48,49,13,30,75,74,65,20,38,28,35,35,44,35,66,63,92,56,84,63,55,87,52,34,72,41,71,44,61,39,41,87,87,16,58,54,39,47,44,38,17,22,48,21,48,29,58,76,70,63,44,47,33,63,71,44,33,75,74,74,57,77,65,60,71,60,51,56,63,66,25,65,78,33,32,33,75,69,24,20,81,60,11,59,41,58,39,69,58,42,48,50,53,27,53,56,54,41,70,34,95,21,26,31,42,35,34,26,49,69,38,24,66,48,101,54,7,34,56,36,38,39,43,56,49,50,52,30,49,43,40,52,22,55,93,48,88,18,22,17,46,30,70,60,57,63,44,37,24,43,65,45,23,45,41,34,17,28,37,51,67,24,38,54,74,64,38,48,60,80,40,67,86,70,58,48,87,77,78,84,76,72,74,77,82,74,79,82,73,90,88,72,68,83,69,69,83,73,63,82,76,81,84,76,86,80,79,88,81,90,80,89,83,84,92,82,89,84,84,89,81,88,85,83,88,84,89,88,87,89,84,83,89,80,91,83,90,82,89,82,90,86,83,84,83,85,86,80,86,84,89,86,89,86,86,86,90,84,90,88,89,89,81,91,86,85,82,89,85,89,83,89,83,87,82,87,78,84,86,87,78,82,85,82,81,84,84,89,81,87,88,82,91,87,84,87,86,89,78,90,86,87,86,84,84,82,88,82,86,81,85,86,80,90,129

Secondary structure (DSSP, 8-state):
----TTSHHHHHHHHHHHHHHHTTSPPTTTSTTTT-HHHHHHHHTT--HHHHHTTS--GGG--S-SSTT--------SEE--SSSEEEEGGG-----HHHHIIIIII----EEEESSGGG-EEEETTT--TTTSS-----HHHHH-SSSSEEEGGGB-TTS-B-GGG-SEEEEEE-SSBTT--EEEEEEETTEEEEEEEPP-TTTTT---HHHHH---GGG-TT---S-EEEPTT---S--TT--TT-GGGTEEE--HHHHHHHHHHHHHHHHHHH-GGG--EEE-TTS-HHHHHHHHHIIIIII-S--EEETHHHHTHHHHHHHHHHTS-SS-SS-GGGGGG-SEEEEES--HHHHSHHHHHHHHHHHHTT-EEEEE-SS--GGGGG-SEEE-PPTT-HHHHHHHHHHHHHHTT-S-HHHHHHH-S-HHHHHHHHTT--HHHHHHHH---HHHHHHHHHHHHT-SSEEEEE-HHHHSSTTHHHHHHHHHHHHHHTT-SSSTT-EEEE--SBTTHHHHHHTT-BTTB-GGG-BTT-HHHHS--SSS--------SS--GGGGGSPPPPPPPPP--------PPPP------------------------PPP----------------------------PPPPPPP-PPPPPP----------------PPP-PPPPP-

Radius of gyration: 34.21 Å; Cα contacts (8 Å, |Δi|>4): 977; chains: 1; bounding box: 87×104×101 Å

Sequence (680 aa):
MVKSATSGRARVSREGVMEMLAVDQPARDVSPDRSSHFWAMADQLAVDADAVRQWLPGQGERGQPTVHHVADREASLVQDRSHSAMAVDLDACIECNLCVRACREVQGNDVIGLAHRGAASKIVFDFDDPMGESTCVACGECVQACPTGALMPSTLVDAAGRGDSKVADRTVDSVCPYCGVGCQLTYHIKDEKILYVEGRDGPSNQNRLCVKGRFGFDYPYHPSRLTRPLIRRSGVPKGLDPDFDPATPLTHFREADWEEALDLAAKGLVGLKAAHGPDALAGFGSAKCSNEEAWLFQKLVRTGFGSNHVDHCTRLCHASSVAALMECIGSGAVTASFMQALDADVVILTGCNPAINHPVAATYFKQAARNGTKLIILDPRGQALDAYAHRSVRFTPGGDVSLYNAMLNVIVEEALYDQAYIDAHTEGFEALKAHVRDLTPEAMSPACGIAPDQIRELARLYARADKAMIFWGMGISQHVHGTDNARCLISLALACGQTGRPGTGLHPLRGQNNVQGASDAGMIPMVLPDYQPVTDARCAAPSRSCGTPRSTRRRGSPWWKSWMPSPPAPSRGCTSSARTRPCPTRTWTMPGRPWPSSSTWWCRTCSSPRPPSSPMSSCRPRPGRRRTAASPTPTARCSWAAPPYRCPLMPSPTGGSSSSSPIASAWAGTTPTRARYSPR

Nearest PDB structures (foldseek):
  7vw6-assembly1_A  TM=9.696E-01  e=9.887E-64  Methylorubrum extorquens AM1
  8j83-assembly1_A  TM=9.686E-01  e=2.648E-63  Methylorubrum extorquens AM1
  7xqw-assembly1_A  TM=9.667E-01  e=2.127E-60  Methylorubrum extorquens AM1
  1fdi-assembly1_A  TM=9.558E-01  e=4.929E-31  Escherichia coli
  2iv2-assembly1_X  TM=9.218E-01  e=5.242E-29  Escherichia coli

pLDDT: mean 79.05, std 28.31, range [18.5, 98.88]